Protein AF-A0A8S3VNH6-F1 (afdb_monomer_lite)

Secondary structure (DSSP, 8-state):
-EE-TTS-EEE----TTEEEEEE-SSTTEEEEEEEETTEEEEEEEETTTTEEEEEEEESS----EEEETTEEEEE-SS-EEEEETTTTEEEE---TTPPSS--EEE-SS-EEEEETTTTEEEEE-TTS-EEEEEE-TTT-SS-EEEEE-TT-PEEEEETTEEEEE-TT--S---------------------------HHHHHHHHHHHHHHHHHHHHHHHHHHHHHHHHHHHHHHHHHHHHHHHHHHHHHHHHHHHHHHHHHHHHHHHHHHHHHHHHHHHHHHHHHHHHHHHHHT------S-S-EEEEEE-TTS-EEEEETT-SEEEEE-TTS-EEEEEE-TTEEEEEEE-SSSEEEEEEEETTEEEEEEEETTTTEEEEEEE-SS--------

pLDDT: mean 84.01, std 16.46, range [33.91, 98.31]

Foldseek 3Di:
DDADPVRHDDDDADDAQWADKDDAPDPQWIWTWHDDPVWTWIFIAGNVVSYGPDIGTDPFHWQAWDDAPQWIWTDGQAFIWIQRPVVRDIDTQADPDQHPRKYWDDPR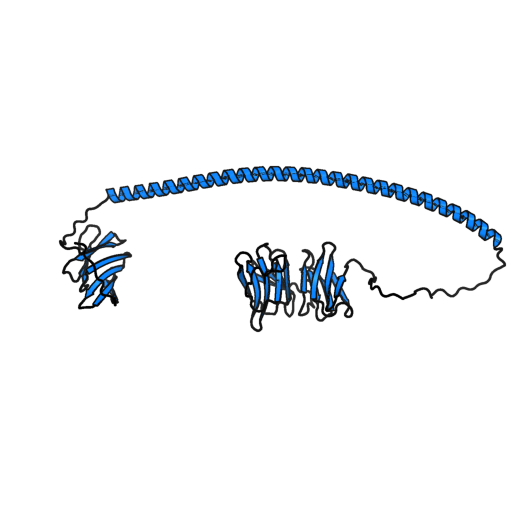AWIWIARQVQLKIWIDGSNHGTPDIDGDCVPSHRWDDWDADPQRWIWIDHPDDTDTDHPPPPDDDPPPPDDDDDPDDPDDDDDDDDDDDDPPVVVVVVVVVVVVVVVVVVVVVVVVVVVVVVVVVVVVVVVVVVVVVVVVVVVVVVVVVVVVVVVVVVVVVVVVVVVVVVVVVVVVVVVVVVVVVVVVDDPQDAPAPAWQEWDAAPQLWIWTDGPPAQWIWIGHNNNHTDDIARHGQFGYWDDRPHNFWTWTFGDHPNWTWIFIAGPVVSYGPDTGTDPDDPDDPPPD

Sequence (396 aa):
MVTKADGSKDFEIPLPGAFDVVNGTTDKTVIVSSNEMFKSGISIVDIQDRKVSKFIPVDSRCFGLVEHNGDVIYCSDSEMEMFNIHTKTINTIAPEGVTVYSYIYTNGKNIYYTSYFDNSVTCGDFQGVIKWTFEDRTILKNPRGISVDNDDFVFMLSSYSVIIISPCVSTSEIMASSANACGICELRHVTKQTEAWCPDWEILLLSENRKHIEKEIQEHRFKIDTHLNQIQKKLVDKIQEVEETERINFLQLVETLEEKENNLTKYQNSIANIKNYAYNLQTFMSIKQIEQDLANEQTIKTTSKDVKGCCILQCGRMAFTCCNSDKLMVNKGDGSKDFEIPLPGAFDVVNGTTDKTVIVSSNEMFKSGISIVDIQDRKVSKFIPCRFQMFWFSRT

Organism: Mytilus edulis (NCBI:txid6550)

Structure (mmCIF, N/CA/C/O backbone):
data_AF-A0A8S3VNH6-F1
#
_entry.id   AF-A0A8S3VNH6-F1
#
loop_
_atom_site.group_PDB
_atom_site.id
_atom_site.type_symbol
_atom_site.label_atom_id
_atom_site.label_alt_id
_atom_site.label_comp_id
_atom_site.label_asym_id
_atom_site.label_entity_id
_atom_site.label_seq_id
_atom_site.pdbx_PDB_ins_code
_atom_site.Cartn_x
_atom_site.Cartn_y
_atom_site.Cartn_z
_atom_site.occupancy
_atom_site.B_iso_or_equiv
_atom_site.auth_seq_id
_atom_site.auth_comp_id
_atom_site.auth_asym_id
_atom_site.auth_atom_id
_atom_site.pdbx_PDB_model_num
ATOM 1 N N . MET A 1 1 ? 9.391 -14.581 6.955 1.00 88.75 1 MET A N 1
ATOM 2 C CA . MET A 1 1 ? 10.370 -14.157 7.985 1.00 88.75 1 MET A CA 1
ATOM 3 C C . MET A 1 1 ? 10.771 -12.725 7.688 1.00 88.75 1 MET A C 1
ATOM 5 O O . MET A 1 1 ? 11.005 -12.439 6.524 1.00 88.75 1 MET A O 1
ATOM 9 N N . VAL A 1 2 ? 10.830 -11.851 8.695 1.00 87.31 2 VAL A N 1
ATOM 10 C CA . VAL A 1 2 ? 11.340 -10.480 8.537 1.00 87.31 2 VAL A CA 1
ATOM 11 C C . VAL A 1 2 ? 12.763 -10.433 9.088 1.00 87.31 2 VAL A C 1
ATOM 13 O O . VAL A 1 2 ? 13.021 -10.912 10.196 1.00 87.31 2 VAL A O 1
ATOM 16 N N . THR A 1 3 ? 13.690 -9.897 8.301 1.00 92.06 3 THR A N 1
ATOM 17 C CA . THR A 1 3 ? 15.105 -9.754 8.661 1.00 92.06 3 THR A CA 1
ATOM 18 C C . THR A 1 3 ? 15.492 -8.286 8.719 1.00 92.06 3 THR A C 1
ATOM 20 O O . THR A 1 3 ? 14.955 -7.461 7.981 1.00 92.06 3 THR A O 1
ATOM 23 N N . LYS A 1 4 ? 16.457 -7.963 9.574 1.00 88.75 4 LYS A N 1
ATOM 24 C CA . LYS A 1 4 ? 17.125 -6.662 9.582 1.00 88.75 4 LYS A CA 1
ATOM 25 C C . LYS A 1 4 ? 18.064 -6.546 8.377 1.00 88.75 4 LYS A C 1
ATOM 27 O O . LYS A 1 4 ? 18.361 -7.536 7.709 1.00 88.75 4 LYS A O 1
ATOM 32 N N . ALA A 1 5 ? 18.568 -5.338 8.126 1.00 86.81 5 ALA A N 1
ATOM 33 C CA . ALA A 1 5 ? 19.504 -5.068 7.031 1.00 86.81 5 ALA A CA 1
ATOM 34 C C . ALA A 1 5 ? 20.821 -5.865 7.135 1.00 86.81 5 ALA A C 1
ATOM 36 O O . ALA A 1 5 ? 21.441 -6.162 6.121 1.00 86.81 5 ALA A O 1
ATOM 37 N N . ASP A 1 6 ? 21.228 -6.249 8.348 1.00 90.62 6 ASP A N 1
ATOM 38 C CA . ASP A 1 6 ? 22.391 -7.114 8.595 1.00 90.62 6 ASP A CA 1
ATOM 39 C C . ASP A 1 6 ? 22.103 -8.614 8.359 1.00 90.62 6 ASP A C 1
ATOM 41 O O . ASP A 1 6 ? 22.957 -9.461 8.615 1.00 90.62 6 ASP A O 1
ATOM 45 N N . GLY A 1 7 ? 20.895 -8.953 7.896 1.00 90.12 7 GLY A N 1
ATOM 46 C CA . GLY A 1 7 ? 20.438 -10.321 7.660 1.00 90.12 7 GLY A CA 1
ATOM 47 C C . GLY A 1 7 ? 19.996 -11.065 8.921 1.00 90.12 7 GLY A C 1
ATOM 48 O O . GLY A 1 7 ? 19.501 -12.189 8.819 1.00 90.12 7 GLY A O 1
ATOM 49 N N . SER A 1 8 ? 20.126 -10.471 10.112 1.00 90.50 8 SER A N 1
ATOM 50 C CA . SER A 1 8 ? 19.649 -11.098 11.343 1.00 90.50 8 SER A CA 1
ATOM 51 C C . SER A 1 8 ? 18.120 -11.143 11.384 1.00 90.50 8 SER A C 1
ATOM 53 O O . SER A 1 8 ? 17.424 -10.263 10.873 1.00 90.50 8 SER A O 1
ATOM 55 N N . LYS A 1 9 ? 17.571 -12.198 11.992 1.00 93.75 9 LYS A N 1
ATOM 56 C CA . LYS A 1 9 ? 16.122 -12.356 12.159 1.00 93.75 9 LYS A CA 1
ATOM 57 C C . LYS A 1 9 ? 15.585 -11.261 13.084 1.00 93.75 9 LYS A C 1
ATOM 59 O O . LYS A 1 9 ? 16.081 -11.111 14.199 1.00 93.75 9 LYS A O 1
ATOM 64 N N . ASP A 1 10 ? 14.551 -10.549 12.643 1.00 94.31 10 ASP A N 1
ATOM 65 C CA . ASP A 1 10 ? 13.826 -9.596 13.487 1.00 94.31 10 ASP A CA 1
ATOM 66 C C . ASP A 1 10 ? 12.634 -10.286 14.161 1.00 94.31 10 ASP A C 1
ATOM 68 O O . ASP A 1 10 ? 12.626 -10.520 15.370 1.00 94.31 10 ASP A O 1
ATOM 72 N N . PHE A 1 11 ? 11.656 -10.724 13.365 1.00 95.06 11 PHE A N 1
ATOM 73 C CA . PHE A 1 11 ? 10.517 -11.508 13.838 1.00 95.06 11 PHE A CA 1
ATOM 74 C C . PHE A 1 11 ? 9.946 -12.411 12.737 1.00 95.06 11 PHE A C 1
ATOM 76 O O . PHE A 1 11 ? 10.358 -12.394 11.573 1.00 95.06 11 PHE A O 1
ATOM 83 N N . GLU A 1 12 ? 8.993 -13.255 13.121 1.00 95.00 12 GLU A N 1
ATOM 84 C CA . GLU A 1 12 ? 8.320 -14.189 12.229 1.00 95.00 12 GLU A CA 1
ATOM 85 C C . GLU A 1 12 ? 6.814 -14.127 12.446 1.00 95.00 12 GLU A C 1
ATOM 87 O O . GLU A 1 12 ? 6.345 -14.098 13.581 1.00 95.00 12 GLU A O 1
ATOM 92 N N . ILE A 1 13 ? 6.077 -14.098 11.340 1.00 94.94 13 ILE A N 1
ATOM 93 C CA . ILE A 1 13 ? 4.622 -14.189 11.322 1.00 94.94 13 ILE A CA 1
ATOM 94 C C . ILE A 1 13 ? 4.301 -15.522 10.645 1.00 94.94 13 ILE A C 1
ATOM 96 O O . ILE A 1 13 ? 4.718 -15.713 9.499 1.00 94.94 13 ILE A O 1
ATOM 100 N N . PRO A 1 14 ? 3.627 -16.458 11.334 1.00 92.94 14 PRO A N 1
ATOM 101 C CA . PRO A 1 14 ? 3.267 -17.734 10.740 1.00 9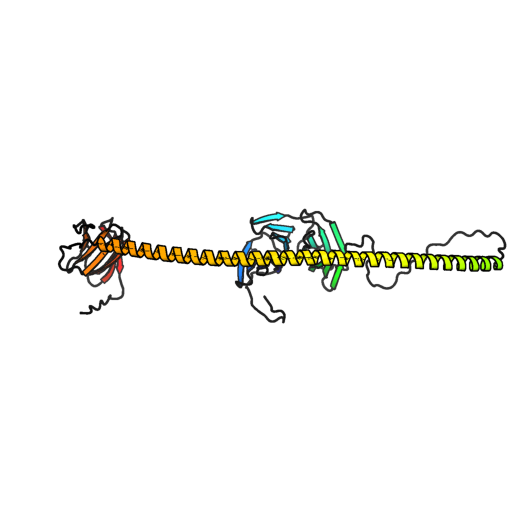2.94 14 PRO A CA 1
ATOM 102 C C . PRO A 1 14 ? 2.215 -17.506 9.653 1.00 92.94 14 PRO A C 1
ATOM 104 O O . PRO A 1 14 ? 1.151 -16.946 9.919 1.00 92.94 14 PRO A O 1
ATOM 107 N N . LEU A 1 15 ? 2.523 -17.945 8.434 1.00 91.81 15 LEU A N 1
ATOM 108 C CA . LEU A 1 15 ? 1.629 -17.868 7.284 1.00 91.81 15 LEU A CA 1
ATOM 109 C C . LEU A 1 15 ? 1.462 -19.266 6.675 1.00 91.81 15 LEU A C 1
ATOM 111 O O . LEU A 1 15 ? 2.471 -19.923 6.406 1.00 91.81 15 LEU A O 1
ATOM 115 N N . PRO A 1 16 ? 0.222 -19.728 6.455 1.00 85.44 16 PRO A N 1
ATOM 116 C CA . PRO A 1 16 ? -0.034 -21.000 5.792 1.00 85.44 16 PRO A CA 1
ATOM 117 C C . PRO A 1 16 ? 0.442 -20.936 4.335 1.00 85.44 16 PRO A C 1
ATOM 119 O O . PRO A 1 16 ? 0.028 -20.048 3.589 1.00 85.44 16 PRO A O 1
ATOM 122 N N . GLY A 1 17 ? 1.343 -21.840 3.945 1.00 90.94 17 GLY A N 1
ATOM 123 C CA . GLY A 1 17 ? 1.784 -22.023 2.555 1.00 90.94 17 GLY A CA 1
ATOM 124 C C . GLY A 1 17 ? 2.286 -20.770 1.825 1.00 90.94 17 GLY A C 1
ATOM 125 O O . GLY A 1 17 ? 2.012 -20.641 0.635 1.00 90.94 17 GLY A O 1
ATOM 126 N N . ALA A 1 18 ? 2.963 -19.837 2.506 1.00 91.31 18 ALA A N 1
ATOM 127 C CA . ALA A 1 18 ? 3.463 -18.606 1.879 1.00 91.31 18 ALA A CA 1
ATOM 128 C C . ALA A 1 18 ? 4.328 -18.904 0.638 1.00 91.31 18 ALA A C 1
ATOM 130 O O . ALA A 1 18 ? 5.240 -19.732 0.705 1.00 91.31 18 ALA A O 1
ATOM 131 N N . PHE A 1 19 ? 4.036 -18.229 -0.476 1.00 91.69 19 PHE A N 1
ATOM 132 C CA . PHE A 1 19 ? 4.646 -18.485 -1.780 1.00 91.69 19 PHE A CA 1
ATOM 133 C C . PHE A 1 19 ? 5.388 -17.261 -2.332 1.00 91.69 19 PHE A C 1
ATOM 135 O O . PHE A 1 19 ? 6.581 -17.363 -2.607 1.00 91.69 19 PHE A O 1
ATOM 142 N N . ASP A 1 20 ? 4.714 -16.114 -2.439 1.00 93.06 20 ASP A N 1
ATOM 143 C CA . ASP A 1 20 ? 5.277 -14.848 -2.928 1.00 93.06 20 ASP A CA 1
ATOM 144 C C . ASP A 1 20 ? 4.931 -13.686 -1.982 1.00 93.06 20 ASP A C 1
ATOM 146 O O . ASP A 1 20 ? 3.979 -13.776 -1.201 1.00 93.06 20 ASP A O 1
ATOM 150 N N . VAL A 1 21 ? 5.710 -12.603 -2.017 1.00 94.88 21 VAL A N 1
ATOM 151 C CA . VAL A 1 21 ? 5.536 -11.434 -1.143 1.00 94.88 21 VAL A CA 1
ATOM 152 C C . VAL A 1 21 ? 5.851 -10.132 -1.868 1.00 94.88 21 VAL A C 1
ATOM 154 O O . VAL A 1 21 ? 6.898 -9.995 -2.493 1.00 94.88 21 VAL A O 1
ATOM 157 N N . VAL A 1 22 ? 4.979 -9.139 -1.700 1.00 95.06 22 VAL A N 1
ATOM 158 C CA . VAL A 1 22 ? 5.198 -7.769 -2.179 1.00 95.06 22 VAL A CA 1
ATOM 159 C C . VAL A 1 22 ? 4.896 -6.740 -1.101 1.00 95.06 22 VAL A C 1
ATOM 161 O O . VAL A 1 22 ? 4.176 -7.006 -0.133 1.00 95.06 22 VAL A O 1
ATOM 164 N N . ASN A 1 23 ? 5.451 -5.542 -1.270 1.00 93.81 23 ASN A N 1
ATOM 165 C CA . ASN A 1 23 ? 5.097 -4.399 -0.437 1.00 93.81 23 ASN A CA 1
ATOM 166 C C . ASN A 1 23 ? 3.640 -4.001 -0.704 1.00 93.81 23 ASN A C 1
ATOM 168 O O . ASN A 1 23 ? 3.191 -4.006 -1.848 1.00 93.81 23 ASN A O 1
ATOM 172 N N . GLY A 1 24 ? 2.902 -3.679 0.355 1.00 91.25 24 GLY A N 1
ATOM 173 C CA . GLY A 1 24 ? 1.556 -3.131 0.238 1.00 91.25 24 GLY A CA 1
ATOM 174 C C . GLY A 1 24 ? 1.564 -1.621 0.010 1.00 91.25 24 GLY A C 1
ATOM 175 O O . GLY A 1 24 ? 2.604 -0.969 0.033 1.00 91.25 24 GLY A O 1
ATOM 176 N N . THR A 1 25 ? 0.367 -1.054 -0.122 1.00 86.88 25 THR A N 1
ATOM 177 C CA . THR A 1 25 ? 0.131 0.381 -0.363 1.00 86.88 25 THR A CA 1
ATOM 178 C C . THR A 1 25 ? 0.666 1.283 0.758 1.00 86.88 25 THR A C 1
ATOM 180 O O . THR A 1 25 ? 0.865 2.478 0.559 1.00 86.88 25 THR A O 1
ATOM 183 N N . THR A 1 26 ? 0.888 0.726 1.954 1.00 88.69 26 THR A N 1
ATOM 184 C CA . THR A 1 26 ? 1.540 1.422 3.070 1.00 88.69 26 THR A CA 1
ATOM 185 C C . THR A 1 26 ? 2.863 0.757 3.426 1.00 88.69 26 THR A C 1
ATOM 187 O O . THR A 1 26 ? 2.998 -0.464 3.339 1.00 88.69 26 THR A O 1
ATOM 190 N N . ASP A 1 27 ? 3.802 1.556 3.929 1.00 87.25 27 ASP A N 1
ATOM 191 C CA . ASP A 1 27 ? 5.104 1.125 4.457 1.00 87.25 27 ASP A CA 1
ATOM 192 C C . ASP A 1 27 ? 4.999 0.113 5.616 1.00 87.25 27 ASP A C 1
ATOM 194 O O . ASP A 1 27 ? 5.970 -0.553 5.973 1.00 87.25 27 ASP A O 1
ATOM 198 N N . LYS A 1 28 ? 3.804 -0.029 6.194 1.00 93.69 28 LYS A N 1
ATOM 199 C CA . LYS A 1 28 ? 3.493 -0.931 7.309 1.00 93.69 28 LYS A CA 1
ATOM 200 C C . LYS A 1 28 ? 2.8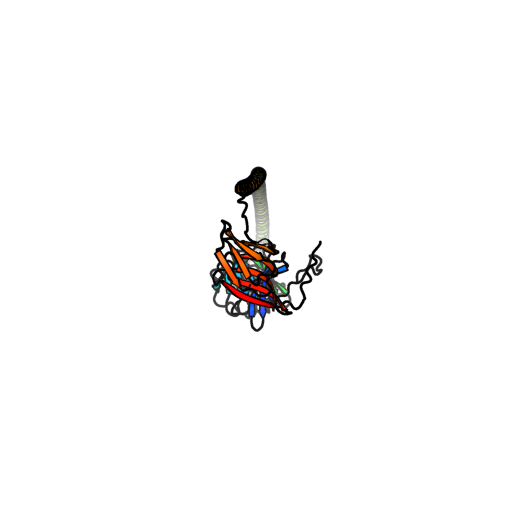89 -2.258 6.881 1.00 93.69 28 LYS A C 1
ATOM 202 O O . LYS A 1 28 ? 2.623 -3.102 7.735 1.00 93.69 28 LYS A O 1
ATOM 207 N N . THR A 1 29 ? 2.639 -2.449 5.592 1.00 95.25 29 THR A N 1
ATOM 208 C CA . THR A 1 29 ? 1.918 -3.619 5.090 1.00 95.25 29 THR A CA 1
ATOM 209 C C . THR A 1 29 ? 2.729 -4.375 4.061 1.00 95.25 29 THR A C 1
ATOM 211 O O . THR A 1 29 ? 3.315 -3.772 3.168 1.00 95.25 29 THR A O 1
ATOM 214 N N . VAL A 1 30 ? 2.686 -5.701 4.139 1.00 96.69 30 VAL A N 1
ATOM 215 C CA . VAL A 1 30 ? 3.091 -6.589 3.044 1.00 96.69 30 VAL A CA 1
ATOM 216 C C . VAL A 1 30 ? 1.925 -7.472 2.651 1.00 96.69 30 VAL A C 1
ATOM 218 O O . VAL A 1 30 ? 1.063 -7.804 3.468 1.00 96.69 30 VAL A O 1
ATOM 221 N N . ILE A 1 31 ? 1.898 -7.838 1.381 1.00 96.25 31 ILE A N 1
ATOM 222 C CA . ILE A 1 31 ? 0.885 -8.700 0.795 1.00 96.25 31 ILE A CA 1
ATOM 223 C C . ILE A 1 31 ? 1.590 -10.001 0.439 1.00 96.25 31 ILE A C 1
ATOM 225 O O . ILE A 1 31 ? 2.639 -9.986 -0.200 1.00 96.25 31 ILE A O 1
ATOM 229 N N . VAL A 1 32 ? 1.049 -11.118 0.909 1.00 96.25 32 VAL A N 1
ATOM 230 C CA . VAL A 1 32 ? 1.660 -12.440 0.767 1.00 96.25 32 VAL A CA 1
ATOM 231 C C . VAL A 1 32 ? 0.673 -13.368 0.086 1.00 96.25 32 VAL A C 1
ATOM 233 O O . VAL A 1 32 ? -0.459 -13.509 0.552 1.00 96.25 32 VAL A O 1
ATOM 236 N N . SER A 1 33 ? 1.095 -14.021 -0.991 1.00 95.38 33 SER A N 1
ATOM 237 C CA . SER A 1 33 ? 0.324 -15.108 -1.583 1.00 95.38 33 SER A CA 1
ATOM 238 C C . SER A 1 33 ? 0.565 -16.405 -0.814 1.00 95.38 33 SER A C 1
ATOM 240 O O . SER A 1 33 ? 1.675 -16.698 -0.364 1.00 95.38 33 SER A O 1
ATOM 242 N N . SER A 1 34 ? -0.491 -17.191 -0.654 1.00 95.00 34 SER A N 1
ATOM 243 C CA . SER A 1 34 ? -0.487 -18.460 0.063 1.00 95.00 34 SER A CA 1
ATOM 244 C C . SER A 1 34 ? -1.058 -19.553 -0.831 1.00 95.00 34 SER A C 1
ATOM 246 O O . SER A 1 34 ? -2.162 -19.412 -1.354 1.00 95.00 34 SER A O 1
ATOM 248 N N . ASN A 1 35 ? -0.325 -20.657 -0.966 1.00 92.75 35 ASN A N 1
ATOM 249 C CA . ASN A 1 35 ? -0.731 -21.849 -1.701 1.00 92.75 35 ASN A CA 1
ATOM 250 C C . ASN A 1 35 ? -0.694 -23.068 -0.776 1.00 92.75 35 ASN A C 1
ATOM 252 O O . ASN A 1 35 ? 0.343 -23.715 -0.628 1.00 92.75 35 ASN A O 1
ATOM 256 N N . GLU A 1 36 ? -1.829 -23.409 -0.164 1.00 88.25 36 GLU A N 1
ATOM 257 C CA . GLU A 1 36 ? -2.006 -24.694 0.517 1.00 88.25 36 GLU A CA 1
ATOM 258 C C . GLU A 1 36 ? -2.934 -25.619 -0.268 1.00 88.25 36 GLU A C 1
ATOM 260 O O . GLU A 1 36 ? -3.824 -25.171 -0.983 1.00 88.25 36 GLU A O 1
ATOM 265 N N . MET A 1 37 ? -2.769 -26.931 -0.065 1.00 77.81 37 MET A N 1
ATOM 266 C CA . MET A 1 37 ? -3.503 -27.989 -0.774 1.00 77.81 37 MET A CA 1
ATOM 267 C C . MET A 1 37 ? -5.037 -27.827 -0.737 1.00 77.81 37 MET A C 1
ATOM 269 O O . MET A 1 37 ? -5.714 -28.332 -1.625 1.00 77.81 37 MET A O 1
ATOM 273 N N . PHE A 1 38 ? -5.586 -27.122 0.261 1.00 74.88 38 PHE A N 1
ATOM 274 C CA . PHE A 1 38 ? -7.031 -26.913 0.418 1.00 74.88 38 PHE A CA 1
ATOM 275 C C . PHE A 1 38 ? -7.461 -25.443 0.509 1.00 74.88 38 PHE A C 1
ATOM 277 O O . PHE A 1 38 ? -8.660 -25.182 0.595 1.00 74.88 38 PHE A O 1
ATOM 284 N N . LYS A 1 39 ? -6.517 -24.490 0.558 1.00 86.06 39 LYS A N 1
ATOM 285 C CA . LYS A 1 39 ? -6.800 -23.057 0.734 1.00 86.06 39 LYS A CA 1
ATOM 286 C C . LYS A 1 39 ? -5.699 -22.217 0.095 1.00 86.06 39 LYS A C 1
ATOM 288 O O . LYS A 1 39 ? -4.639 -22.028 0.690 1.00 86.06 39 LYS A O 1
ATOM 293 N N . SER A 1 40 ? -5.980 -21.681 -1.085 1.00 93.69 40 SER A N 1
ATOM 294 C CA . SER A 1 40 ? -5.187 -20.600 -1.660 1.00 93.69 40 SER A CA 1
ATOM 295 C C . SER A 1 40 ? -5.785 -19.249 -1.284 1.00 93.69 40 SER A C 1
ATOM 297 O O . SER A 1 40 ? -6.985 -19.119 -1.025 1.00 93.69 40 SER A O 1
ATOM 299 N N . GLY A 1 41 ? -4.931 -18.242 -1.158 1.00 94.69 41 GLY A N 1
ATOM 300 C CA . GLY A 1 41 ? -5.374 -16.928 -0.720 1.00 94.69 41 GLY A CA 1
ATOM 301 C C . GLY A 1 41 ? -4.281 -15.881 -0.730 1.00 94.69 41 GLY A C 1
ATOM 302 O O . GLY A 1 41 ? -3.103 -16.172 -0.919 1.00 94.69 41 GLY A O 1
ATOM 303 N N . ILE A 1 42 ? -4.703 -14.652 -0.472 1.00 94.88 42 ILE A N 1
ATOM 304 C CA . ILE A 1 42 ? -3.844 -13.484 -0.337 1.00 94.88 42 ILE A CA 1
ATOM 305 C C . ILE A 1 42 ? -3.986 -12.971 1.096 1.00 94.88 42 ILE A C 1
ATOM 307 O O . ILE A 1 42 ? -5.076 -12.612 1.551 1.00 94.88 42 ILE A O 1
ATOM 311 N N . SER A 1 43 ? -2.878 -12.959 1.827 1.00 95.62 43 SER A N 1
ATOM 312 C CA . SER A 1 43 ? -2.787 -12.430 3.184 1.00 95.62 43 SER A CA 1
ATOM 313 C C . SER A 1 43 ? -2.268 -10.998 3.142 1.00 95.62 43 SER A C 1
ATOM 315 O O . SER A 1 43 ? -1.176 -10.751 2.640 1.00 95.62 43 SER A O 1
ATOM 317 N N . ILE A 1 44 ? -3.013 -10.060 3.721 1.00 95.19 44 ILE A N 1
ATOM 318 C CA . ILE A 1 44 ? -2.507 -8.724 4.038 1.00 95.19 44 ILE A CA 1
ATOM 319 C C . ILE A 1 44 ? -1.961 -8.784 5.459 1.00 95.19 44 ILE A C 1
ATOM 321 O O . ILE A 1 44 ? -2.672 -9.141 6.404 1.00 95.19 44 ILE A O 1
ATOM 325 N N . VAL A 1 45 ? -0.684 -8.468 5.603 1.00 96.38 45 VAL A N 1
ATOM 326 C CA . VAL A 1 45 ? 0.057 -8.588 6.852 1.00 96.38 45 VAL A CA 1
ATOM 327 C C . VAL A 1 45 ? 0.455 -7.201 7.315 1.00 96.38 45 VAL A C 1
ATOM 329 O O . VAL A 1 45 ? 1.109 -6.459 6.586 1.00 96.38 45 VAL A O 1
ATOM 332 N N . ASP A 1 46 ? 0.066 -6.867 8.540 1.00 96.25 46 ASP A N 1
ATOM 333 C CA . ASP A 1 46 ? 0.517 -5.659 9.213 1.00 96.25 46 ASP A CA 1
ATOM 334 C C . ASP A 1 46 ? 1.831 -5.971 9.936 1.00 96.25 46 ASP A C 1
ATOM 336 O O . ASP A 1 46 ? 1.889 -6.798 10.855 1.00 96.25 46 ASP A O 1
ATOM 340 N N . ILE A 1 47 ? 2.904 -5.342 9.466 1.00 94.81 47 ILE A N 1
ATOM 341 C CA . ILE A 1 47 ? 4.269 -5.522 9.961 1.00 94.81 47 ILE A CA 1
ATOM 342 C C . ILE A 1 47 ? 4.402 -4.916 11.361 1.00 94.81 47 ILE A C 1
ATOM 344 O O . ILE A 1 47 ? 5.070 -5.497 12.218 1.00 94.81 47 ILE A O 1
ATOM 348 N N . GLN A 1 48 ? 3.750 -3.775 11.612 1.00 94.38 48 GLN A N 1
ATOM 349 C CA . GLN A 1 48 ? 3.818 -3.067 12.889 1.00 94.38 48 GLN A CA 1
ATOM 350 C C . GLN A 1 48 ? 3.099 -3.863 13.986 1.00 94.38 48 GLN A C 1
ATOM 352 O O . GLN A 1 48 ? 3.661 -4.087 15.060 1.00 94.38 48 GLN A O 1
ATOM 357 N N . ASP A 1 49 ? 1.898 -4.351 13.683 1.00 96.31 49 ASP A N 1
ATOM 358 C CA . ASP A 1 49 ? 1.088 -5.176 14.582 1.00 96.31 49 ASP A CA 1
ATOM 359 C C . ASP A 1 49 ? 1.517 -6.653 14.605 1.00 96.31 49 ASP A C 1
ATOM 361 O O . ASP A 1 49 ? 1.001 -7.440 15.404 1.00 96.31 49 ASP A O 1
ATOM 365 N N . ARG A 1 50 ? 2.456 -7.039 13.732 1.00 95.81 50 ARG A N 1
ATOM 366 C CA . ARG A 1 50 ? 3.016 -8.392 13.594 1.00 95.81 50 ARG A CA 1
ATOM 367 C C . ARG A 1 50 ? 1.953 -9.480 13.412 1.00 95.81 50 ARG A C 1
ATOM 369 O O . ARG A 1 50 ? 2.069 -10.572 13.973 1.00 95.81 50 ARG A O 1
ATOM 376 N N . LYS A 1 51 ? 0.900 -9.195 12.644 1.00 96.12 51 LYS A N 1
ATOM 377 C CA . LYS A 1 51 ? -0.234 -10.112 12.452 1.00 96.12 51 LYS A CA 1
ATOM 378 C C . LYS A 1 51 ? -0.815 -10.024 11.048 1.00 96.12 51 LYS A C 1
ATOM 380 O O . LYS A 1 51 ? -0.706 -9.006 10.369 1.00 96.12 51 LYS A O 1
ATOM 385 N N . VAL A 1 52 ? -1.507 -11.084 10.642 1.00 96.12 52 VAL A N 1
ATOM 386 C CA . VAL A 1 52 ? -2.362 -11.054 9.451 1.00 96.12 52 VAL A CA 1
ATOM 387 C C . VAL A 1 52 ? -3.568 -10.174 9.758 1.00 96.12 52 VAL A C 1
ATOM 389 O O . VAL A 1 52 ? -4.363 -10.497 10.641 1.00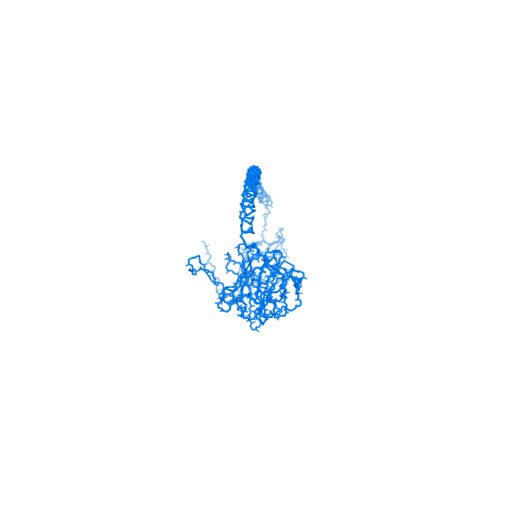 96.12 52 VAL A O 1
ATOM 392 N N . SER A 1 53 ? -3.692 -9.047 9.063 1.00 94.69 53 SER A N 1
ATOM 393 C CA . SER A 1 53 ? -4.815 -8.124 9.234 1.00 94.69 53 SER A CA 1
ATOM 394 C C . SER A 1 53 ? -6.040 -8.588 8.448 1.00 94.69 53 SER A C 1
ATOM 396 O O . SER A 1 53 ? -7.172 -8.417 8.903 1.00 94.69 53 SER A O 1
ATOM 398 N N . LYS A 1 54 ? -5.824 -9.212 7.283 1.00 93.12 54 LYS A N 1
ATOM 399 C CA . LYS A 1 54 ? -6.888 -9.701 6.402 1.00 93.12 54 LYS A CA 1
ATOM 400 C C . LYS A 1 54 ? -6.413 -10.909 5.598 1.00 93.12 54 LYS A C 1
ATOM 402 O O . LYS A 1 54 ? -5.280 -10.936 5.137 1.00 93.12 54 LYS A O 1
ATOM 407 N N . PHE A 1 55 ? -7.304 -11.873 5.391 1.00 93.50 55 PHE A N 1
ATOM 408 C CA . PHE A 1 55 ? -7.106 -12.989 4.467 1.00 93.50 55 PHE A CA 1
ATOM 409 C C . PHE A 1 55 ? -8.207 -12.963 3.408 1.00 93.50 55 PHE A C 1
ATOM 411 O O . PHE A 1 55 ? -9.385 -12.813 3.744 1.00 93.50 55 PHE A O 1
ATOM 418 N N . ILE A 1 56 ? -7.819 -13.080 2.143 1.00 91.69 56 ILE A N 1
ATOM 419 C CA . ILE A 1 56 ? -8.715 -13.091 0.989 1.00 91.69 56 ILE A CA 1
ATOM 420 C C . ILE A 1 56 ? -8.587 -14.470 0.339 1.00 91.69 56 ILE A C 1
ATOM 422 O O . ILE A 1 56 ? -7.526 -14.761 -0.213 1.00 91.69 56 ILE A O 1
ATOM 426 N N . PRO A 1 57 ? -9.605 -15.340 0.437 1.00 92.19 57 PRO A N 1
ATOM 427 C CA . PRO A 1 57 ? -9.571 -16.617 -0.262 1.00 92.19 57 PRO A CA 1
ATOM 428 C C . PRO A 1 57 ? -9.630 -16.383 -1.775 1.00 92.19 57 PRO A C 1
ATOM 430 O O . PRO A 1 57 ? -10.372 -15.511 -2.227 1.00 92.19 57 PRO A O 1
ATOM 433 N N . VAL A 1 58 ? -8.866 -17.172 -2.529 1.00 90.88 58 VAL A N 1
ATOM 434 C CA . VAL A 1 58 ? -8.956 -17.251 -3.993 1.00 90.88 58 VAL A CA 1
ATOM 435 C C . VAL A 1 58 ? -9.200 -18.703 -4.403 1.00 90.88 58 VAL A C 1
ATOM 437 O O . VAL A 1 58 ? -8.777 -19.627 -3.701 1.00 90.88 58 VAL A O 1
ATOM 440 N N . ASP A 1 59 ? -9.893 -18.909 -5.521 1.00 88.25 59 ASP A N 1
ATOM 441 C CA . ASP A 1 59 ? -10.340 -20.242 -5.957 1.00 88.25 59 ASP A CA 1
ATOM 442 C C . ASP A 1 59 ? -9.220 -21.087 -6.596 1.00 88.25 59 ASP A C 1
ATOM 444 O O . ASP A 1 59 ? -9.382 -22.285 -6.833 1.00 88.25 59 ASP A O 1
ATOM 448 N N . SER A 1 60 ? -8.059 -20.481 -6.836 1.00 89.88 60 SER A N 1
ATOM 449 C CA . SER A 1 60 ? -6.911 -21.063 -7.537 1.00 89.88 60 SER A CA 1
ATOM 450 C C . SER A 1 60 ? -5.590 -20.700 -6.866 1.00 89.88 60 SER A C 1
ATOM 452 O O . SER A 1 60 ? -5.521 -19.777 -6.053 1.00 89.88 60 SER A O 1
ATOM 454 N N . ARG A 1 61 ? -4.502 -21.382 -7.233 1.00 92.12 61 ARG A N 1
ATOM 455 C CA . ARG A 1 61 ? -3.171 -21.051 -6.706 1.00 92.12 61 ARG A CA 1
ATOM 456 C C . ARG A 1 61 ? -2.690 -19.703 -7.231 1.00 92.12 61 ARG A C 1
ATOM 458 O O . ARG A 1 61 ? -2.956 -19.359 -8.370 1.00 92.12 61 ARG A O 1
ATOM 465 N N . CYS A 1 62 ? -1.961 -18.969 -6.398 1.00 91.94 62 CYS A N 1
ATOM 466 C CA . CYS A 1 62 ? -1.429 -17.643 -6.687 1.00 91.94 62 CYS A CA 1
ATOM 467 C C . CYS A 1 62 ? 0.102 -17.716 -6.771 1.00 91.94 62 CYS A C 1
ATOM 469 O O . CYS A 1 62 ? 0.759 -17.943 -5.753 1.00 91.94 62 CYS A O 1
ATOM 471 N N . PHE A 1 63 ? 0.682 -17.561 -7.963 1.00 90.50 63 PHE A N 1
ATOM 472 C CA . PHE A 1 63 ? 2.125 -17.775 -8.177 1.00 90.50 63 PHE A CA 1
ATOM 473 C C . PHE A 1 63 ? 2.956 -16.497 -8.171 1.00 90.50 63 PHE A C 1
ATOM 475 O O . PHE A 1 63 ? 4.030 -16.480 -7.580 1.00 90.50 63 PHE A O 1
ATOM 482 N N . GLY A 1 64 ? 2.454 -15.451 -8.818 1.00 92.19 64 GLY A N 1
ATOM 483 C CA . GLY A 1 64 ? 3.074 -14.134 -8.862 1.00 92.19 64 GLY A CA 1
ATOM 484 C C . GLY A 1 64 ? 2.105 -13.103 -8.321 1.00 92.19 64 GLY A C 1
ATOM 485 O O . GLY A 1 64 ? 0.895 -13.236 -8.519 1.00 92.19 64 GLY A O 1
ATOM 486 N N . LEU A 1 65 ? 2.638 -12.108 -7.626 1.00 95.00 65 LEU A N 1
ATOM 487 C CA . LEU A 1 65 ? 1.869 -11.075 -6.949 1.00 95.00 65 LEU A CA 1
ATOM 488 C C . LEU A 1 65 ? 2.503 -9.708 -7.220 1.00 95.00 65 LEU A C 1
ATOM 490 O O . LEU A 1 65 ? 3.723 -9.587 -7.222 1.00 95.00 65 LEU A O 1
ATOM 494 N N . VAL A 1 66 ? 1.693 -8.669 -7.409 1.00 95.44 66 VAL A N 1
ATOM 495 C CA . VAL A 1 66 ? 2.153 -7.276 -7.418 1.00 95.44 66 VAL A CA 1
ATOM 496 C C . VAL A 1 66 ? 1.055 -6.343 -6.911 1.00 95.44 66 VAL A C 1
ATOM 498 O O . VAL A 1 66 ? -0.132 -6.601 -7.104 1.00 95.44 66 VAL A O 1
ATOM 501 N N . GLU A 1 67 ? 1.441 -5.269 -6.228 1.00 95.19 67 GLU A N 1
ATOM 502 C CA . GLU A 1 67 ? 0.526 -4.196 -5.831 1.00 95.19 67 GLU A CA 1
ATOM 503 C C . GLU A 1 67 ? 0.533 -3.098 -6.899 1.00 95.19 67 GLU A C 1
ATOM 505 O O . GLU A 1 67 ? 1.589 -2.737 -7.424 1.00 95.19 67 GLU A O 1
ATOM 510 N N . HIS A 1 68 ? -0.650 -2.604 -7.255 1.00 94.31 68 HIS A N 1
ATOM 511 C CA . HIS A 1 68 ? -0.804 -1.494 -8.180 1.00 94.31 68 HIS A CA 1
ATOM 512 C C . HIS A 1 68 ? -1.974 -0.606 -7.753 1.00 94.31 68 HIS A C 1
ATOM 514 O O . HIS A 1 68 ? -3.129 -1.013 -7.837 1.00 94.31 68 HIS A O 1
ATOM 520 N N . ASN A 1 69 ? -1.685 0.631 -7.340 1.00 93.25 69 ASN A N 1
ATOM 521 C CA . ASN A 1 69 ? -2.695 1.650 -7.021 1.00 93.25 69 ASN A CA 1
ATOM 522 C C . ASN A 1 69 ? -3.746 1.200 -5.979 1.00 93.25 69 ASN A C 1
ATOM 524 O O . ASN A 1 69 ? -4.920 1.556 -6.082 1.00 93.25 69 ASN A O 1
ATOM 528 N N . GLY A 1 70 ? -3.342 0.438 -4.959 1.00 92.25 70 GLY A N 1
ATOM 529 C CA . GLY A 1 70 ? -4.245 -0.094 -3.931 1.00 92.25 70 GLY A CA 1
ATOM 530 C C . GLY A 1 70 ? -4.939 -1.406 -4.306 1.00 92.25 70 GLY A C 1
ATOM 531 O O . GLY A 1 70 ? -5.647 -1.979 -3.473 1.00 92.25 70 GLY A O 1
ATOM 532 N N . ASP A 1 71 ? -4.720 -1.898 -5.525 1.00 94.50 71 ASP A N 1
ATOM 533 C CA . ASP A 1 71 ? -5.216 -3.180 -6.008 1.00 94.50 71 ASP A CA 1
ATOM 534 C C . ASP A 1 71 ? -4.094 -4.222 -6.023 1.00 94.50 71 ASP A C 1
ATOM 536 O O . ASP A 1 71 ? -2.906 -3.904 -6.096 1.00 94.50 71 ASP A O 1
ATOM 540 N N . VAL A 1 72 ? -4.476 -5.494 -5.929 1.00 95.44 72 VAL A N 1
ATOM 541 C CA . VAL A 1 72 ? -3.541 -6.620 -5.972 1.00 95.44 72 VAL A CA 1
ATOM 542 C C . VAL A 1 72 ? -3.722 -7.351 -7.277 1.00 95.44 72 VAL A C 1
ATOM 544 O O . VAL A 1 72 ? -4.791 -7.899 -7.531 1.00 95.44 72 VAL A O 1
ATOM 547 N N . ILE A 1 73 ? -2.672 -7.395 -8.080 1.00 95.00 73 ILE A N 1
ATOM 548 C CA . ILE A 1 73 ? -2.653 -8.175 -9.307 1.00 95.00 73 ILE A CA 1
ATOM 549 C C . ILE A 1 73 ? -1.917 -9.473 -9.026 1.00 95.00 73 ILE A C 1
ATOM 551 O O . ILE A 1 73 ? -0.838 -9.472 -8.431 1.00 95.00 73 ILE A O 1
ATOM 555 N N . TYR A 1 74 ? -2.505 -10.587 -9.438 1.00 94.00 74 TYR A N 1
ATOM 556 C CA . TYR A 1 74 ? -1.909 -11.892 -9.237 1.00 94.00 74 TYR A CA 1
ATOM 557 C C . TYR A 1 74 ? -2.144 -12.835 -10.411 1.00 94.00 74 TYR A C 1
ATOM 559 O O . TYR A 1 74 ? -3.090 -12.691 -11.183 1.00 94.00 74 TYR A O 1
ATOM 567 N N . CYS A 1 75 ? -1.250 -13.813 -10.539 1.00 92.25 75 CYS A N 1
ATOM 568 C CA . CYS A 1 75 ? -1.335 -14.864 -11.545 1.00 92.25 75 CYS A CA 1
ATOM 569 C C . CYS A 1 75 ? -1.921 -16.113 -10.906 1.00 92.25 75 CYS A C 1
ATOM 571 O O . CYS A 1 75 ? -1.312 -16.694 -9.996 1.00 92.25 75 CYS A O 1
ATOM 573 N N . SER A 1 76 ? -3.088 -16.505 -11.407 1.00 90.50 76 SER A N 1
ATOM 574 C CA . SER A 1 76 ? -3.762 -17.737 -11.046 1.00 90.50 76 SER A CA 1
ATOM 575 C C . SER A 1 76 ? -3.208 -18.937 -11.828 1.00 90.50 76 SER A C 1
ATOM 577 O O . SER A 1 76 ? -2.193 -18.849 -12.524 1.00 90.50 76 SER A O 1
ATOM 579 N N . ASP A 1 77 ? -3.869 -20.090 -11.713 1.00 86.62 77 ASP A N 1
ATOM 580 C CA . ASP A 1 77 ? -3.576 -21.252 -12.553 1.00 86.62 77 ASP A CA 1
ATOM 581 C C . ASP A 1 77 ? -3.981 -21.039 -14.030 1.00 86.62 77 ASP A C 1
ATOM 583 O O . ASP A 1 77 ? -3.475 -21.738 -14.901 1.00 86.62 77 ASP A O 1
ATOM 587 N N . SER A 1 78 ? -4.883 -20.107 -14.342 1.00 83.94 78 SER A N 1
ATOM 588 C CA . SER A 1 78 ? -5.452 -19.972 -15.696 1.00 83.94 78 SER A CA 1
ATOM 589 C C . SER A 1 78 ? -5.426 -18.564 -16.272 1.00 83.94 78 SER A C 1
ATOM 591 O O . SER A 1 78 ? -5.589 -18.402 -17.478 1.00 83.94 78 SER A O 1
ATOM 593 N N . GLU A 1 79 ? -5.270 -17.547 -15.435 1.00 89.12 79 GLU A N 1
ATOM 594 C CA . GLU A 1 79 ? -5.442 -16.159 -15.835 1.00 89.12 79 GLU A CA 1
ATOM 595 C C . GLU A 1 79 ? -4.665 -15.209 -14.919 1.00 89.12 79 GLU A C 1
ATOM 597 O O . GLU A 1 79 ? -4.052 -15.594 -13.922 1.00 89.12 79 GLU A O 1
ATOM 602 N N . MET A 1 80 ? -4.666 -13.938 -15.296 1.00 91.94 80 MET A N 1
ATOM 603 C CA . MET A 1 80 ? -4.182 -12.855 -14.458 1.00 91.94 80 MET A CA 1
ATOM 604 C C . MET A 1 80 ? -5.384 -12.076 -13.941 1.00 91.94 80 MET A C 1
ATOM 606 O O . MET A 1 80 ? -6.222 -11.630 -14.727 1.00 91.94 80 MET A O 1
ATOM 610 N N . GLU A 1 81 ? -5.460 -11.906 -12.631 1.00 92.50 81 GLU A N 1
ATOM 611 C CA . GLU A 1 81 ? -6.602 -11.316 -11.944 1.00 92.50 81 GLU A CA 1
ATOM 612 C C . GLU A 1 81 ? -6.167 -10.084 -11.151 1.00 92.50 81 GLU A C 1
ATOM 614 O O . GLU A 1 81 ? -5.068 -10.023 -10.605 1.00 92.50 81 GLU A O 1
ATOM 619 N N . MET A 1 82 ? -7.055 -9.099 -11.072 1.00 93.94 82 MET A N 1
ATOM 620 C CA . MET A 1 82 ? -6.935 -7.912 -10.240 1.00 93.94 82 MET A CA 1
ATOM 621 C C . MET A 1 82 ? -7.979 -7.974 -9.141 1.00 93.94 82 MET A C 1
ATOM 623 O O . MET A 1 82 ? -9.179 -7.878 -9.399 1.00 93.94 82 MET A O 1
ATOM 627 N N . PHE A 1 83 ? -7.522 -8.093 -7.906 1.00 93.50 83 PHE A N 1
ATOM 628 C CA . PHE A 1 83 ? -8.363 -7.985 -6.733 1.00 93.50 83 PHE A CA 1
ATOM 629 C C . PHE A 1 83 ? -8.318 -6.569 -6.173 1.00 93.50 83 PHE A C 1
ATOM 631 O O . PHE A 1 83 ? -7.288 -6.109 -5.674 1.00 93.50 83 PHE A O 1
ATOM 638 N N . ASN A 1 84 ? -9.467 -5.903 -6.171 1.00 93.56 84 ASN A N 1
ATOM 639 C CA . ASN A 1 84 ? -9.589 -4.598 -5.549 1.00 93.56 84 ASN A CA 1
ATOM 640 C C . ASN A 1 84 ? -9.812 -4.740 -4.039 1.00 93.56 84 ASN A C 1
ATOM 642 O O . ASN A 1 84 ? -10.856 -5.224 -3.582 1.00 93.56 84 ASN A O 1
ATOM 646 N N . ILE A 1 85 ? -8.838 -4.295 -3.237 1.00 87.69 85 ILE A N 1
ATOM 647 C CA . ILE A 1 85 ? -8.818 -4.543 -1.785 1.00 87.69 85 ILE A CA 1
ATOM 648 C C . ILE A 1 85 ? -10.026 -3.913 -1.076 1.00 87.69 85 ILE A C 1
ATOM 650 O O . ILE A 1 85 ? -10.533 -4.479 -0.090 1.00 87.69 85 ILE A O 1
ATOM 654 N N . HIS A 1 86 ? -10.488 -2.764 -1.574 1.00 87.19 86 HIS A N 1
ATOM 655 C CA . HIS A 1 86 ? -11.556 -1.966 -0.980 1.00 87.19 86 HIS A CA 1
ATOM 656 C C . HIS A 1 86 ? -12.950 -2.501 -1.321 1.00 87.19 86 HIS A C 1
ATOM 658 O O . HIS A 1 86 ? -13.753 -2.750 -0.421 1.00 87.19 86 HIS A O 1
ATOM 664 N N . THR A 1 87 ? -13.229 -2.708 -2.607 1.00 90.25 87 THR A N 1
ATOM 665 C CA . THR A 1 87 ? -14.529 -3.186 -3.108 1.00 90.25 87 THR A CA 1
ATOM 666 C C . THR A 1 87 ? -14.696 -4.696 -2.971 1.00 90.25 87 THR A C 1
ATOM 668 O O . THR A 1 87 ? -15.824 -5.182 -2.987 1.00 90.25 87 THR A O 1
ATOM 671 N N . LYS A 1 88 ? -13.591 -5.431 -2.780 1.00 88.38 88 LYS A N 1
ATOM 672 C CA . LYS A 1 88 ? -13.538 -6.899 -2.745 1.00 88.38 88 LYS A CA 1
ATOM 673 C C . LYS A 1 88 ? -14.037 -7.543 -4.040 1.00 88.38 88 LYS A C 1
ATOM 675 O O . LYS A 1 88 ? -14.641 -8.611 -4.003 1.00 88.38 88 LYS A O 1
ATOM 680 N N . THR A 1 89 ? -13.813 -6.873 -5.162 1.00 91.94 89 THR A N 1
ATOM 681 C CA . THR A 1 89 ? -14.141 -7.392 -6.491 1.00 91.94 89 THR A CA 1
ATOM 682 C C . THR A 1 89 ? -12.890 -7.966 -7.143 1.00 91.94 89 THR A C 1
ATOM 684 O O . THR A 1 89 ? -11.784 -7.486 -6.887 1.00 91.94 89 THR A O 1
ATOM 687 N N . ILE A 1 90 ? -13.074 -9.015 -7.942 1.00 90.62 90 ILE A N 1
ATOM 688 C CA . ILE A 1 90 ? -12.032 -9.620 -8.773 1.00 90.62 90 ILE A CA 1
ATOM 689 C C . ILE A 1 90 ? -12.388 -9.307 -10.222 1.00 90.62 90 ILE A C 1
ATOM 691 O O . ILE A 1 90 ? -13.521 -9.551 -10.638 1.00 90.62 90 ILE A O 1
ATOM 695 N N . ASN A 1 91 ? -11.433 -8.755 -10.962 1.00 91.06 91 ASN A N 1
ATOM 696 C CA . ASN A 1 91 ? -11.538 -8.534 -12.397 1.00 91.06 91 ASN A CA 1
ATOM 697 C C . ASN A 1 91 ? -10.404 -9.283 -13.095 1.00 91.06 91 ASN A C 1
ATOM 699 O O . ASN A 1 91 ? -9.242 -9.107 -12.740 1.00 91.06 91 ASN A O 1
ATOM 703 N N . THR A 1 92 ? -10.717 -10.065 -14.117 1.00 90.25 92 THR A N 1
ATOM 704 C CA . THR A 1 92 ? -9.704 -10.656 -14.995 1.00 90.25 92 THR A CA 1
ATOM 705 C C . THR A 1 92 ? -9.040 -9.554 -15.836 1.00 90.25 92 THR A C 1
ATOM 707 O O . THR A 1 92 ? -9.736 -8.783 -16.494 1.00 90.25 92 THR A O 1
ATOM 710 N N . ILE A 1 93 ? -7.703 -9.479 -15.828 1.00 86.00 93 ILE A N 1
ATOM 711 C CA . ILE A 1 93 ? -6.897 -8.574 -16.684 1.00 86.00 93 ILE A CA 1
ATOM 712 C C . ILE A 1 93 ? -6.494 -9.261 -18.005 1.00 86.00 93 ILE A C 1
ATOM 714 O O . ILE A 1 93 ? -6.002 -8.615 -18.925 1.00 86.00 93 ILE A O 1
ATOM 718 N N . ALA A 1 94 ? -6.681 -10.579 -18.098 1.00 69.50 94 ALA A N 1
ATOM 719 C CA . ALA A 1 94 ? -6.033 -11.450 -19.073 1.00 69.50 94 ALA A CA 1
ATOM 720 C C . ALA A 1 94 ? -5.994 -10.922 -20.528 1.00 69.50 94 ALA A C 1
ATOM 722 O O . ALA A 1 94 ? -7.039 -10.770 -21.165 1.00 69.50 94 ALA A O 1
ATOM 723 N N . PRO A 1 95 ? -4.786 -10.805 -21.111 1.00 59.16 95 PRO A N 1
ATOM 724 C CA . PRO A 1 95 ? -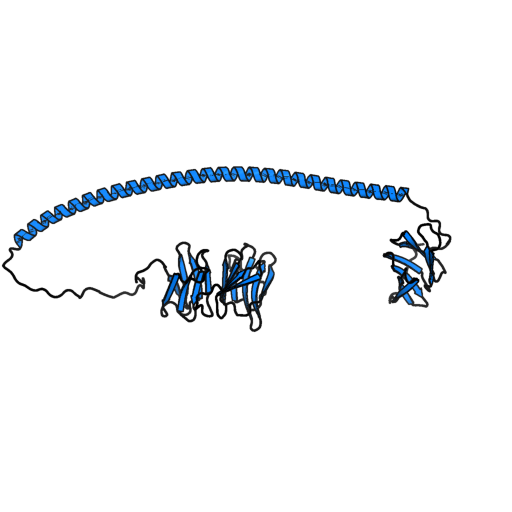4.550 -11.256 -22.474 1.00 59.16 95 PRO A CA 1
ATOM 725 C C . PRO A 1 95 ? -4.721 -12.783 -22.538 1.00 59.16 95 PRO A C 1
ATOM 727 O O . PRO A 1 95 ? -4.316 -13.497 -21.616 1.00 59.16 95 PRO A O 1
ATOM 730 N N . GLU A 1 96 ? -5.273 -13.311 -23.631 1.00 59.03 96 GLU A N 1
ATOM 731 C CA . GLU A 1 96 ? -5.216 -14.750 -23.917 1.00 59.03 96 GLU A CA 1
ATOM 732 C C . GLU A 1 96 ? -3.758 -15.257 -23.804 1.00 59.03 96 GLU A C 1
ATOM 734 O O . GLU A 1 96 ? -2.848 -14.657 -24.373 1.00 59.03 96 GLU A O 1
ATOM 739 N N . GLY A 1 97 ? -3.522 -16.359 -23.076 1.00 63.31 97 GLY A N 1
ATOM 740 C CA . GLY A 1 97 ? -2.219 -17.046 -23.062 1.00 63.31 97 GLY A CA 1
ATOM 741 C C . GLY A 1 97 ? -1.313 -16.835 -21.840 1.00 63.31 97 GLY A C 1
ATOM 742 O O . GLY A 1 97 ? -0.153 -17.233 -21.890 1.00 63.31 97 GLY A O 1
ATOM 743 N N . VAL A 1 98 ? -1.791 -16.261 -20.729 1.00 69.38 98 VAL A N 1
ATOM 744 C CA . VAL A 1 98 ? -1.029 -16.293 -19.462 1.00 69.38 98 VAL A CA 1
ATOM 745 C C . VAL A 1 98 ? -0.972 -17.738 -18.953 1.00 69.38 98 VAL A C 1
ATOM 747 O O . VAL A 1 98 ? -1.998 -18.346 -18.657 1.00 69.38 98 VAL A O 1
ATOM 750 N N . THR A 1 99 ? 0.227 -18.310 -18.858 1.00 69.44 99 THR A N 1
ATOM 751 C CA . THR A 1 99 ? 0.412 -19.668 -18.332 1.00 69.44 99 THR A CA 1
ATOM 752 C C . THR A 1 99 ? 0.537 -19.690 -16.814 1.00 69.44 99 THR A C 1
ATOM 754 O O . THR A 1 99 ? 1.028 -18.745 -16.204 1.00 69.44 99 THR A O 1
ATOM 757 N N . VAL A 1 100 ? 0.228 -20.840 -16.218 1.00 71.56 100 VAL A N 1
ATOM 758 C CA . VAL A 1 100 ? 0.556 -21.183 -14.826 1.00 71.56 100 VAL A CA 1
ATOM 759 C C . VAL A 1 100 ? 2.049 -20.892 -14.532 1.00 71.56 100 VAL A C 1
ATOM 761 O O . VAL A 1 100 ? 2.907 -21.155 -15.376 1.00 71.56 100 VAL A O 1
ATOM 764 N N . TYR A 1 101 ? 2.375 -20.450 -13.308 1.00 82.88 101 TYR A N 1
ATOM 765 C CA . TYR A 1 101 ? 3.740 -20.147 -12.815 1.00 82.88 101 TYR A CA 1
ATOM 766 C C . TYR A 1 101 ? 4.401 -18.871 -13.366 1.00 82.88 101 TYR A C 1
ATOM 768 O O . TYR A 1 101 ? 5.613 -18.827 -13.584 1.00 82.88 101 TYR A O 1
ATOM 776 N N . SER A 1 102 ? 3.621 -17.811 -13.534 1.00 86.19 102 SER A N 1
ATOM 777 C CA . SER A 1 102 ? 4.135 -16.487 -13.884 1.00 86.19 102 SER A CA 1
ATOM 778 C C . SER A 1 102 ? 4.540 -15.663 -12.662 1.00 86.19 102 SER A C 1
ATOM 780 O O . SER A 1 102 ? 3.818 -15.629 -11.666 1.00 86.19 102 SER A O 1
ATOM 782 N N . TYR A 1 103 ? 5.673 -14.963 -12.759 1.00 90.81 103 TYR A N 1
ATOM 783 C CA . TYR A 1 103 ? 6.015 -13.843 -11.876 1.00 90.81 103 TYR A CA 1
ATOM 784 C C . TYR A 1 103 ? 5.605 -12.541 -12.550 1.00 90.81 103 TYR A C 1
ATOM 786 O O . TYR A 1 103 ? 5.707 -12.444 -13.772 1.00 90.81 103 TYR A O 1
ATOM 794 N N . ILE A 1 104 ? 5.168 -11.552 -11.770 1.00 93.81 104 ILE A N 1
ATOM 795 C CA . ILE A 1 104 ? 4.599 -10.303 -12.284 1.00 93.81 104 ILE A CA 1
ATOM 796 C C . ILE A 1 104 ? 5.382 -9.114 -11.738 1.00 93.81 104 ILE A C 1
ATOM 798 O O . ILE A 1 104 ? 5.813 -9.118 -10.589 1.00 93.81 104 ILE A O 1
ATOM 802 N N . TYR A 1 105 ? 5.527 -8.080 -12.556 1.00 95.00 105 TYR A N 1
ATOM 803 C CA . TYR A 1 105 ? 6.002 -6.766 -12.149 1.00 95.00 105 TYR A CA 1
ATOM 804 C C . TYR A 1 105 ? 5.176 -5.671 -12.827 1.00 95.00 105 TYR A C 1
ATOM 806 O O . TYR A 1 105 ? 4.641 -5.863 -13.918 1.00 95.00 105 TYR A O 1
ATOM 814 N N . THR A 1 106 ? 5.102 -4.494 -12.211 1.00 94.44 106 THR A N 1
ATOM 815 C CA . THR A 1 106 ? 4.497 -3.308 -12.820 1.00 94.44 106 THR A CA 1
ATOM 816 C C . THR A 1 106 ? 5.346 -2.065 -12.578 1.00 94.44 106 THR A C 1
ATOM 818 O O . THR A 1 106 ? 5.886 -1.880 -11.493 1.00 94.44 106 THR A O 1
ATOM 821 N N . ASN A 1 107 ? 5.424 -1.189 -13.582 1.00 92.38 107 ASN A N 1
ATOM 822 C CA . ASN A 1 107 ? 6.034 0.144 -13.477 1.00 92.38 107 ASN A CA 1
ATOM 823 C C . ASN A 1 107 ? 4.976 1.269 -13.397 1.00 92.38 107 ASN A C 1
ATOM 825 O O . ASN A 1 107 ? 5.270 2.438 -13.640 1.00 92.38 107 ASN A O 1
ATOM 829 N N . GLY A 1 108 ? 3.710 0.914 -13.153 1.00 89.75 108 GLY A N 1
ATOM 830 C CA . GLY A 1 108 ? 2.583 1.846 -13.094 1.00 89.75 108 GLY A CA 1
ATOM 831 C C . GLY A 1 108 ? 1.864 2.100 -14.425 1.00 89.75 108 GLY A C 1
ATOM 832 O O . GLY A 1 108 ? 0.721 2.549 -14.408 1.00 89.75 108 GLY A O 1
ATOM 833 N N . LYS A 1 109 ? 2.483 1.800 -15.574 1.00 91.25 109 LYS A N 1
ATOM 834 C CA . LYS A 1 109 ? 1.851 1.921 -16.907 1.00 91.25 109 LYS A CA 1
ATOM 835 C C . LYS A 1 109 ? 1.675 0.579 -17.603 1.00 91.25 109 LYS A C 1
ATOM 837 O O . LYS A 1 109 ? 0.724 0.403 -18.359 1.00 91.25 109 LYS A O 1
ATOM 842 N N . ASN A 1 110 ? 2.618 -0.323 -17.372 1.00 94.25 110 ASN A N 1
ATOM 843 C CA . ASN A 1 110 ? 2.691 -1.628 -17.998 1.00 94.25 110 ASN A CA 1
ATOM 844 C C . ASN A 1 110 ? 2.637 -2.718 -16.932 1.00 94.25 110 ASN A C 1
ATOM 846 O O . ASN A 1 110 ? 3.030 -2.514 -15.775 1.00 94.25 110 ASN A O 1
ATOM 850 N N . ILE A 1 111 ? 2.211 -3.893 -17.369 1.00 94.38 111 ILE A N 1
ATOM 851 C CA . ILE A 1 111 ? 2.370 -5.139 -16.644 1.00 94.38 111 ILE A CA 1
ATOM 852 C C . ILE A 1 111 ? 3.364 -6.021 -17.386 1.00 94.38 111 ILE A C 1
ATOM 854 O O . ILE A 1 111 ? 3.282 -6.198 -18.601 1.00 94.38 111 ILE A O 1
ATOM 858 N N . TYR A 1 112 ? 4.320 -6.550 -16.640 1.00 94.62 112 TYR A N 1
ATOM 859 C CA . TYR A 1 112 ? 5.341 -7.451 -17.134 1.00 94.62 112 TYR A CA 1
ATOM 860 C C . TYR A 1 112 ? 5.156 -8.792 -16.453 1.00 94.62 112 TYR A C 1
ATOM 862 O O . TYR A 1 112 ? 4.996 -8.839 -15.234 1.00 94.62 112 TYR A O 1
ATOM 870 N N . TYR A 1 113 ? 5.198 -9.878 -17.212 1.00 94.06 113 TYR A N 1
ATOM 871 C CA . TYR A 1 113 ? 5.103 -11.205 -16.627 1.00 94.06 113 TYR A CA 1
ATOM 872 C C . TYR A 1 113 ? 5.967 -12.226 -17.353 1.00 94.06 113 TYR A C 1
ATOM 874 O O . TYR A 1 113 ? 6.172 -12.157 -18.566 1.00 94.06 113 TYR A O 1
ATOM 882 N N . THR A 1 114 ? 6.494 -13.179 -16.590 1.00 93.81 114 THR A N 1
ATOM 883 C CA . THR A 1 114 ? 7.231 -14.325 -17.129 1.00 93.81 114 THR A CA 1
ATOM 884 C C . THR A 1 114 ? 6.271 -15.469 -17.442 1.00 93.81 114 THR A C 1
ATOM 886 O O . THR A 1 114 ? 5.297 -15.659 -16.726 1.00 93.81 114 THR A O 1
ATOM 889 N N . SER A 1 115 ? 6.535 -16.270 -18.469 1.00 91.94 115 SER A N 1
ATOM 890 C CA . SER A 1 115 ? 5.853 -17.552 -18.696 1.00 91.94 115 SER A CA 1
ATOM 891 C C . SER A 1 115 ? 6.842 -18.682 -18.443 1.00 91.94 115 SER A C 1
ATOM 893 O O . SER A 1 115 ? 7.818 -18.841 -19.184 1.00 91.94 115 SER A O 1
ATOM 895 N N . TYR A 1 116 ? 6.612 -19.462 -17.380 1.00 91.06 116 TYR A N 1
ATOM 896 C CA . TYR A 1 116 ? 7.487 -20.581 -17.026 1.00 91.06 116 TYR A CA 1
ATOM 897 C C . TYR A 1 116 ? 7.554 -21.618 -18.151 1.00 91.06 116 TYR A C 1
ATOM 899 O O . TYR A 1 116 ? 8.634 -22.101 -18.491 1.00 91.06 116 TYR A O 1
ATOM 907 N N . PHE A 1 117 ? 6.399 -21.955 -18.729 1.00 89.44 117 PHE A N 1
ATOM 908 C CA . PHE A 1 117 ? 6.286 -23.021 -19.720 1.00 89.44 117 PHE A CA 1
ATOM 909 C C . PHE A 1 117 ? 6.667 -22.571 -21.126 1.00 89.44 117 PHE A C 1
ATOM 911 O O . PHE A 1 117 ? 7.333 -23.325 -21.842 1.00 89.44 117 PHE A O 1
ATOM 918 N N . ASP A 1 118 ? 6.321 -21.342 -21.507 1.00 91.06 118 ASP A N 1
ATOM 919 C CA . ASP A 1 118 ? 6.655 -20.842 -22.844 1.00 91.06 118 ASP A CA 1
ATOM 920 C C . ASP A 1 118 ? 8.094 -20.341 -22.925 1.00 91.06 118 ASP A C 1
ATOM 922 O O . ASP A 1 118 ? 8.631 -20.208 -24.024 1.00 91.06 118 ASP A O 1
ATOM 926 N N . ASN A 1 119 ? 8.757 -20.158 -21.774 1.00 92.88 119 ASN A N 1
ATOM 927 C CA . ASN A 1 119 ? 10.078 -19.546 -21.672 1.00 92.88 119 ASN A CA 1
ATOM 928 C C . ASN A 1 119 ? 10.064 -18.161 -22.331 1.00 92.88 119 ASN A C 1
ATOM 930 O O . ASN A 1 119 ? 10.847 -17.889 -23.242 1.00 92.88 119 ASN A O 1
ATOM 934 N N . SER A 1 120 ? 9.132 -17.313 -21.890 1.00 93.12 120 SER A N 1
ATOM 935 C CA . SER A 1 120 ? 8.918 -15.973 -22.436 1.00 93.12 120 SER A CA 1
ATOM 936 C C . SER A 1 120 ? 8.800 -14.910 -21.345 1.00 93.12 120 SER A C 1
ATOM 938 O O . SER A 1 120 ? 8.559 -15.209 -20.170 1.00 93.12 120 SER A O 1
ATOM 940 N N . VAL A 1 121 ? 8.987 -13.655 -21.745 1.00 94.00 121 VAL A N 1
ATOM 941 C CA . VAL A 1 121 ? 8.661 -12.467 -20.952 1.00 94.00 121 VAL A CA 1
ATOM 942 C C . VAL A 1 121 ? 7.749 -11.588 -21.791 1.00 94.00 121 VAL A C 1
ATOM 944 O O . VAL A 1 121 ? 8.094 -11.249 -22.922 1.00 94.00 121 VAL A O 1
ATOM 947 N N . THR A 1 122 ? 6.592 -11.221 -21.251 1.00 93.44 122 THR A N 1
ATOM 948 C CA . THR A 1 122 ? 5.589 -10.420 -21.959 1.00 93.44 122 THR A CA 1
ATOM 949 C C . THR A 1 122 ? 5.377 -9.090 -21.255 1.00 93.44 122 THR A C 1
ATOM 951 O O . THR A 1 122 ? 5.321 -9.040 -20.028 1.00 93.44 122 THR A O 1
ATOM 954 N N . CYS A 1 123 ? 5.244 -8.023 -22.040 1.00 93.94 123 CYS A N 1
ATOM 955 C CA . CYS A 1 123 ? 4.797 -6.708 -21.600 1.00 93.94 123 CYS A CA 1
ATOM 956 C C . CYS A 1 123 ? 3.420 -6.420 -22.199 1.00 93.94 123 CYS A C 1
ATOM 958 O O . CYS A 1 123 ? 3.230 -6.526 -23.414 1.00 93.94 123 CYS A O 1
ATOM 960 N N . GLY A 1 124 ? 2.475 -6.018 -21.358 1.00 91.81 124 GLY A N 1
ATOM 961 C CA . GLY A 1 124 ? 1.149 -5.564 -21.759 1.00 91.81 124 GLY A CA 1
ATOM 962 C C . GLY A 1 124 ? 0.683 -4.366 -20.940 1.00 91.81 124 GLY A C 1
ATOM 963 O O . GLY A 1 124 ? 1.433 -3.816 -20.129 1.00 91.81 124 GLY A O 1
ATOM 964 N N . ASP A 1 125 ? -0.556 -3.944 -21.155 1.00 92.75 125 ASP A N 1
ATOM 965 C CA . ASP A 1 125 ? -1.255 -2.999 -20.282 1.00 92.75 125 ASP A CA 1
ATOM 966 C C . ASP A 1 125 ? -2.304 -3.695 -19.394 1.00 92.75 125 ASP A C 1
ATOM 968 O O . ASP A 1 125 ? -2.516 -4.906 -19.463 1.00 92.75 125 ASP A O 1
ATOM 972 N N . PHE A 1 126 ? -2.956 -2.920 -18.525 1.00 91.44 126 PHE A N 1
ATOM 973 C CA . PHE A 1 126 ? -3.981 -3.416 -17.598 1.00 91.44 126 PHE A CA 1
ATOM 974 C C . PHE A 1 126 ? -5.330 -3.712 -18.273 1.00 91.44 126 PHE A C 1
ATOM 976 O O . PHE A 1 126 ? -6.275 -4.124 -17.604 1.00 91.44 126 PHE A O 1
ATOM 983 N N . GLN A 1 127 ? -5.441 -3.478 -19.581 1.00 90.12 127 GLN A N 1
ATOM 984 C CA . GLN A 1 127 ? -6.583 -3.849 -20.411 1.00 90.12 127 GLN A CA 1
ATOM 985 C C . GLN A 1 127 ? -6.333 -5.172 -21.150 1.00 90.12 127 GLN A C 1
ATOM 987 O O . GLN A 1 127 ? -7.191 -5.608 -21.917 1.00 90.12 127 GLN A O 1
ATOM 992 N N . GLY A 1 128 ? -5.171 -5.797 -20.935 1.00 87.50 128 GLY A N 1
ATOM 993 C CA . GLY A 1 128 ? -4.786 -7.049 -21.574 1.00 87.50 128 GLY A CA 1
ATOM 994 C C . GLY A 1 128 ? -4.202 -6.873 -22.979 1.00 87.50 128 GLY A C 1
ATOM 995 O O . GLY A 1 128 ? -4.031 -7.859 -23.694 1.00 87.50 128 GLY A O 1
ATOM 996 N N . VAL A 1 129 ? -3.874 -5.651 -23.413 1.00 90.06 129 VAL A N 1
ATOM 997 C CA . VAL A 1 129 ? -3.240 -5.429 -24.719 1.00 90.06 129 VAL A CA 1
ATOM 998 C C . VAL A 1 129 ? -1.749 -5.728 -24.612 1.00 90.06 129 VAL A C 1
ATOM 1000 O O . VAL A 1 129 ? -1.000 -5.028 -23.928 1.00 90.06 129 VAL A O 1
ATOM 1003 N N . ILE A 1 130 ? -1.300 -6.763 -25.323 1.00 91.81 130 ILE A N 1
ATOM 1004 C CA . ILE A 1 130 ? 0.119 -7.124 -25.411 1.00 91.81 130 ILE A CA 1
ATOM 1005 C C . ILE A 1 130 ? 0.860 -6.076 -26.247 1.00 91.81 130 ILE A C 1
ATOM 1007 O O . ILE A 1 130 ? 0.493 -5.796 -27.388 1.00 91.81 130 ILE A O 1
ATOM 1011 N N . LYS A 1 131 ? 1.937 -5.523 -25.685 1.00 91.62 131 LYS A N 1
ATOM 1012 C CA . LYS A 1 131 ? 2.838 -4.581 -26.363 1.00 91.62 131 LYS A CA 1
ATOM 1013 C C . LYS A 1 131 ? 3.979 -5.306 -27.059 1.00 91.62 131 LYS A C 1
ATOM 1015 O O . LYS A 1 131 ? 4.295 -4.990 -28.202 1.00 91.62 131 LYS A O 1
ATOM 1020 N N . TRP A 1 132 ? 4.592 -6.266 -26.371 1.00 93.19 132 TRP A N 1
ATOM 1021 C CA . TRP A 1 132 ? 5.629 -7.130 -26.926 1.00 93.19 132 TRP A CA 1
ATOM 1022 C C . TRP A 1 132 ? 5.789 -8.402 -26.090 1.00 93.19 132 TRP A C 1
ATOM 1024 O O . TRP A 1 132 ? 5.524 -8.408 -24.887 1.00 93.19 132 TRP A O 1
ATOM 1034 N N . THR A 1 133 ? 6.293 -9.455 -26.731 1.00 93.06 133 THR A N 1
ATOM 1035 C CA . THR A 1 133 ? 6.705 -10.706 -26.087 1.00 93.06 133 THR A CA 1
ATOM 1036 C C . THR A 1 133 ? 8.118 -11.040 -26.545 1.00 93.06 133 THR A C 1
ATOM 1038 O O . THR A 1 133 ? 8.406 -11.035 -27.742 1.00 93.06 133 THR A O 1
ATOM 1041 N N . PHE A 1 134 ? 9.009 -11.311 -25.595 1.00 93.44 134 PHE A N 1
ATOM 1042 C CA . PHE A 1 134 ? 10.351 -11.812 -25.857 1.00 93.44 134 PHE A CA 1
ATOM 1043 C C . PHE A 1 134 ? 10.388 -13.314 -25.564 1.00 93.44 134 PHE A C 1
ATOM 1045 O O . PHE A 1 134 ? 10.155 -13.731 -24.428 1.00 93.44 134 PHE A O 1
ATOM 1052 N N . GLU A 1 135 ? 10.676 -14.119 -26.587 1.00 93.38 135 GLU A N 1
ATOM 1053 C CA . GLU A 1 135 ? 10.739 -15.581 -26.504 1.00 93.38 135 GLU A CA 1
ATOM 1054 C C . GLU A 1 135 ? 12.122 -16.079 -26.925 1.00 93.38 135 GLU A C 1
ATOM 1056 O O . GLU A 1 135 ? 12.546 -15.893 -28.064 1.00 93.38 135 GLU A O 1
ATOM 1061 N N . ASP A 1 136 ? 12.815 -16.761 -26.016 1.00 90.81 136 ASP A N 1
ATOM 1062 C CA . ASP A 1 136 ? 14.055 -17.468 -26.325 1.00 90.81 136 ASP A CA 1
ATOM 1063 C C . ASP A 1 136 ? 14.208 -18.659 -25.378 1.00 90.81 136 ASP A C 1
ATOM 1065 O O . ASP A 1 136 ? 14.703 -18.543 -24.257 1.00 90.81 136 ASP A O 1
ATOM 1069 N N . ARG A 1 137 ? 13.823 -19.846 -25.853 1.00 90.38 137 ARG A N 1
ATOM 1070 C CA . ARG A 1 137 ? 13.893 -21.092 -25.070 1.00 90.38 137 ARG A CA 1
ATOM 1071 C C . ARG A 1 137 ? 15.316 -21.488 -24.669 1.00 90.38 137 ARG A C 1
ATOM 1073 O O . ARG A 1 137 ? 15.494 -22.343 -23.799 1.00 90.38 137 ARG A O 1
ATOM 1080 N N . THR A 1 138 ? 16.338 -20.939 -25.321 1.00 89.88 138 THR A N 1
ATOM 1081 C CA . THR A 1 138 ? 17.734 -21.252 -25.008 1.00 89.88 138 THR A CA 1
ATOM 1082 C C . THR A 1 138 ? 18.246 -20.420 -23.837 1.00 89.88 138 THR A C 1
ATOM 1084 O O . THR A 1 138 ? 18.961 -20.964 -22.990 1.00 89.88 138 THR A O 1
ATOM 1087 N N . ILE A 1 139 ? 17.822 -19.155 -23.751 1.00 90.62 139 ILE A N 1
ATOM 1088 C CA . ILE A 1 139 ? 18.250 -18.183 -22.737 1.00 90.62 139 ILE A CA 1
ATOM 1089 C C . ILE A 1 139 ? 17.269 -18.148 -21.548 1.00 90.62 139 ILE A C 1
ATOM 1091 O O . ILE A 1 139 ? 17.675 -18.259 -20.387 1.00 90.62 139 ILE A O 1
ATOM 1095 N N . LEU A 1 140 ? 15.965 -18.074 -21.816 1.00 91.88 140 LEU A N 1
ATOM 1096 C CA . LEU A 1 140 ? 14.889 -17.948 -20.827 1.00 91.88 140 LEU A CA 1
ATOM 1097 C C . LEU A 1 140 ? 14.474 -19.296 -20.217 1.00 91.88 140 LEU A C 1
ATOM 1099 O O . LEU A 1 140 ? 13.294 -19.558 -20.059 1.00 91.88 140 LEU A O 1
ATOM 1103 N N . LYS A 1 141 ? 15.402 -20.193 -19.882 1.00 92.44 141 LYS A N 1
ATOM 1104 C CA . LYS A 1 141 ? 15.047 -21.504 -19.308 1.00 92.44 141 LYS A CA 1
ATOM 1105 C C . LYS A 1 141 ? 14.418 -21.369 -17.920 1.00 92.44 141 LYS A C 1
ATOM 1107 O O . LYS A 1 141 ? 15.137 -21.162 -16.937 1.00 92.44 141 LYS A O 1
ATOM 1112 N N . ASN A 1 142 ? 13.110 -21.615 -17.829 1.00 91.62 142 ASN A N 1
ATOM 1113 C CA . ASN A 1 142 ? 12.317 -21.495 -16.603 1.00 91.62 142 ASN A CA 1
ATOM 1114 C C . ASN A 1 142 ? 12.461 -20.096 -15.970 1.00 91.62 142 ASN A C 1
ATOM 1116 O O . ASN A 1 142 ? 13.087 -19.980 -14.911 1.00 91.62 142 ASN A O 1
ATOM 1120 N N . PRO A 1 143 ? 11.946 -19.032 -16.606 1.00 92.06 143 PRO A N 1
ATOM 1121 C CA . PRO A 1 143 ? 12.109 -17.674 -16.111 1.00 92.06 143 PRO A CA 1
ATOM 1122 C C . PRO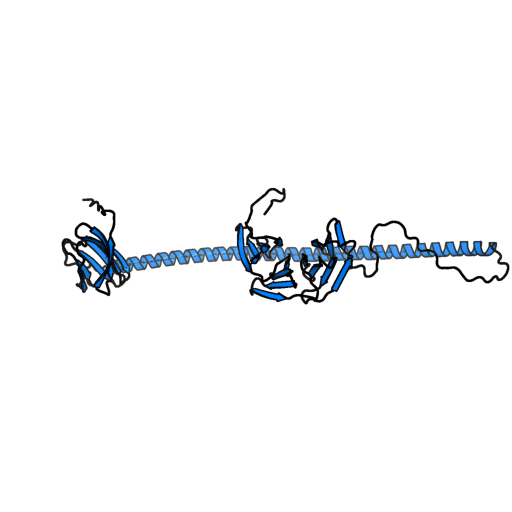 A 1 143 ? 11.393 -17.506 -14.763 1.00 92.06 143 PRO A C 1
ATOM 1124 O O . PRO A 1 143 ? 10.209 -17.823 -14.622 1.00 92.06 143 PRO A O 1
ATOM 1127 N N . ARG A 1 144 ? 12.121 -17.023 -13.757 1.00 89.19 144 ARG A N 1
ATOM 1128 C CA . ARG A 1 144 ? 11.666 -16.810 -12.379 1.00 89.19 144 ARG A CA 1
ATOM 1129 C C . ARG A 1 144 ? 12.011 -15.400 -11.934 1.00 89.19 144 ARG A C 1
ATOM 1131 O O . ARG A 1 144 ? 13.119 -14.949 -12.152 1.00 89.19 144 ARG A O 1
ATOM 1138 N N . GLY A 1 145 ? 11.110 -14.728 -11.232 1.00 89.88 145 GLY A N 1
ATOM 1139 C CA . GLY A 1 145 ? 11.362 -13.370 -10.755 1.00 89.88 145 GLY A CA 1
ATOM 1140 C C . GLY A 1 145 ? 11.555 -12.358 -11.890 1.00 89.88 145 GLY A C 1
ATOM 1141 O O . GLY A 1 145 ? 12.119 -12.626 -12.951 1.00 89.88 145 GLY A O 1
ATOM 1142 N N . ILE A 1 146 ? 11.062 -11.154 -11.673 1.00 94.31 146 ILE A N 1
ATOM 1143 C CA . ILE A 1 146 ? 11.128 -10.095 -12.668 1.00 94.31 146 ILE A CA 1
ATOM 1144 C C . ILE A 1 146 ? 11.198 -8.756 -11.950 1.00 94.31 146 ILE A C 1
ATOM 1146 O O . ILE A 1 146 ? 10.562 -8.556 -10.918 1.00 94.31 146 ILE A O 1
ATOM 1150 N N . SER A 1 147 ? 12.011 -7.857 -12.485 1.00 94.75 147 SER A N 1
ATOM 1151 C CA . SER A 1 147 ? 12.100 -6.463 -12.074 1.00 94.75 147 SER A CA 1
ATOM 1152 C C . SER A 1 147 ? 12.294 -5.620 -13.321 1.00 94.75 147 SER A C 1
ATOM 1154 O O . SER A 1 147 ? 12.914 -6.069 -14.282 1.00 94.75 147 SER A O 1
ATOM 1156 N N . VAL A 1 148 ? 11.790 -4.395 -13.308 1.00 94.44 148 VAL A N 1
ATOM 1157 C CA . VAL A 1 148 ? 11.958 -3.450 -14.415 1.00 94.44 148 VAL A CA 1
ATOM 1158 C C . VAL A 1 148 ? 12.465 -2.135 -13.845 1.00 94.44 148 VAL A C 1
ATOM 1160 O O . VAL A 1 148 ? 12.041 -1.745 -12.758 1.00 94.44 148 VAL A O 1
ATOM 1163 N N . ASP A 1 149 ? 13.422 -1.498 -14.516 1.00 92.38 149 ASP A N 1
ATOM 1164 C CA . ASP A 1 149 ? 13.900 -0.173 -14.117 1.00 92.38 149 ASP A CA 1
ATOM 1165 C C . ASP A 1 149 ? 13.062 0.961 -14.737 1.00 92.38 149 ASP A C 1
ATOM 1167 O O . ASP A 1 149 ? 12.031 0.738 -15.373 1.00 92.38 149 ASP A O 1
ATOM 1171 N N . ASN A 1 150 ? 13.490 2.205 -14.518 1.00 89.44 150 ASN A N 1
ATOM 1172 C CA . ASN A 1 150 ? 12.776 3.388 -15.002 1.00 89.44 150 ASN A CA 1
ATOM 1173 C C . ASN A 1 150 ? 12.892 3.603 -16.521 1.00 89.44 150 ASN A C 1
ATOM 1175 O O . ASN A 1 150 ? 12.101 4.367 -17.071 1.00 89.44 150 ASN A O 1
ATOM 1179 N N . ASP A 1 151 ? 13.847 2.942 -17.179 1.00 89.62 151 ASP A N 1
ATOM 1180 C CA . ASP A 1 151 ? 14.086 3.012 -18.625 1.00 89.62 151 ASP A CA 1
ATOM 1181 C C . ASP A 1 151 ? 13.486 1.790 -19.356 1.00 89.62 151 ASP A C 1
ATOM 1183 O O . ASP A 1 151 ? 13.781 1.533 -20.525 1.00 89.62 151 ASP A O 1
ATOM 1187 N N . ASP A 1 152 ? 12.625 1.035 -18.662 1.00 91.06 152 ASP A N 1
ATOM 1188 C CA . ASP A 1 152 ? 11.976 -0.194 -19.116 1.00 91.06 152 ASP A CA 1
ATOM 1189 C C . ASP A 1 152 ? 12.938 -1.358 -19.434 1.00 91.06 152 ASP A C 1
ATOM 1191 O O . ASP A 1 152 ? 12.547 -2.318 -20.106 1.00 91.06 152 ASP A O 1
ATOM 1195 N N . PHE A 1 153 ? 14.174 -1.356 -18.917 1.00 93.44 153 PHE A N 1
ATOM 1196 C CA . PHE A 1 153 ? 15.008 -2.559 -18.966 1.00 93.44 153 PHE A CA 1
ATOM 1197 C C . PHE A 1 153 ? 14.451 -3.613 -18.017 1.00 93.44 153 PHE A C 1
ATOM 1199 O O . PHE A 1 153 ? 14.272 -3.379 -16.820 1.00 93.44 153 PHE A O 1
ATOM 1206 N N . VAL A 1 154 ? 14.209 -4.806 -18.554 1.00 94.44 154 VAL A N 1
ATOM 1207 C CA . VAL A 1 154 ? 13.661 -5.924 -17.789 1.00 94.44 154 VAL A CA 1
ATOM 1208 C C . VAL A 1 154 ? 14.788 -6.825 -17.313 1.00 94.44 154 VAL A C 1
ATOM 1210 O O . VAL A 1 154 ? 15.503 -7.424 -18.114 1.00 94.44 154 VAL A O 1
ATOM 1213 N N . PHE A 1 155 ? 14.907 -6.956 -15.998 1.00 94.06 155 PHE A N 1
ATOM 1214 C CA . PHE A 1 155 ? 15.819 -7.855 -15.306 1.00 94.06 155 PHE A CA 1
ATOM 1215 C C . PHE A 1 155 ? 15.043 -9.097 -14.877 1.00 94.06 155 PHE A C 1
ATOM 1217 O O . PHE A 1 155 ? 14.057 -9.007 -14.144 1.00 94.06 155 PHE A O 1
ATOM 1224 N N . MET A 1 156 ? 15.483 -10.270 -15.316 1.00 93.88 156 MET A N 1
ATOM 1225 C CA . MET A 1 156 ? 14.786 -11.531 -15.064 1.00 93.88 156 MET A CA 1
ATOM 1226 C C . MET A 1 156 ? 15.776 -12.609 -14.616 1.00 93.88 156 MET A C 1
ATOM 1228 O O . MET A 1 156 ? 16.886 -12.688 -15.153 1.00 93.88 156 MET A O 1
ATOM 1232 N N . LEU A 1 157 ? 15.397 -13.434 -13.631 1.00 90.81 157 LEU A N 1
ATOM 1233 C CA . LEU A 1 157 ? 16.224 -14.559 -13.178 1.00 90.81 157 LEU A CA 1
ATOM 1234 C C . LEU A 1 157 ? 15.815 -15.846 -13.902 1.00 90.81 157 LEU A C 1
ATOM 1236 O O . LEU A 1 157 ? 14.800 -16.468 -13.625 1.00 90.81 157 LEU A O 1
ATOM 1240 N N . SER A 1 158 ? 16.637 -16.310 -14.827 1.00 90.62 158 SER A N 1
ATOM 1241 C CA . SER A 1 158 ? 16.496 -17.653 -15.391 1.00 90.62 158 SER A CA 1
ATOM 1242 C C . SER A 1 158 ? 17.189 -18.668 -14.481 1.00 90.62 158 SER A C 1
ATOM 1244 O O . SER A 1 158 ? 17.896 -18.293 -13.544 1.00 90.62 158 SER A O 1
ATOM 1246 N N . SER A 1 159 ? 17.022 -19.967 -14.754 1.00 87.38 159 SER A N 1
ATOM 1247 C CA . SER A 1 159 ? 17.525 -21.067 -13.908 1.00 87.38 159 SER A CA 1
ATOM 1248 C C . SER A 1 159 ? 18.970 -20.890 -13.409 1.00 87.38 159 SER A C 1
ATOM 1250 O O . SER A 1 159 ? 19.291 -21.376 -12.327 1.00 87.38 159 SER A O 1
ATOM 1252 N N . TYR A 1 160 ? 19.838 -20.212 -14.173 1.00 84.56 160 TYR A N 1
ATOM 1253 C CA . TYR A 1 160 ? 21.252 -20.019 -13.826 1.00 84.56 160 TYR A CA 1
ATOM 1254 C C . TYR A 1 160 ? 21.819 -18.641 -14.200 1.00 84.56 160 TYR A C 1
ATOM 1256 O O . TYR A 1 160 ? 23.036 -18.462 -14.178 1.00 84.56 160 TYR A O 1
ATOM 1264 N N . SER A 1 161 ? 20.986 -17.676 -14.590 1.00 90.56 161 SER A N 1
ATOM 1265 C CA . SER A 1 161 ? 21.468 -16.391 -15.106 1.00 90.56 161 SER A CA 1
ATOM 1266 C C . SER A 1 161 ? 20.512 -15.247 -14.805 1.00 90.56 161 SER A C 1
ATOM 1268 O O . SER A 1 161 ? 19.299 -15.424 -14.759 1.00 90.56 161 SER A O 1
ATOM 1270 N N . VAL A 1 162 ? 21.080 -14.054 -14.637 1.00 92.19 162 VAL A N 1
ATOM 1271 C CA . VAL A 1 162 ? 20.340 -12.794 -14.730 1.00 92.19 162 VAL A CA 1
ATOM 1272 C C . VAL A 1 162 ? 20.357 -12.385 -16.197 1.00 92.19 162 VAL A C 1
ATOM 1274 O O . VAL A 1 162 ? 21.430 -12.305 -16.796 1.00 92.19 162 VAL A O 1
ATOM 1277 N N . ILE A 1 163 ? 19.190 -12.151 -16.781 1.00 93.69 163 ILE A N 1
ATOM 1278 C CA . ILE A 1 163 ? 19.052 -11.692 -18.165 1.00 93.69 163 ILE A CA 1
ATOM 1279 C C . ILE A 1 163 ? 18.471 -10.288 -18.141 1.00 93.69 163 ILE A C 1
ATOM 1281 O O . ILE A 1 163 ? 17.544 -10.011 -17.381 1.00 93.69 163 ILE A O 1
ATOM 1285 N N . ILE A 1 164 ? 19.043 -9.421 -18.972 1.00 94.19 164 ILE A N 1
ATOM 1286 C CA . ILE A 1 164 ? 18.602 -8.043 -19.157 1.00 94.19 164 ILE A CA 1
ATOM 1287 C C . ILE A 1 164 ? 18.020 -7.946 -20.563 1.00 94.19 164 ILE A C 1
ATOM 1289 O O . ILE A 1 164 ? 18.715 -8.224 -21.540 1.00 94.19 164 ILE A O 1
ATOM 1293 N N . ILE A 1 165 ? 16.746 -7.581 -20.663 1.00 93.69 165 ILE A N 1
ATOM 1294 C CA . ILE A 1 165 ? 16.029 -7.409 -21.927 1.00 93.69 165 ILE A CA 1
ATOM 1295 C C . ILE A 1 165 ? 15.788 -5.913 -22.114 1.00 93.69 165 ILE A C 1
ATOM 1297 O O . ILE A 1 165 ? 15.190 -5.269 -21.254 1.00 93.69 165 ILE A O 1
ATOM 1301 N N . SER A 1 166 ? 16.248 -5.362 -23.238 1.00 92.19 166 SER A N 1
ATOM 1302 C CA . SER A 1 166 ? 15.955 -3.980 -23.623 1.00 92.19 166 SER A CA 1
ATOM 1303 C C . SER A 1 166 ? 14.788 -3.951 -24.615 1.00 92.19 166 SER A C 1
ATOM 1305 O O . SER A 1 166 ? 14.894 -4.566 -25.679 1.00 92.19 166 SER A O 1
ATOM 1307 N N . PRO A 1 167 ? 13.695 -3.226 -24.327 1.00 80.19 167 PRO A N 1
ATOM 1308 C CA . PRO A 1 167 ? 12.537 -3.142 -25.219 1.00 80.19 167 PRO A CA 1
ATOM 1309 C C . PRO A 1 167 ? 12.795 -2.286 -26.472 1.00 80.19 167 PRO A C 1
ATOM 1311 O O . PRO A 1 167 ? 12.020 -2.344 -27.424 1.00 80.19 167 PRO A O 1
ATOM 1314 N N . CYS A 1 168 ? 13.881 -1.503 -26.506 1.00 67.31 168 CYS A N 1
ATOM 1315 C CA . CYS A 1 168 ? 14.154 -0.520 -27.562 1.00 67.31 168 CYS A CA 1
ATOM 1316 C C . CYS A 1 168 ? 14.838 -1.077 -28.819 1.00 67.31 168 CYS A C 1
ATOM 1318 O O . CYS A 1 168 ? 15.085 -0.323 -29.761 1.00 67.31 168 CYS A O 1
ATOM 1320 N N . VAL A 1 169 ? 15.132 -2.376 -28.889 1.00 53.59 169 VAL A N 1
ATOM 1321 C CA . VAL A 1 169 ? 15.830 -2.938 -30.051 1.00 53.59 169 VAL A CA 1
ATOM 1322 C C . VAL A 1 169 ? 14.820 -3.568 -31.007 1.00 53.59 169 VAL A C 1
ATOM 1324 O O . VAL A 1 169 ? 14.612 -4.776 -31.030 1.00 53.59 169 VAL A O 1
ATOM 1327 N N . SER A 1 170 ? 14.211 -2.737 -31.852 1.00 45.00 170 SER A N 1
ATOM 1328 C CA . SER A 1 170 ? 13.378 -3.182 -32.984 1.00 45.00 170 SER A CA 1
ATOM 1329 C C . SER A 1 170 ? 14.179 -3.833 -34.128 1.00 45.00 170 SER A C 1
ATOM 1331 O O . SER A 1 170 ? 13.642 -4.073 -35.205 1.00 45.00 170 SER A O 1
ATOM 1333 N N . THR A 1 171 ? 15.446 -4.185 -33.902 1.00 41.06 171 THR A N 1
ATOM 1334 C CA . THR A 1 171 ? 16.305 -4.869 -34.875 1.00 41.06 171 THR A CA 1
ATOM 1335 C C . THR A 1 171 ? 17.359 -5.712 -34.165 1.00 41.06 171 THR A C 1
ATOM 1337 O O . THR A 1 171 ? 18.392 -5.186 -33.779 1.00 41.06 171 THR A O 1
ATOM 1340 N N . SER A 1 172 ? 17.099 -7.009 -33.984 1.00 40.03 172 SER A N 1
ATOM 1341 C CA . SER A 1 172 ? 18.084 -8.099 -34.142 1.00 40.03 172 SER A CA 1
ATOM 1342 C C . SER A 1 172 ? 19.575 -7.818 -33.836 1.00 40.03 172 SER A C 1
ATOM 1344 O O . SER A 1 172 ? 20.439 -8.221 -34.608 1.00 40.03 172 SER A O 1
ATOM 1346 N N . GLU A 1 173 ? 19.903 -7.198 -32.705 1.00 36.88 173 GLU A N 1
ATOM 1347 C CA . GLU A 1 173 ? 21.255 -7.185 -32.139 1.00 36.88 173 GLU A CA 1
ATOM 1348 C C . GLU A 1 173 ? 21.176 -7.734 -30.719 1.00 36.88 173 GLU A C 1
ATOM 1350 O O . GLU A 1 173 ? 21.198 -7.031 -29.712 1.00 36.88 173 GLU A O 1
ATOM 1355 N N . ILE A 1 174 ? 21.057 -9.059 -30.657 1.00 42.38 174 ILE A N 1
ATOM 1356 C CA . ILE A 1 174 ? 21.409 -9.815 -29.466 1.00 42.38 174 ILE A CA 1
ATOM 1357 C C . ILE A 1 174 ? 22.914 -9.591 -29.285 1.00 42.38 174 ILE A C 1
ATOM 1359 O O . ILE A 1 174 ? 23.718 -10.182 -30.005 1.00 42.38 174 ILE A O 1
ATOM 1363 N N . MET A 1 175 ? 23.314 -8.746 -28.330 1.00 37.12 175 MET A N 1
ATOM 1364 C CA . MET A 1 175 ? 24.685 -8.738 -27.812 1.00 37.12 175 MET A CA 1
ATOM 1365 C C . MET A 1 175 ? 24.926 -10.016 -26.996 1.00 37.12 175 MET A C 1
ATOM 1367 O O . MET A 1 175 ? 25.140 -9.995 -25.788 1.00 37.12 175 MET A O 1
ATOM 1371 N N . ALA A 1 176 ? 24.881 -11.160 -27.675 1.00 39.62 176 ALA A N 1
ATOM 1372 C CA . ALA A 1 176 ? 25.551 -12.362 -27.236 1.00 39.62 176 ALA A CA 1
ATOM 1373 C C . ALA A 1 176 ? 27.008 -12.186 -27.651 1.00 39.62 176 ALA A C 1
ATOM 1375 O O . ALA A 1 176 ? 27.339 -12.165 -28.837 1.00 39.62 176 ALA A O 1
ATOM 1376 N N . SER A 1 177 ? 27.896 -12.030 -26.675 1.00 36.38 177 SER A N 1
ATOM 1377 C CA . SER A 1 177 ? 29.333 -12.097 -26.900 1.00 36.38 177 SER A CA 1
ATOM 1378 C C . SER A 1 177 ? 29.734 -13.535 -27.257 1.00 36.38 177 SER A C 1
ATOM 1380 O O . SER A 1 177 ? 30.289 -14.278 -26.454 1.00 36.38 177 SER A O 1
ATOM 1382 N N . SER A 1 178 ? 29.465 -13.945 -28.496 1.00 39.00 178 SER A N 1
ATOM 1383 C CA . SER A 1 178 ? 30.109 -15.101 -29.114 1.00 39.00 178 SER A CA 1
ATOM 1384 C C . SER A 1 178 ? 30.904 -14.638 -30.326 1.00 39.00 178 SER A C 1
ATOM 1386 O O . SER A 1 178 ? 30.349 -14.159 -31.314 1.00 39.00 178 SER A O 1
ATOM 1388 N N . ALA A 1 179 ? 32.223 -14.771 -30.224 1.00 46.12 179 ALA A N 1
ATOM 1389 C CA . ALA A 1 179 ? 33.159 -14.535 -31.306 1.00 46.12 179 ALA A CA 1
ATOM 1390 C C . ALA A 1 179 ? 32.840 -15.420 -32.527 1.00 46.12 179 ALA A C 1
ATOM 1392 O O . ALA A 1 179 ? 32.543 -16.604 -32.370 1.00 46.12 179 ALA A O 1
ATOM 1393 N N . ASN A 1 180 ? 33.037 -14.842 -33.717 1.00 48.38 180 ASN A N 1
ATOM 1394 C CA . ASN A 1 180 ? 33.130 -15.466 -35.047 1.00 48.38 180 ASN A CA 1
ATOM 1395 C C . ASN A 1 180 ? 31.846 -15.519 -35.897 1.00 48.38 180 ASN A C 1
ATOM 1397 O O . ASN A 1 180 ? 31.183 -16.548 -35.972 1.00 48.38 180 ASN A O 1
ATOM 1401 N N . ALA A 1 181 ? 31.618 -14.472 -36.699 1.00 36.03 181 ALA A N 1
ATOM 1402 C CA . ALA A 1 181 ? 31.036 -14.620 -38.038 1.00 36.03 181 ALA A CA 1
ATOM 1403 C C . ALA A 1 181 ? 31.501 -13.475 -38.963 1.00 36.03 181 ALA A C 1
ATOM 1405 O O . ALA A 1 181 ? 31.182 -12.310 -38.754 1.00 36.03 181 ALA A O 1
ATOM 1406 N N . CYS A 1 182 ? 32.302 -13.821 -39.974 1.00 34.41 182 CYS A N 1
ATOM 1407 C CA . CYS A 1 182 ? 32.779 -12.943 -41.043 1.00 34.41 182 CYS A CA 1
ATOM 1408 C C . CYS A 1 182 ? 31.726 -12.890 -42.159 1.00 34.41 182 CYS A C 1
ATOM 1410 O O . CYS A 1 182 ? 31.439 -13.914 -42.778 1.00 34.41 182 CYS A O 1
ATOM 1412 N N . GLY A 1 183 ? 31.170 -11.707 -42.424 1.00 40.97 183 GLY A N 1
ATOM 1413 C CA . GLY A 1 183 ? 30.250 -11.451 -43.532 1.00 40.97 183 GLY A CA 1
ATOM 1414 C C . GLY A 1 183 ? 30.869 -10.533 -44.583 1.00 40.97 183 GLY A C 1
ATOM 1415 O O . GLY A 1 183 ? 30.526 -9.360 -44.627 1.00 40.97 183 GLY A O 1
ATOM 1416 N N . ILE A 1 184 ? 31.782 -11.039 -45.422 1.00 44.53 184 ILE A N 1
ATOM 1417 C CA . ILE A 1 184 ? 32.214 -10.368 -46.667 1.00 44.53 184 ILE A CA 1
ATOM 1418 C C . ILE A 1 184 ? 32.539 -11.435 -47.719 1.00 44.53 184 ILE A C 1
ATOM 1420 O O . ILE A 1 184 ? 33.691 -11.840 -47.832 1.00 44.53 184 ILE A O 1
ATOM 1424 N N . CYS A 1 185 ? 31.547 -11.901 -48.486 1.00 43.81 185 CYS A N 1
ATOM 1425 C CA . CYS A 1 185 ? 31.753 -12.800 -49.635 1.00 43.81 185 CYS A CA 1
ATOM 1426 C C . CYS A 1 185 ? 30.600 -12.739 -50.672 1.00 43.81 185 CYS A C 1
ATOM 1428 O O . CYS A 1 185 ? 30.141 -13.791 -51.088 1.00 43.81 185 CYS A O 1
ATOM 1430 N N . GLU A 1 186 ? 30.123 -11.572 -51.137 1.00 40.22 186 GLU A N 1
ATOM 1431 C CA . GLU A 1 186 ? 29.085 -11.542 -52.207 1.00 40.22 186 GLU A CA 1
ATOM 1432 C C . GLU A 1 186 ? 29.217 -10.429 -53.269 1.00 40.22 186 GLU A C 1
ATOM 1434 O O . GLU A 1 186 ? 28.223 -9.904 -53.755 1.00 40.22 186 GLU A O 1
ATOM 1439 N N . LEU A 1 187 ? 30.426 -10.088 -53.734 1.00 37.50 187 LEU A N 1
ATOM 1440 C CA . LEU A 1 187 ? 30.561 -9.275 -54.958 1.00 37.50 187 LEU A CA 1
ATOM 1441 C C . LEU A 1 187 ? 31.673 -9.796 -55.875 1.00 37.50 187 LEU A C 1
ATOM 1443 O O . LEU A 1 187 ? 32.817 -9.345 -55.854 1.00 37.50 187 LEU A O 1
ATOM 1447 N N . ARG A 1 188 ? 31.305 -10.752 -56.730 1.00 41.69 188 ARG A N 1
ATOM 1448 C CA . ARG A 1 188 ? 32.037 -11.124 -57.944 1.00 41.69 188 ARG A CA 1
ATOM 1449 C C . ARG A 1 188 ? 31.062 -11.077 -59.119 1.00 41.69 188 ARG A C 1
ATOM 1451 O O . ARG A 1 188 ? 30.147 -11.886 -59.155 1.00 41.69 188 ARG A O 1
ATOM 1458 N N . HIS A 1 189 ? 31.313 -10.157 -60.058 1.00 39.38 189 HIS A N 1
ATOM 1459 C CA . HIS A 1 189 ? 31.158 -10.267 -61.525 1.00 39.38 189 HIS A CA 1
ATOM 1460 C C . HIS A 1 189 ? 30.704 -8.941 -62.153 1.00 39.38 189 HIS A C 1
ATOM 1462 O O . HIS A 1 189 ? 29.511 -8.701 -62.241 1.00 39.38 189 HIS A O 1
ATOM 1468 N N . VAL A 1 190 ? 31.648 -8.156 -62.692 1.00 38.47 190 VAL A N 1
ATOM 1469 C CA . VAL A 1 190 ? 31.555 -7.577 -64.049 1.00 38.47 190 VAL A CA 1
ATOM 1470 C C . VAL A 1 190 ? 32.985 -7.378 -64.568 1.00 38.47 190 VAL A C 1
ATOM 1472 O O . VAL A 1 190 ? 33.709 -6.502 -64.109 1.00 38.47 190 VAL A O 1
ATOM 1475 N N . THR A 1 191 ? 33.402 -8.195 -65.533 1.00 41.75 191 THR A N 1
ATOM 1476 C CA . THR A 1 191 ? 34.607 -7.971 -66.344 1.00 41.75 191 THR A CA 1
ATOM 1477 C C . THR A 1 191 ? 34.209 -7.416 -67.708 1.00 41.75 191 THR A C 1
ATOM 1479 O O . THR A 1 191 ? 33.529 -8.101 -68.472 1.00 41.75 191 THR A O 1
ATOM 1482 N N . LYS A 1 192 ? 34.700 -6.221 -68.046 1.00 37.88 192 LYS A N 1
ATOM 1483 C CA . LYS A 1 192 ? 34.969 -5.792 -69.426 1.00 37.88 192 LYS A CA 1
ATOM 1484 C C . LYS A 1 192 ? 36.276 -4.999 -69.438 1.00 37.88 192 LYS A C 1
ATOM 1486 O O . LYS A 1 192 ? 36.433 -4.063 -68.666 1.00 37.88 192 LYS A O 1
ATOM 1491 N N . GLN A 1 193 ? 37.208 -5.420 -70.291 1.00 42.44 193 GLN A N 1
ATOM 1492 C CA . GLN A 1 193 ? 38.456 -4.716 -70.579 1.00 42.44 193 GLN A CA 1
ATOM 1493 C C . GLN A 1 193 ? 38.196 -3.627 -71.622 1.00 42.44 193 GLN A C 1
ATOM 1495 O O . GLN A 1 193 ? 37.703 -3.932 -72.707 1.00 42.44 193 GLN A O 1
ATOM 1500 N N . THR A 1 194 ? 38.593 -2.395 -71.322 1.00 39.75 194 THR A N 1
ATOM 1501 C CA . THR A 1 194 ? 38.835 -1.347 -72.319 1.00 39.75 194 THR A CA 1
ATOM 1502 C C . THR A 1 194 ? 40.117 -0.611 -71.955 1.00 39.75 194 THR A C 1
ATOM 1504 O O . THR A 1 194 ? 40.203 -0.064 -70.864 1.00 39.75 194 THR A O 1
ATOM 1507 N N . GLU A 1 195 ? 41.057 -0.658 -72.901 1.00 44.66 195 GLU A N 1
ATOM 1508 C CA . GLU A 1 195 ? 42.118 0.304 -73.235 1.00 44.66 195 GLU A CA 1
ATOM 1509 C C . GLU A 1 195 ? 43.119 0.753 -72.154 1.00 44.66 195 GLU A C 1
ATOM 1511 O O . GLU A 1 195 ? 42.805 1.006 -70.999 1.00 44.66 195 GLU A O 1
ATOM 1516 N N . ALA A 1 196 ? 44.387 0.822 -72.570 1.00 52.47 196 ALA A N 1
ATOM 1517 C CA . ALA A 1 196 ? 45.543 1.115 -71.734 1.00 52.47 196 ALA A CA 1
ATOM 1518 C C . ALA A 1 196 ? 45.388 2.457 -70.999 1.00 52.47 196 ALA A C 1
ATOM 1520 O O . ALA A 1 196 ? 45.519 3.533 -71.583 1.00 52.47 196 ALA A O 1
ATOM 1521 N N . TRP A 1 197 ? 45.122 2.360 -69.699 1.00 50.44 197 TRP A N 1
ATOM 1522 C CA . TRP A 1 197 ? 44.985 3.472 -68.770 1.00 50.44 197 TRP A CA 1
ATOM 1523 C C . TRP A 1 197 ? 46.367 3.826 -68.206 1.00 50.44 197 TRP A C 1
ATOM 1525 O O . TRP A 1 197 ? 47.103 2.941 -67.769 1.00 50.44 197 TRP A O 1
ATOM 1535 N N . CYS A 1 198 ? 46.756 5.100 -68.276 1.00 50.84 198 CYS A N 1
ATOM 1536 C CA . CYS A 1 198 ? 48.055 5.582 -67.806 1.00 50.84 198 CYS A CA 1
ATOM 1537 C C . CYS A 1 198 ? 47.984 5.849 -66.284 1.00 50.84 198 CYS A C 1
ATOM 1539 O O . CYS A 1 198 ? 47.330 6.817 -65.894 1.00 50.84 198 CYS A O 1
ATOM 1541 N N . PRO A 1 199 ? 48.621 5.033 -65.418 1.00 55.09 199 PRO A N 1
ATOM 1542 C CA . PRO A 1 199 ? 48.376 5.058 -63.966 1.00 55.09 199 PRO A CA 1
ATOM 1543 C C . PRO A 1 199 ? 48.918 6.304 -63.247 1.00 55.09 199 PRO A C 1
ATOM 1545 O O . PRO A 1 199 ? 48.460 6.650 -62.161 1.00 55.09 199 PRO A O 1
ATOM 1548 N N . ASP A 1 200 ? 49.891 6.994 -63.842 1.00 55.09 200 ASP A N 1
ATOM 1549 C CA . ASP A 1 200 ? 50.687 7.995 -63.123 1.00 55.09 200 ASP A CA 1
ATOM 1550 C C . ASP A 1 200 ? 49.993 9.363 -62.993 1.00 55.09 200 ASP A C 1
ATOM 1552 O O . ASP A 1 200 ? 50.251 10.107 -62.046 1.00 55.09 200 ASP A O 1
ATOM 1556 N N . TRP A 1 201 ? 49.068 9.695 -63.900 1.00 54.41 201 TRP A N 1
ATOM 1557 C CA . TRP A 1 201 ? 48.306 10.953 -63.842 1.00 54.41 201 TRP A CA 1
ATOM 1558 C C . TRP A 1 201 ? 47.104 10.873 -62.895 1.00 54.41 201 TRP A C 1
ATOM 1560 O O . TRP A 1 201 ? 46.746 11.863 -62.258 1.00 54.41 201 TRP A O 1
ATOM 1570 N N . GLU A 1 202 ? 46.512 9.688 -62.752 1.00 56.25 202 GLU A N 1
ATOM 1571 C CA . GLU A 1 202 ? 45.376 9.456 -61.860 1.00 56.25 202 GLU A CA 1
ATOM 1572 C C . GLU A 1 202 ? 45.799 9.550 -60.385 1.00 56.25 202 GLU A C 1
ATOM 1574 O O . GLU A 1 202 ? 45.100 10.148 -59.570 1.00 56.25 202 GLU A O 1
ATOM 1579 N N . ILE A 1 203 ? 47.003 9.073 -60.048 1.00 61.16 203 ILE A N 1
ATOM 1580 C CA . ILE A 1 203 ? 47.547 9.123 -58.682 1.00 61.16 203 ILE A CA 1
ATOM 1581 C C . ILE A 1 203 ? 47.760 10.569 -58.200 1.00 61.16 203 ILE A C 1
ATOM 1583 O O . ILE A 1 203 ? 47.455 10.883 -57.046 1.00 61.16 203 ILE A O 1
ATOM 1587 N N . LEU A 1 204 ? 48.235 11.473 -59.066 1.00 61.22 204 LEU A N 1
ATOM 1588 C CA . LEU A 1 204 ? 48.443 12.882 -58.708 1.00 61.22 204 LEU A CA 1
ATOM 1589 C C . LEU A 1 204 ? 47.116 13.627 -58.512 1.00 61.22 204 LEU A C 1
ATOM 1591 O O . LEU A 1 204 ? 46.943 14.282 -57.482 1.00 61.22 204 LEU A O 1
ATOM 1595 N N . LEU A 1 205 ? 46.156 13.455 -59.426 1.00 65.19 205 LEU A N 1
ATOM 1596 C CA . LEU A 1 205 ? 44.831 14.083 -59.331 1.00 65.19 205 LEU A CA 1
ATOM 1597 C C . LEU A 1 205 ? 44.041 13.579 -58.110 1.00 65.19 205 LEU A C 1
ATOM 1599 O O . LEU A 1 205 ? 43.391 14.360 -57.413 1.00 65.19 205 LEU A O 1
ATOM 1603 N N . LEU A 1 206 ? 44.150 12.284 -57.796 1.00 72.50 206 LEU A N 1
ATOM 1604 C CA . LEU A 1 206 ? 43.572 11.704 -56.583 1.00 72.50 206 LEU A CA 1
ATOM 1605 C C . LEU A 1 206 ? 44.234 12.257 -55.314 1.00 72.50 206 LEU A C 1
ATOM 1607 O O . LEU A 1 206 ? 43.550 12.468 -54.313 1.00 72.50 206 LEU A O 1
ATOM 1611 N N . SER A 1 207 ? 45.541 12.537 -55.343 1.00 78.94 207 SER A N 1
ATOM 1612 C CA . SER A 1 207 ? 46.253 13.088 -54.184 1.00 78.94 207 SER A CA 1
ATOM 1613 C C . SER A 1 207 ? 45.858 14.536 -53.862 1.00 78.94 207 SER A C 1
ATOM 1615 O O . SER A 1 207 ? 45.743 14.893 -52.687 1.00 78.94 207 SER A O 1
ATOM 1617 N N . GLU A 1 208 ? 45.604 15.364 -54.879 1.00 81.44 208 GLU A N 1
ATOM 1618 C CA . GLU A 1 208 ? 45.169 16.754 -54.701 1.00 81.44 208 GLU A CA 1
ATOM 1619 C C . GLU A 1 208 ? 43.699 16.838 -54.283 1.00 81.44 208 GLU A C 1
ATOM 1621 O O . GLU A 1 208 ? 43.378 17.532 -53.313 1.00 81.44 208 GLU A O 1
ATOM 1626 N N . ASN A 1 209 ? 42.822 16.053 -54.919 1.00 85.06 209 ASN A N 1
ATOM 1627 C CA . ASN A 1 209 ? 41.415 15.956 -54.526 1.00 85.06 209 ASN A CA 1
ATOM 1628 C C . ASN A 1 209 ? 41.264 15.443 -53.091 1.00 85.06 209 ASN A C 1
ATOM 1630 O O . ASN A 1 209 ? 40.456 15.967 -52.327 1.00 85.06 209 ASN A O 1
ATOM 1634 N N . ARG A 1 210 ? 42.091 14.474 -52.680 1.00 87.81 210 ARG A N 1
ATOM 1635 C CA . ARG A 1 210 ? 42.108 13.987 -51.298 1.00 87.81 210 ARG A CA 1
ATOM 1636 C C . ARG A 1 210 ? 42.451 15.095 -50.304 1.00 87.81 210 ARG A C 1
ATOM 1638 O O . ARG A 1 210 ? 41.756 15.228 -49.303 1.00 87.81 210 ARG A O 1
ATOM 1645 N N . LYS A 1 211 ? 43.480 15.907 -50.575 1.00 91.44 211 LYS A N 1
ATOM 1646 C CA . LYS A 1 211 ? 43.848 17.036 -49.699 1.00 91.44 211 LYS A CA 1
ATOM 1647 C C . LYS A 1 211 ? 42.731 18.073 -49.603 1.00 91.44 211 LYS A C 1
ATOM 1649 O O . LYS A 1 211 ? 42.511 18.631 -48.530 1.00 91.44 211 LYS A O 1
ATOM 1654 N N . HIS A 1 212 ? 42.031 18.330 -50.707 1.00 91.25 212 HIS A N 1
ATOM 1655 C CA . HIS A 1 212 ? 40.895 19.247 -50.716 1.00 91.25 212 HIS A CA 1
ATOM 1656 C C . HIS A 1 212 ? 39.742 18.722 -49.849 1.00 91.25 212 HIS A C 1
ATOM 1658 O O . HIS A 1 212 ? 39.292 19.427 -48.949 1.00 91.25 212 HIS A O 1
ATOM 1664 N N . ILE A 1 213 ? 39.361 17.454 -50.034 1.00 91.31 213 ILE A N 1
ATOM 1665 C CA . ILE A 1 213 ? 38.322 16.785 -49.238 1.00 91.31 213 ILE A CA 1
ATOM 1666 C C . ILE A 1 213 ? 38.706 16.744 -47.752 1.00 91.31 213 ILE A C 1
ATOM 1668 O O . ILE A 1 213 ? 37.882 17.034 -46.890 1.00 91.31 213 ILE A O 1
ATOM 1672 N N . GLU A 1 214 ? 39.960 16.422 -47.421 1.00 93.00 214 GLU A N 1
ATOM 1673 C CA . GLU A 1 214 ? 40.438 16.406 -46.032 1.00 93.00 214 GLU A CA 1
ATOM 1674 C C . GLU A 1 214 ? 40.323 17.792 -45.374 1.00 93.00 214 GLU A C 1
ATOM 1676 O O . GLU A 1 214 ? 39.906 17.887 -44.217 1.00 93.00 214 GLU A O 1
ATOM 1681 N N . LYS A 1 215 ? 40.624 18.867 -46.114 1.00 95.69 215 LYS A N 1
ATOM 1682 C CA . LYS A 1 215 ? 40.457 20.244 -45.636 1.00 95.69 215 LYS A CA 1
ATOM 1683 C C . LYS A 1 215 ? 38.982 20.595 -45.415 1.00 95.69 215 LYS A C 1
ATOM 1685 O O . LYS A 1 215 ? 38.647 21.123 -44.357 1.00 95.69 215 LYS A O 1
ATOM 1690 N N . GLU A 1 216 ? 38.101 20.268 -46.358 1.00 95.31 216 GLU A N 1
ATOM 1691 C CA . GLU A 1 216 ? 36.657 20.500 -46.205 1.00 95.31 216 GLU A CA 1
ATOM 1692 C C . GLU A 1 216 ? 36.083 19.730 -45.010 1.00 95.31 216 GLU A C 1
ATOM 1694 O O . GLU A 1 216 ? 35.331 20.290 -44.212 1.00 95.31 216 GLU A O 1
ATOM 1699 N N . ILE A 1 217 ? 36.492 18.471 -44.817 1.00 94.75 217 ILE A N 1
ATOM 1700 C CA . ILE A 1 217 ? 36.099 17.668 -43.652 1.00 94.75 217 ILE A CA 1
ATOM 1701 C C . ILE A 1 217 ? 36.546 18.346 -42.352 1.00 94.75 217 ILE A C 1
ATOM 1703 O O . ILE A 1 217 ? 35.769 18.394 -41.399 1.00 94.75 217 ILE A O 1
ATOM 1707 N N . GLN A 1 218 ? 37.769 18.881 -42.287 1.00 95.81 218 GLN A N 1
ATOM 1708 C CA . GLN A 1 218 ? 38.250 19.602 -41.104 1.00 95.81 218 GLN A CA 1
ATOM 1709 C C . GLN A 1 218 ? 37.444 20.880 -40.834 1.00 95.81 218 GLN A C 1
ATOM 1711 O O . GLN A 1 218 ? 37.052 21.121 -39.692 1.00 95.81 218 GLN A O 1
ATOM 1716 N N . GLU A 1 219 ? 37.141 21.668 -41.868 1.00 96.25 219 GLU A N 1
ATOM 1717 C CA . GLU A 1 219 ? 36.319 22.878 -41.738 1.00 96.25 219 GLU A CA 1
ATOM 1718 C C . GLU A 1 219 ? 34.889 22.552 -41.282 1.00 96.25 219 GLU A C 1
ATOM 1720 O O . GLU A 1 219 ? 34.333 23.237 -40.418 1.00 96.25 219 GLU A O 1
ATOM 1725 N N . HIS A 1 220 ? 34.293 21.485 -41.819 1.00 95.94 220 HIS A N 1
ATOM 1726 C CA . HIS A 1 220 ? 32.974 21.021 -41.403 1.00 95.94 220 HIS A CA 1
ATOM 1727 C C . HIS A 1 220 ? 32.970 20.490 -39.968 1.00 95.94 220 HIS A C 1
ATOM 1729 O O . HIS A 1 220 ? 32.068 20.847 -39.212 1.00 95.94 220 HIS A O 1
ATOM 1735 N N . ARG A 1 221 ? 33.983 19.713 -39.560 1.00 95.56 221 ARG A N 1
ATOM 1736 C CA . ARG A 1 221 ? 34.134 19.254 -38.168 1.00 95.56 221 ARG A CA 1
ATOM 1737 C C . ARG A 1 221 ? 34.211 20.431 -37.202 1.00 95.56 221 ARG A C 1
ATOM 1739 O O . ARG A 1 221 ? 33.438 20.479 -36.256 1.00 95.56 221 ARG A O 1
ATOM 1746 N N . PHE A 1 222 ? 35.034 21.435 -37.501 1.00 96.69 222 PHE A N 1
ATOM 1747 C CA . PHE A 1 222 ? 35.147 22.630 -36.662 1.00 96.69 222 PHE A CA 1
ATOM 1748 C C . PHE A 1 222 ? 33.817 23.397 -36.525 1.00 96.69 222 PHE A C 1
ATOM 1750 O O . PHE A 1 222 ? 33.460 23.850 -35.433 1.00 96.69 222 PHE A O 1
ATOM 1757 N N . LYS A 1 223 ? 33.050 23.528 -37.619 1.00 97.12 223 LYS A N 1
ATOM 1758 C CA . LYS A 1 223 ? 31.711 24.145 -37.589 1.00 97.12 223 LYS A CA 1
ATOM 1759 C C . LYS A 1 223 ? 30.728 23.332 -36.744 1.00 97.12 223 LYS A C 1
ATOM 1761 O O . LYS A 1 223 ? 29.989 23.921 -35.956 1.00 97.12 223 LYS A O 1
ATOM 1766 N N . ILE A 1 224 ? 30.735 22.005 -36.889 1.00 95.94 224 ILE A N 1
ATOM 1767 C CA . ILE A 1 224 ? 29.907 21.093 -36.088 1.00 95.94 224 ILE A CA 1
ATOM 1768 C C . ILE A 1 224 ? 30.254 21.239 -34.605 1.00 95.94 224 ILE A C 1
ATOM 1770 O O . ILE A 1 224 ? 29.356 21.500 -33.811 1.00 95.94 224 ILE A O 1
ATOM 1774 N N . ASP A 1 225 ? 31.534 21.178 -34.241 1.00 96.38 225 ASP A N 1
ATOM 1775 C CA . ASP A 1 225 ? 31.982 21.306 -32.850 1.00 96.38 225 ASP A CA 1
ATOM 1776 C C . ASP A 1 225 ? 31.591 22.664 -32.252 1.00 96.38 225 ASP A C 1
ATOM 1778 O O . ASP A 1 225 ? 31.132 22.754 -31.113 1.00 96.38 225 ASP A O 1
ATOM 1782 N N . THR A 1 226 ? 31.694 23.739 -33.038 1.00 97.06 226 THR A N 1
ATOM 1783 C CA . THR A 1 226 ? 31.254 25.076 -32.616 1.00 97.06 226 THR A CA 1
ATOM 1784 C C . THR A 1 226 ? 29.750 25.109 -32.333 1.00 97.06 226 THR A C 1
ATOM 1786 O O . THR A 1 226 ? 29.331 25.649 -31.307 1.00 97.06 226 THR A O 1
ATOM 1789 N N . HIS A 1 227 ? 28.926 24.516 -33.202 1.00 97.19 227 HIS A N 1
ATOM 1790 C CA . HIS A 1 227 ? 27.481 24.430 -32.982 1.00 97.19 227 HIS A CA 1
ATOM 1791 C C . HIS A 1 227 ? 27.130 23.541 -31.785 1.00 97.19 227 HIS A C 1
ATOM 1793 O O . HIS A 1 227 ? 26.277 23.925 -30.986 1.00 97.19 227 HIS A O 1
ATOM 1799 N N . LEU A 1 228 ? 27.804 22.400 -31.618 1.00 96.44 228 LEU A N 1
ATOM 1800 C CA . LEU A 1 228 ? 27.608 21.515 -30.469 1.00 96.44 228 LEU A CA 1
ATOM 1801 C C . LEU A 1 228 ? 27.929 22.236 -29.158 1.00 96.44 228 LEU A C 1
ATOM 1803 O O . LEU A 1 228 ? 27.107 22.218 -28.245 1.00 96.44 228 LEU A O 1
ATOM 1807 N N . ASN A 1 229 ? 29.042 22.969 -29.095 1.00 96.00 229 ASN A N 1
ATOM 1808 C CA . ASN A 1 229 ? 29.403 23.770 -27.923 1.00 96.00 229 ASN A CA 1
ATOM 1809 C C . ASN A 1 229 ? 28.369 24.870 -27.620 1.00 96.00 229 ASN A C 1
ATOM 1811 O O . ASN A 1 229 ? 28.045 25.122 -26.459 1.00 96.00 229 ASN A O 1
ATOM 1815 N N . GLN A 1 230 ? 27.811 25.520 -28.648 1.00 97.31 230 GLN A N 1
ATOM 1816 C CA . GLN A 1 230 ? 26.749 26.518 -28.468 1.00 97.31 230 GLN A CA 1
ATOM 1817 C C . GLN A 1 230 ? 25.441 25.896 -27.964 1.00 97.31 230 GLN A C 1
ATOM 1819 O O . GLN A 1 230 ? 24.786 26.482 -27.101 1.00 97.31 230 GLN A O 1
ATOM 1824 N N . ILE A 1 231 ? 25.058 24.729 -28.489 1.00 97.06 231 ILE A N 1
ATOM 1825 C CA . ILE A 1 231 ? 23.873 23.987 -28.040 1.00 97.06 231 ILE A CA 1
ATOM 1826 C C . ILE A 1 231 ? 24.063 23.533 -26.593 1.00 97.06 231 ILE A C 1
ATOM 1828 O O . ILE A 1 231 ? 23.185 23.775 -25.769 1.00 97.06 231 ILE A O 1
ATOM 1832 N N . GLN A 1 232 ? 25.221 22.954 -26.267 1.00 97.25 232 GLN A N 1
ATOM 1833 C CA . GLN A 1 232 ? 25.550 22.517 -24.914 1.00 97.25 232 GLN A CA 1
ATOM 1834 C C . GLN A 1 232 ? 25.475 23.682 -23.925 1.00 97.25 232 GLN A C 1
ATOM 1836 O O . GLN A 1 232 ? 24.841 23.552 -22.882 1.00 97.25 232 GLN A O 1
ATOM 1841 N N . LYS A 1 233 ? 26.047 24.843 -24.270 1.00 98.00 233 LYS A N 1
ATOM 1842 C CA . LYS A 1 233 ? 25.965 26.039 -23.425 1.00 98.00 233 LYS A CA 1
ATOM 1843 C C . LYS A 1 233 ? 24.517 26.480 -23.190 1.00 98.00 233 LYS A C 1
ATOM 1845 O O . LYS A 1 233 ? 24.124 26.660 -22.046 1.00 98.00 233 LYS A O 1
ATOM 1850 N N . LYS A 1 234 ? 23.708 26.588 -24.250 1.00 97.81 234 LYS A N 1
ATOM 1851 C CA . LYS A 1 234 ? 22.285 26.958 -24.129 1.00 97.81 234 LYS A CA 1
ATOM 1852 C C . LYS A 1 234 ? 21.493 25.970 -23.273 1.00 97.81 234 LYS A C 1
ATOM 1854 O O . LYS A 1 234 ? 20.601 26.389 -22.544 1.00 97.81 234 LYS A O 1
ATOM 1859 N N . LEU A 1 235 ? 21.795 24.676 -23.382 1.00 96.69 235 LEU A N 1
ATOM 1860 C CA . LEU A 1 235 ? 21.129 23.644 -22.595 1.00 96.69 235 LEU A CA 1
ATOM 1861 C C . LEU A 1 235 ? 21.481 23.774 -21.110 1.00 96.69 235 LEU A C 1
ATOM 1863 O O . LEU A 1 235 ? 20.580 23.746 -20.280 1.00 96.69 235 LEU A O 1
ATOM 1867 N N . VAL A 1 236 ? 22.761 23.981 -20.783 1.00 97.56 236 VAL A N 1
ATOM 1868 C CA . VAL A 1 236 ? 23.213 24.212 -19.401 1.00 97.56 236 VAL A CA 1
ATOM 1869 C C . VAL A 1 236 ? 22.577 25.474 -18.819 1.00 97.56 236 VAL A C 1
ATOM 1871 O O . VAL A 1 236 ? 22.025 25.412 -17.724 1.00 97.56 236 VAL A O 1
ATOM 1874 N N . ASP A 1 237 ? 22.573 26.582 -19.565 1.00 97.81 237 ASP A N 1
ATOM 1875 C CA . ASP A 1 237 ? 21.946 27.835 -19.126 1.00 97.81 237 ASP A CA 1
ATOM 1876 C C . ASP A 1 237 ? 20.439 27.632 -18.855 1.00 97.81 237 ASP A C 1
ATOM 1878 O O . ASP A 1 237 ? 19.906 28.129 -17.862 1.00 97.81 237 ASP A O 1
ATOM 1882 N N . LYS A 1 238 ? 19.742 26.850 -19.699 1.00 97.81 238 LYS A N 1
ATOM 1883 C CA . LYS A 1 238 ? 18.310 26.573 -19.513 1.00 97.81 238 LYS A CA 1
ATOM 1884 C C . LYS A 1 238 ? 18.029 25.647 -18.331 1.00 97.81 238 LYS A C 1
ATOM 1886 O O . LYS A 1 238 ? 17.032 25.850 -17.643 1.00 97.81 238 LYS A O 1
ATOM 1891 N N . ILE A 1 239 ? 18.890 24.658 -18.087 1.00 96.75 239 ILE A N 1
ATOM 1892 C CA . ILE A 1 239 ? 18.798 23.791 -16.905 1.00 96.75 239 ILE A CA 1
ATOM 1893 C C . ILE A 1 239 ? 18.942 24.636 -15.636 1.00 96.75 239 ILE A C 1
ATOM 1895 O O . ILE A 1 239 ? 18.097 24.531 -14.756 1.00 96.75 239 ILE A O 1
ATOM 1899 N N . GLN A 1 240 ? 19.926 25.539 -15.581 1.00 97.44 240 GLN A N 1
ATOM 1900 C CA . GLN A 1 240 ? 20.125 26.429 -14.430 1.00 97.44 240 GLN A CA 1
ATOM 1901 C C . GLN A 1 240 ? 18.926 27.357 -14.180 1.00 97.44 240 GLN A C 1
ATOM 1903 O O . GLN A 1 240 ? 18.540 27.573 -13.034 1.00 97.44 240 GLN A O 1
ATOM 1908 N N . GLU A 1 241 ? 18.305 27.888 -15.238 1.00 98.12 241 GLU A N 1
ATOM 1909 C CA . GLU A 1 241 ? 17.092 28.711 -15.122 1.00 98.12 241 GLU A CA 1
ATOM 1910 C C . GLU A 1 241 ? 15.912 27.920 -14.527 1.00 98.12 241 GLU A C 1
ATOM 1912 O O . GLU A 1 241 ? 15.185 28.429 -13.669 1.00 98.12 241 GLU A O 1
ATOM 1917 N N . VAL A 1 242 ? 15.728 26.671 -14.970 1.00 97.62 242 VAL A N 1
ATOM 1918 C CA . VAL A 1 242 ? 14.680 25.779 -14.452 1.00 97.62 242 VAL A CA 1
ATOM 1919 C C . VAL A 1 242 ? 14.962 25.404 -12.999 1.00 97.62 242 VAL A C 1
ATOM 1921 O O . VAL A 1 242 ? 14.062 25.509 -12.172 1.00 97.62 242 VAL A O 1
ATOM 1924 N N . GLU A 1 243 ? 16.201 25.036 -12.665 1.00 96.81 243 GLU A N 1
ATOM 1925 C CA . GLU A 1 243 ? 16.603 24.701 -11.294 1.00 96.81 243 GLU A CA 1
ATOM 1926 C C . GLU A 1 243 ? 16.355 25.858 -10.319 1.00 96.81 243 GLU A C 1
ATOM 1928 O O . GLU A 1 243 ? 15.804 25.641 -9.240 1.00 96.81 243 GLU A O 1
ATOM 1933 N N . GLU A 1 244 ? 16.700 27.093 -10.693 1.00 98.06 244 GLU A N 1
ATOM 1934 C CA . GLU A 1 244 ? 16.472 28.259 -9.832 1.00 98.06 244 GLU A CA 1
ATOM 1935 C C . GLU A 1 244 ? 14.976 28.579 -9.685 1.00 98.06 244 GLU A C 1
ATOM 1937 O O . GLU A 1 244 ? 14.513 28.901 -8.590 1.00 98.06 244 GLU A O 1
ATOM 1942 N N . THR A 1 245 ? 14.192 28.424 -10.756 1.00 98.00 245 THR A N 1
ATOM 1943 C CA . THR A 1 245 ? 12.732 28.605 -10.706 1.00 98.00 245 THR A CA 1
ATOM 1944 C C . THR A 1 245 ? 12.082 27.585 -9.770 1.00 98.00 245 THR A C 1
ATOM 1946 O O . THR A 1 245 ? 11.304 27.957 -8.889 1.00 98.00 245 THR A O 1
ATOM 1949 N N . GLU A 1 246 ? 12.435 26.306 -9.905 1.00 97.12 246 GLU A N 1
ATOM 1950 C CA . GLU A 1 246 ? 11.923 25.240 -9.041 1.00 97.12 246 GLU A CA 1
ATOM 1951 C C . GLU A 1 246 ? 12.376 25.416 -7.590 1.00 97.12 246 GLU A C 1
ATOM 1953 O O . GLU A 1 246 ? 11.592 25.212 -6.663 1.00 97.12 246 GLU A O 1
ATOM 1958 N N . ARG A 1 247 ? 13.607 25.887 -7.367 1.00 97.44 247 ARG A N 1
ATOM 1959 C CA . ARG A 1 247 ? 14.103 26.219 -6.029 1.00 97.44 247 ARG A CA 1
ATOM 1960 C C . ARG A 1 247 ? 13.274 27.319 -5.363 1.00 97.44 247 ARG A C 1
ATOM 1962 O O . ARG A 1 247 ? 12.946 27.193 -4.184 1.00 97.44 247 ARG A O 1
ATOM 1969 N N . ILE A 1 248 ? 12.925 28.382 -6.089 1.00 98.12 248 ILE A N 1
ATOM 1970 C CA . ILE A 1 248 ? 12.078 29.468 -5.568 1.00 98.12 248 ILE A CA 1
ATOM 1971 C C . ILE A 1 248 ? 10.672 28.945 -5.246 1.00 98.12 248 ILE A C 1
ATOM 1973 O O . ILE A 1 248 ? 10.168 29.200 -4.150 1.00 98.12 248 ILE A O 1
ATOM 1977 N N . ASN A 1 249 ? 10.066 28.170 -6.152 1.00 96.88 249 ASN A N 1
ATOM 1978 C CA . ASN A 1 249 ? 8.752 27.557 -5.933 1.00 96.88 249 ASN A CA 1
ATOM 1979 C C . ASN A 1 249 ? 8.756 26.641 -4.700 1.00 96.88 249 ASN A C 1
ATOM 1981 O O . ASN A 1 249 ? 7.834 26.679 -3.882 1.00 96.88 249 ASN A O 1
ATOM 1985 N N . PHE A 1 250 ? 9.818 25.850 -4.533 1.00 96.00 250 PHE A N 1
ATOM 1986 C CA . PHE A 1 250 ? 10.000 24.980 -3.378 1.00 96.00 250 PHE A CA 1
ATOM 1987 C C . PHE A 1 250 ? 10.080 25.774 -2.068 1.00 96.00 250 PHE A C 1
ATOM 1989 O O . PHE A 1 250 ? 9.400 25.427 -1.105 1.00 96.00 250 PHE A O 1
ATOM 1996 N N . LEU A 1 251 ? 10.847 26.870 -2.027 1.00 97.62 251 LEU A N 1
ATOM 1997 C CA . LEU A 1 251 ? 10.947 27.718 -0.833 1.00 97.62 251 LEU A CA 1
ATOM 1998 C C . LEU A 1 251 ? 9.600 28.352 -0.451 1.00 97.62 251 LEU A C 1
ATOM 2000 O O . LEU A 1 251 ? 9.239 28.346 0.724 1.00 97.62 251 LEU A O 1
ATOM 2004 N N . GLN A 1 252 ? 8.823 28.826 -1.429 1.00 97.88 252 GLN A N 1
ATOM 2005 C CA . GLN A 1 252 ? 7.474 29.360 -1.189 1.00 97.88 252 GLN A CA 1
ATOM 2006 C C . GLN A 1 252 ? 6.510 28.293 -0.650 1.00 97.88 252 GLN A C 1
ATOM 2008 O O . GLN A 1 252 ? 5.672 28.570 0.215 1.00 97.88 252 GLN A O 1
ATOM 2013 N N . LEU A 1 253 ? 6.626 27.059 -1.150 1.00 97.12 253 LEU A N 1
ATOM 2014 C CA . LEU A 1 253 ? 5.834 25.936 -0.660 1.00 97.12 253 LEU A CA 1
ATOM 2015 C C . LEU A 1 253 ? 6.182 25.605 0.796 1.00 97.12 253 LEU A C 1
ATOM 2017 O O . LEU A 1 253 ? 5.269 25.394 1.593 1.00 97.12 253 LEU A O 1
ATOM 2021 N N . VAL A 1 254 ? 7.471 25.595 1.150 1.00 96.94 254 VAL A N 1
ATOM 2022 C CA . VAL A 1 254 ? 7.933 25.370 2.530 1.00 96.94 254 VAL A CA 1
ATOM 2023 C C . VAL A 1 254 ? 7.382 26.443 3.471 1.00 96.94 254 VAL A C 1
ATOM 2025 O O . VAL A 1 254 ? 6.775 26.093 4.479 1.00 96.94 254 VAL A O 1
ATOM 2028 N N . GLU A 1 255 ? 7.478 27.724 3.111 1.00 98.19 255 GLU A N 1
ATOM 2029 C CA . GLU A 1 255 ? 6.941 28.829 3.923 1.00 98.19 255 GLU A CA 1
ATOM 2030 C C . GLU A 1 255 ? 5.420 28.696 4.141 1.00 98.19 255 GLU A C 1
ATOM 2032 O O . GLU A 1 255 ? 4.914 28.826 5.258 1.00 98.19 255 GLU A O 1
ATOM 2037 N N . THR A 1 256 ? 4.681 28.329 3.088 1.00 98.19 256 THR A N 1
ATOM 2038 C CA . THR A 1 256 ? 3.231 28.076 3.173 1.00 98.19 256 THR A CA 1
ATOM 2039 C C . THR A 1 256 ? 2.906 26.887 4.086 1.00 98.19 256 THR A C 1
ATOM 2041 O O . THR A 1 256 ? 1.889 26.889 4.790 1.00 98.19 256 THR A O 1
ATOM 2044 N N . LEU A 1 257 ? 3.731 25.836 4.062 1.00 96.88 257 LEU A N 1
ATOM 2045 C CA . LEU A 1 257 ? 3.556 24.661 4.917 1.00 96.88 257 LEU A CA 1
ATOM 2046 C C . LEU A 1 257 ? 3.827 24.993 6.387 1.00 96.88 257 LEU A C 1
ATOM 2048 O O . LEU A 1 257 ? 3.018 24.616 7.236 1.00 96.88 257 LEU A O 1
ATOM 2052 N N . GLU A 1 258 ? 4.881 25.755 6.679 1.00 97.50 258 GLU A N 1
ATOM 2053 C CA . GLU A 1 258 ? 5.195 26.228 8.032 1.00 97.50 258 GLU A CA 1
ATOM 2054 C C . GLU A 1 258 ? 4.072 27.113 8.600 1.00 97.50 258 GLU A C 1
ATOM 2056 O O . GLU A 1 258 ? 3.673 26.972 9.761 1.00 97.50 258 GLU A O 1
ATOM 2061 N N . GLU A 1 259 ? 3.482 27.999 7.789 1.00 98.31 259 GLU A N 1
ATOM 2062 C CA . GLU A 1 259 ? 2.324 28.796 8.211 1.00 98.31 259 GLU A CA 1
ATOM 2063 C C . GLU A 1 259 ? 1.119 27.903 8.564 1.00 98.31 259 GLU A C 1
ATOM 2065 O O . GLU A 1 259 ? 0.465 28.086 9.602 1.00 98.31 259 GLU A O 1
ATOM 2070 N N . LYS A 1 260 ? 0.828 26.899 7.727 1.00 97.75 260 LYS A N 1
ATOM 2071 C CA . LYS A 1 260 ? -0.268 25.949 7.968 1.00 97.75 260 LYS A CA 1
ATOM 2072 C C . LYS A 1 260 ? -0.036 25.099 9.214 1.00 97.75 260 LYS A C 1
ATOM 2074 O O . LYS A 1 260 ? -0.987 24.894 9.971 1.00 97.75 260 LYS A O 1
ATOM 2079 N N . GLU A 1 261 ? 1.189 24.645 9.461 1.00 97.69 261 GLU A N 1
ATOM 2080 C CA . GLU A 1 261 ? 1.558 23.907 10.674 1.00 97.69 261 GLU A CA 1
ATOM 2081 C C . GLU A 1 261 ? 1.339 24.755 11.938 1.00 97.69 261 GLU A C 1
ATOM 2083 O O . GLU A 1 261 ? 0.708 24.311 12.907 1.00 97.69 261 GLU A O 1
ATOM 2088 N N . ASN A 1 262 ? 1.758 26.022 11.901 1.00 98.00 262 ASN A N 1
ATOM 2089 C CA . ASN A 1 262 ? 1.534 26.968 12.991 1.00 98.00 262 ASN A CA 1
ATOM 2090 C C . ASN A 1 262 ? 0.037 27.195 13.263 1.00 98.00 262 ASN A C 1
ATOM 2092 O O . ASN A 1 262 ? -0.399 27.246 14.419 1.00 98.00 262 ASN A O 1
ATOM 2096 N N . ASN A 1 263 ? -0.780 27.300 12.212 1.00 98.00 263 ASN A N 1
ATOM 2097 C CA . ASN A 1 263 ? -2.230 27.447 12.345 1.00 98.00 263 ASN A CA 1
ATOM 2098 C C . ASN A 1 263 ? -2.901 26.175 12.889 1.00 98.00 263 ASN A C 1
ATOM 2100 O O . ASN A 1 263 ? -3.750 26.268 13.779 1.00 98.00 263 ASN A O 1
ATOM 2104 N N . LEU A 1 264 ? -2.484 24.988 12.437 1.00 97.06 264 LEU A N 1
ATOM 2105 C CA . LEU A 1 264 ? -2.958 23.712 12.983 1.00 97.06 264 LEU A CA 1
ATOM 2106 C C . LEU A 1 264 ? -2.663 23.595 14.479 1.00 97.06 264 LEU A C 1
ATOM 2108 O O . LEU A 1 264 ? -3.555 23.236 15.250 1.00 97.06 264 LEU A O 1
ATOM 2112 N N . THR A 1 265 ? -1.464 23.986 14.906 1.00 96.19 265 THR A N 1
ATOM 2113 C CA . THR A 1 265 ? -1.079 24.003 16.323 1.00 96.19 265 THR A CA 1
ATOM 2114 C C . THR A 1 265 ? -1.989 24.931 17.143 1.00 96.19 265 THR A C 1
ATOM 2116 O O . THR A 1 265 ? -2.479 24.552 18.212 1.00 96.19 265 THR A O 1
ATOM 2119 N N . LYS A 1 266 ? -2.314 26.129 16.629 1.00 98.06 266 LYS A N 1
ATOM 2120 C CA . LYS A 1 266 ? -3.276 27.048 17.276 1.00 98.06 266 LYS A CA 1
ATOM 2121 C C . LYS A 1 266 ? -4.672 26.426 17.411 1.00 98.06 266 LYS A C 1
ATOM 2123 O O . LYS A 1 266 ? -5.311 26.567 18.461 1.00 98.06 266 LYS A O 1
ATOM 2128 N N . TYR A 1 267 ? -5.153 25.722 16.385 1.00 97.62 267 TYR A N 1
ATOM 2129 C CA . TYR A 1 267 ? -6.456 25.053 16.429 1.00 97.62 267 TYR A CA 1
ATOM 2130 C C . TYR A 1 267 ? -6.480 23.870 17.397 1.00 97.62 267 TYR A C 1
ATOM 2132 O O . TYR A 1 267 ? -7.439 23.731 18.157 1.00 97.62 267 TYR A O 1
ATOM 2140 N N . GLN A 1 268 ? -5.421 23.061 17.439 1.00 96.81 268 GLN A N 1
ATOM 2141 C CA . GLN A 1 268 ? -5.294 21.961 18.398 1.00 96.81 268 GLN A CA 1
ATOM 2142 C C . GLN A 1 268 ? -5.346 22.466 19.845 1.00 96.81 268 GLN A C 1
ATOM 2144 O O . GLN A 1 268 ? -6.113 21.934 20.651 1.00 96.81 268 GLN A O 1
ATOM 2149 N N . ASN A 1 269 ? -4.624 23.547 20.151 1.00 97.25 269 ASN A N 1
ATOM 2150 C CA . ASN A 1 269 ? -4.674 24.192 21.466 1.00 97.25 269 ASN A CA 1
ATOM 2151 C C . ASN A 1 269 ? -6.081 24.715 21.798 1.00 97.25 269 ASN A C 1
ATOM 2153 O O . ASN A 1 269 ? -6.574 24.536 22.912 1.00 97.25 269 ASN A O 1
ATOM 2157 N N . SER A 1 270 ? -6.771 25.305 20.819 1.00 97.75 270 SER A N 1
ATOM 2158 C CA . SER A 1 270 ? -8.151 25.781 20.991 1.00 97.75 270 SER A CA 1
ATOM 2159 C C . SER A 1 270 ? -9.124 24.632 21.289 1.00 97.75 270 SER A C 1
ATOM 2161 O O . SER A 1 270 ? -9.948 24.738 22.196 1.00 97.75 270 SER A O 1
ATOM 2163 N N . ILE A 1 271 ? -8.998 23.502 20.587 1.00 96.56 271 ILE A N 1
ATOM 2164 C CA . ILE A 1 271 ? -9.805 22.295 20.825 1.00 96.56 271 ILE A CA 1
ATOM 2165 C C . ILE A 1 271 ? -9.529 21.713 22.216 1.00 96.56 271 ILE A C 1
ATOM 2167 O O . ILE A 1 271 ? -10.470 21.320 22.907 1.00 96.56 271 ILE A O 1
ATOM 2171 N N . ALA A 1 272 ? -8.265 21.664 22.644 1.00 96.00 272 ALA A N 1
ATOM 2172 C CA . ALA A 1 272 ? -7.901 21.201 23.982 1.00 96.00 272 ALA A CA 1
ATOM 2173 C C . ALA A 1 272 ? -8.571 22.056 25.073 1.00 96.00 272 ALA A C 1
ATOM 2175 O O . ALA A 1 272 ? -9.169 21.511 26.004 1.00 96.00 272 ALA A O 1
ATOM 2176 N N . ASN A 1 273 ? -8.572 23.381 24.902 1.00 97.44 273 ASN A N 1
ATOM 2177 C CA . ASN A 1 273 ? -9.263 24.300 25.806 1.00 97.44 273 ASN A CA 1
ATOM 2178 C C . ASN A 1 273 ? -10.778 24.049 25.830 1.00 97.44 273 ASN A C 1
ATOM 2180 O O . ASN A 1 273 ? -11.358 23.932 26.908 1.00 97.44 273 ASN A O 1
ATOM 2184 N N . ILE A 1 274 ? -11.422 23.895 24.665 1.00 96.75 274 ILE A N 1
ATOM 2185 C CA . ILE A 1 274 ? -12.865 23.602 24.571 1.00 96.75 274 ILE A CA 1
ATOM 2186 C C . ILE A 1 274 ? -13.214 22.291 25.286 1.00 96.75 274 ILE A C 1
ATOM 2188 O O . ILE A 1 274 ? -14.188 22.245 26.037 1.00 96.75 274 ILE A O 1
ATOM 2192 N N . LYS A 1 275 ? -12.411 21.234 25.106 1.00 95.00 275 LYS A N 1
ATOM 2193 C CA . LYS A 1 275 ? -12.616 19.949 25.798 1.00 95.00 275 LYS A CA 1
ATOM 2194 C C . LYS A 1 275 ? -12.545 20.104 27.316 1.00 95.00 275 LYS A C 1
ATOM 2196 O O . LYS A 1 275 ? -13.385 19.548 28.019 1.00 95.00 275 LYS A O 1
ATOM 2201 N N . ASN A 1 276 ? -11.587 20.885 27.811 1.00 96.44 276 ASN A N 1
ATOM 2202 C CA . ASN A 1 276 ? -11.462 21.168 29.238 1.00 96.44 276 ASN A CA 1
ATOM 2203 C C . ASN A 1 276 ? -12.691 21.930 29.775 1.00 96.44 276 ASN A C 1
ATOM 2205 O O . ASN A 1 276 ? -13.255 21.562 30.804 1.00 96.44 276 ASN A O 1
ATOM 2209 N N . TYR A 1 277 ? -13.178 22.940 29.043 1.00 96.31 277 TYR A N 1
ATOM 2210 C CA . TYR A 1 277 ? -14.409 23.651 29.410 1.00 96.31 277 TYR A CA 1
ATOM 2211 C C . TYR A 1 277 ? -15.639 22.738 29.432 1.00 96.31 277 TYR A C 1
ATOM 2213 O O . TYR A 1 277 ? -16.422 22.801 30.379 1.00 96.31 277 TYR A O 1
ATOM 2221 N N . ALA A 1 278 ? -15.799 21.869 28.432 1.00 94.25 278 ALA A N 1
ATOM 2222 C CA . ALA A 1 278 ? -16.907 20.919 28.377 1.00 94.25 278 ALA A CA 1
ATOM 2223 C C . ALA A 1 278 ? -16.885 19.943 29.566 1.00 94.25 278 ALA A C 1
ATOM 2225 O O . ALA A 1 278 ? -17.921 19.707 30.187 1.00 94.25 278 ALA A O 1
ATOM 2226 N N . TYR A 1 279 ? -15.703 19.438 29.931 1.00 94.25 279 TYR A N 1
ATOM 2227 C CA . TYR A 1 279 ? -15.524 18.574 31.100 1.00 94.25 279 TYR A CA 1
ATOM 2228 C C . TYR A 1 279 ? -15.888 19.285 32.414 1.00 94.25 279 TYR A C 1
ATOM 2230 O O . TYR A 1 279 ? -16.618 18.739 33.247 1.00 94.25 279 TYR A O 1
ATOM 2238 N N . ASN A 1 280 ? -15.435 20.530 32.586 1.00 94.19 280 ASN A N 1
ATOM 2239 C CA . ASN A 1 280 ? -15.766 21.336 33.762 1.00 94.19 280 ASN A CA 1
ATOM 2240 C C . ASN A 1 280 ? -17.272 21.614 33.855 1.00 94.19 280 ASN A C 1
ATOM 2242 O O . ASN A 1 280 ? -17.850 21.512 34.936 1.00 94.19 280 ASN A O 1
ATOM 2246 N N . LEU A 1 281 ? -17.924 21.905 32.725 1.00 95.88 281 LEU A N 1
ATOM 2247 C CA . LEU A 1 281 ? -19.371 22.106 32.670 1.00 95.88 281 LEU A CA 1
ATOM 2248 C C . LEU A 1 281 ? -20.133 20.826 33.033 1.00 95.88 281 LEU A C 1
ATOM 2250 O O . LEU A 1 281 ? -21.066 20.880 33.828 1.00 95.88 281 LEU A O 1
ATOM 2254 N N . GLN A 1 282 ? -19.721 19.671 32.506 1.00 93.44 282 GLN A N 1
ATOM 2255 C CA . GLN A 1 282 ? -20.327 18.384 32.849 1.00 93.44 282 GLN A CA 1
ATOM 2256 C C . GLN A 1 282 ? -20.188 18.078 34.346 1.00 93.44 282 GLN A C 1
ATOM 2258 O O . GLN A 1 282 ? -21.149 17.654 34.984 1.00 93.44 282 GLN A O 1
ATOM 2263 N N . THR A 1 283 ? -19.013 18.341 34.919 1.00 92.12 283 THR A N 1
ATOM 2264 C CA . THR A 1 283 ? -18.770 18.181 36.359 1.00 92.12 283 THR A CA 1
ATOM 2265 C C . THR A 1 283 ? -19.690 19.087 37.176 1.00 92.12 283 THR A C 1
ATOM 2267 O O . THR A 1 283 ? -20.332 18.627 38.118 1.00 92.12 283 THR A O 1
ATOM 2270 N N . PHE A 1 284 ? -19.813 20.358 36.785 1.00 95.69 284 PHE A N 1
ATOM 2271 C CA . PHE A 1 284 ? -20.714 21.311 37.431 1.00 95.69 284 PHE A CA 1
ATOM 2272 C C . PHE A 1 284 ? -22.180 20.856 37.377 1.00 95.69 284 PHE A C 1
ATOM 2274 O O . PHE A 1 284 ? -22.866 20.885 38.397 1.00 95.69 284 PHE A O 1
ATOM 2281 N N . MET A 1 285 ? -22.650 20.387 36.217 1.00 93.50 285 MET A N 1
ATOM 2282 C CA . MET A 1 285 ? -24.014 19.872 36.050 1.00 93.50 285 MET A CA 1
ATOM 2283 C C . MET A 1 285 ? -24.287 18.666 36.957 1.00 93.50 285 MET A C 1
ATOM 2285 O O . MET A 1 285 ? -25.329 18.620 37.606 1.00 93.50 285 MET A O 1
ATOM 2289 N N . SER A 1 286 ? -23.341 17.727 37.065 1.00 90.81 286 SER A N 1
ATOM 2290 C CA . SER A 1 286 ? -23.455 16.574 37.970 1.00 90.81 286 SER A CA 1
ATOM 2291 C C . SER A 1 286 ? -23.546 16.995 39.437 1.00 90.81 286 SER A C 1
ATOM 2293 O O . SER A 1 286 ? -24.367 16.461 40.176 1.00 90.81 286 SER A O 1
ATOM 2295 N N . ILE A 1 287 ? -22.748 17.983 39.862 1.00 91.38 287 ILE A N 1
ATOM 2296 C CA . ILE A 1 287 ? -22.821 18.529 41.226 1.00 91.38 287 ILE A CA 1
ATOM 2297 C C . ILE A 1 287 ? -24.194 19.163 41.473 1.00 91.38 287 ILE A C 1
ATOM 2299 O O . ILE A 1 287 ? -24.806 18.899 42.504 1.00 91.38 287 ILE A O 1
ATOM 2303 N N . LYS A 1 288 ? -24.716 19.947 40.519 1.00 92.19 288 LYS A N 1
ATOM 2304 C CA . LYS A 1 288 ? -26.049 20.556 40.637 1.00 92.19 288 LYS A CA 1
ATOM 2305 C C . LYS A 1 288 ? -27.173 19.535 40.715 1.00 92.19 288 LYS A C 1
ATOM 2307 O O . LYS A 1 288 ? -28.101 19.740 41.493 1.00 92.19 288 LYS A O 1
ATOM 2312 N N . GLN A 1 289 ? -27.067 18.435 39.977 1.00 88.12 289 GLN A N 1
ATOM 2313 C CA . GLN A 1 289 ? -28.021 17.338 40.091 1.00 88.12 289 GLN A CA 1
ATOM 2314 C C . GLN A 1 289 ? -27.994 16.723 41.496 1.00 88.12 289 GLN A C 1
ATOM 2316 O O . GLN A 1 289 ? -29.044 16.580 42.110 1.00 88.12 289 GLN A O 1
ATOM 2321 N N . ILE A 1 290 ? -26.805 16.444 42.041 1.00 82.50 290 ILE A N 1
ATOM 2322 C CA . ILE A 1 290 ? -26.656 15.897 43.399 1.00 82.50 290 ILE A CA 1
ATOM 2323 C C . ILE A 1 290 ? -27.225 16.859 44.452 1.00 82.50 290 ILE A C 1
ATOM 2325 O O . ILE A 1 290 ? -27.945 16.429 45.347 1.00 82.50 290 ILE A O 1
ATOM 2329 N N . GLU A 1 291 ? -26.935 18.161 44.352 1.00 85.81 291 GLU A N 1
ATOM 2330 C CA . GLU A 1 291 ? -27.496 19.176 45.258 1.00 85.81 291 GLU A CA 1
ATOM 2331 C C . GLU A 1 291 ? -29.030 19.199 45.210 1.00 85.81 291 GLU A C 1
ATOM 2333 O O . GLU A 1 291 ? -29.682 19.302 46.249 1.00 85.81 291 GLU A O 1
ATOM 2338 N N . GLN A 1 292 ? -29.612 19.088 44.012 1.00 86.19 292 GLN A N 1
ATOM 2339 C CA . GLN A 1 292 ? -31.059 19.034 43.830 1.00 86.19 292 GLN A CA 1
ATOM 2340 C C . GLN A 1 292 ? -31.659 17.744 44.403 1.00 86.19 292 GLN A C 1
ATOM 2342 O O . GLN A 1 292 ? -32.705 17.797 45.048 1.00 86.19 292 GLN A O 1
ATOM 2347 N N . ASP A 1 293 ? -31.000 16.603 44.205 1.00 78.12 293 ASP A N 1
ATOM 2348 C CA . ASP A 1 293 ? -31.436 15.311 44.740 1.00 78.12 293 ASP A CA 1
ATOM 2349 C C . ASP A 1 293 ? -31.395 15.306 46.278 1.00 78.12 293 ASP A C 1
ATOM 2351 O O . ASP A 1 293 ? -32.345 14.847 46.912 1.00 78.12 293 ASP A O 1
ATOM 2355 N N . LEU A 1 294 ? -30.358 15.903 46.881 1.00 77.19 294 LEU A N 1
ATOM 2356 C CA . LEU A 1 294 ? -30.248 16.098 48.332 1.00 77.19 294 LEU A CA 1
ATOM 2357 C C . LEU A 1 294 ? -31.328 17.041 48.878 1.00 77.19 294 LEU A C 1
ATOM 2359 O O . LEU A 1 294 ? -31.936 16.765 49.908 1.00 77.19 294 LEU A O 1
ATOM 2363 N N . ALA A 1 295 ? -31.606 18.151 48.188 1.00 79.25 295 ALA A N 1
ATOM 2364 C CA . ALA A 1 295 ? -32.670 19.076 48.588 1.00 79.25 295 ALA A CA 1
ATOM 2365 C C . ALA A 1 295 ? -34.066 18.428 48.534 1.00 79.25 295 ALA A C 1
ATOM 2367 O O . ALA A 1 295 ? -34.968 18.833 49.267 1.00 79.25 295 ALA A O 1
ATOM 2368 N N . ASN A 1 296 ? -34.230 17.413 47.683 1.00 76.12 296 ASN A N 1
ATOM 2369 C CA . ASN A 1 296 ? -35.454 16.636 47.532 1.00 76.12 296 ASN A CA 1
ATOM 2370 C C . ASN A 1 296 ? -35.503 15.389 48.432 1.00 76.12 296 ASN A C 1
ATOM 2372 O O . ASN A 1 296 ? -36.405 14.568 48.243 1.00 76.12 296 ASN A O 1
ATOM 2376 N N . GLU A 1 297 ? -34.581 15.224 49.393 1.00 66.06 297 GLU A N 1
ATOM 2377 C CA . GLU A 1 297 ? -34.570 14.084 50.316 1.00 66.06 297 GLU A CA 1
ATOM 2378 C C . GLU A 1 297 ? -35.925 13.923 51.021 1.00 66.06 297 GLU A C 1
ATOM 2380 O O . GLU A 1 297 ? -36.270 14.608 51.987 1.00 66.06 297 GLU A O 1
ATOM 2385 N N . GLN A 1 298 ? -36.710 12.955 50.551 1.00 60.25 298 GLN A N 1
ATOM 2386 C CA . GLN A 1 298 ? -37.870 12.465 51.270 1.00 60.25 298 GLN A CA 1
ATOM 2387 C C . GLN A 1 298 ? -37.386 11.456 52.304 1.00 60.25 298 GLN A C 1
ATOM 2389 O O . GLN A 1 298 ? -36.924 10.365 51.972 1.00 60.25 298 GLN A O 1
ATOM 2394 N N . THR A 1 299 ? -37.507 11.804 53.584 1.00 63.09 299 THR A N 1
ATOM 2395 C CA . THR A 1 299 ? -37.280 10.846 54.666 1.00 63.09 299 THR A CA 1
ATOM 2396 C C . THR A 1 299 ? -38.388 9.795 54.627 1.00 63.09 299 THR A C 1
ATOM 2398 O O . THR A 1 299 ? -39.498 10.022 55.116 1.00 63.09 299 THR A O 1
ATOM 2401 N N . ILE A 1 300 ? -38.110 8.632 54.039 1.00 62.00 300 ILE A N 1
ATOM 2402 C CA . ILE A 1 300 ? -39.086 7.544 53.991 1.00 62.00 300 ILE A CA 1
ATOM 2403 C C . ILE A 1 300 ? -39.127 6.870 55.364 1.00 62.00 300 ILE A C 1
ATOM 2405 O O . ILE A 1 300 ? -38.236 6.110 55.740 1.00 62.00 300 ILE A O 1
ATOM 2409 N N . LYS A 1 301 ? -40.178 7.155 56.139 1.00 64.88 301 LYS A N 1
ATOM 2410 C CA . LYS A 1 301 ? -40.430 6.480 57.417 1.00 64.88 301 LYS A CA 1
ATOM 2411 C C . LYS A 1 301 ? -40.944 5.071 57.142 1.00 64.88 301 LYS A C 1
ATOM 2413 O O . LYS A 1 301 ? -42.083 4.897 56.715 1.00 64.88 301 LYS A O 1
ATOM 2418 N N . THR A 1 302 ? -40.126 4.058 57.404 1.00 63.53 302 THR A N 1
ATOM 2419 C CA . THR A 1 302 ? -40.585 2.667 57.384 1.00 63.53 302 THR A CA 1
ATOM 2420 C C . THR A 1 302 ? -41.291 2.342 58.704 1.00 63.53 302 THR A C 1
ATOM 2422 O O . THR A 1 302 ? -40.930 2.832 59.772 1.00 63.53 302 THR A O 1
ATOM 2425 N N . THR A 1 303 ? -42.346 1.529 58.646 1.00 64.69 303 THR A N 1
ATOM 2426 C CA . THR A 1 303 ? -43.089 1.083 59.839 1.00 64.69 303 THR A CA 1
ATOM 2427 C C . THR A 1 303 ? -42.439 -0.118 60.534 1.00 64.69 303 THR A C 1
ATOM 2429 O O . THR A 1 303 ? -42.866 -0.499 61.623 1.00 64.69 303 THR A O 1
ATOM 2432 N N . SER A 1 304 ? -41.415 -0.721 59.921 1.00 66.56 304 SER A N 1
ATOM 2433 C CA . SER A 1 304 ? -40.713 -1.883 60.462 1.00 66.56 304 SER A CA 1
ATOM 2434 C C . SER A 1 304 ? -39.575 -1.452 61.379 1.00 66.56 304 SER A C 1
ATOM 2436 O O . SER A 1 304 ? -38.720 -0.664 60.982 1.00 66.56 304 SER A O 1
ATOM 2438 N N . LYS A 1 305 ? -39.557 -1.987 62.602 1.00 70.25 305 LYS A N 1
ATOM 2439 C CA . LYS A 1 305 ? -38.531 -1.674 63.606 1.00 70.25 305 LYS A CA 1
ATOM 2440 C C . LYS A 1 305 ? -37.202 -2.396 63.370 1.00 70.25 305 LYS A C 1
ATOM 2442 O O . LYS A 1 305 ? -36.207 -1.992 63.955 1.00 70.25 305 LYS A O 1
ATOM 2447 N N . ASP A 1 306 ? -37.175 -3.396 62.486 1.00 81.31 306 ASP A N 1
ATOM 2448 C CA . ASP A 1 306 ? -36.047 -4.317 62.355 1.00 81.31 306 ASP A CA 1
ATOM 2449 C C . ASP A 1 306 ? -35.681 -4.586 60.884 1.00 81.31 306 ASP A C 1
ATOM 2451 O O . ASP A 1 306 ? -35.788 -5.713 60.404 1.00 81.31 306 ASP A O 1
ATOM 2455 N N . VAL A 1 307 ? -35.290 -3.560 60.124 1.00 81.38 307 VAL A N 1
ATOM 2456 C CA . VAL A 1 307 ? -34.814 -3.732 58.737 1.00 81.38 307 VAL A CA 1
ATOM 2457 C C . VAL A 1 307 ? -33.377 -4.272 58.741 1.00 81.38 307 VAL A C 1
ATOM 2459 O O . VAL A 1 307 ? -32.510 -3.676 59.373 1.00 81.38 307 VAL A O 1
ATOM 2462 N N . LYS A 1 308 ? -33.116 -5.385 58.038 1.00 80.12 308 LYS A N 1
ATOM 2463 C CA . LYS A 1 308 ? -31.763 -5.971 57.908 1.00 80.12 308 LYS A CA 1
ATOM 2464 C C . LYS A 1 308 ? -31.029 -5.530 56.650 1.00 80.12 308 LYS A C 1
ATOM 2466 O O . LYS A 1 308 ? -29.839 -5.251 56.712 1.00 80.12 308 LYS A O 1
ATOM 2471 N N . GLY A 1 309 ? -31.753 -5.476 55.539 1.00 82.69 309 GLY A N 1
ATOM 2472 C CA . GLY A 1 309 ? -31.236 -5.079 54.239 1.00 82.69 309 GLY A CA 1
ATOM 2473 C C . GLY A 1 309 ? -32.274 -4.269 53.495 1.00 82.69 309 GLY A C 1
ATOM 2474 O O . GLY A 1 309 ? -33.460 -4.600 53.553 1.00 82.69 309 GLY A O 1
ATOM 2475 N N . CYS A 1 310 ? -31.850 -3.219 52.802 1.00 87.00 310 CYS A N 1
ATOM 2476 C CA . CYS A 1 310 ? -32.722 -2.432 51.945 1.00 87.00 310 CYS A CA 1
ATOM 2477 C C . CYS A 1 310 ? -32.014 -2.036 50.649 1.00 87.00 310 CYS A C 1
ATOM 2479 O O . CYS A 1 310 ? -30.803 -1.831 50.613 1.00 87.00 310 CYS A O 1
ATOM 2481 N N . CYS A 1 311 ? -32.785 -1.906 49.575 1.00 87.00 311 CYS A N 1
ATOM 2482 C CA . CYS A 1 311 ? -32.348 -1.257 48.351 1.00 87.00 311 CYS A CA 1
ATOM 2483 C C . CYS A 1 311 ? -33.495 -0.445 47.740 1.00 87.00 311 CYS A C 1
ATOM 2485 O O . CYS A 1 311 ? -34.677 -0.716 47.974 1.00 87.00 311 CYS A O 1
ATOM 2487 N N . ILE A 1 312 ? -33.137 0.558 46.942 1.00 83.50 312 ILE A N 1
ATOM 2488 C CA . ILE A 1 312 ? -34.082 1.314 46.121 1.00 83.50 312 ILE A CA 1
ATOM 2489 C C . ILE A 1 312 ? -34.007 0.751 44.700 1.00 83.50 312 ILE A C 1
ATOM 2491 O O . ILE A 1 312 ? -32.926 0.597 44.134 1.00 83.50 312 ILE A O 1
ATOM 2495 N N . LEU A 1 313 ? -35.160 0.416 44.130 1.00 83.25 313 LEU A N 1
ATOM 2496 C CA . LEU A 1 313 ? -35.298 -0.049 42.753 1.00 83.25 313 LEU A CA 1
ATOM 2497 C C . LEU A 1 313 ? -35.320 1.148 41.799 1.00 83.25 313 LEU A C 1
ATOM 2499 O O . LEU A 1 313 ? -35.800 2.219 42.159 1.00 83.25 313 LEU A O 1
ATOM 2503 N N . GLN A 1 314 ? -34.917 0.953 40.541 1.00 81.12 314 GLN A N 1
ATOM 2504 C CA . GLN A 1 314 ? -34.916 2.020 39.522 1.00 81.12 314 GLN A CA 1
ATOM 2505 C C . GLN A 1 314 ? -36.289 2.682 39.311 1.00 81.12 314 GLN A C 1
ATOM 2507 O O . GLN A 1 314 ? -36.375 3.854 38.966 1.00 81.12 314 GLN A O 1
ATOM 2512 N N . CYS A 1 315 ? -37.374 1.948 39.561 1.00 81.56 315 CYS A N 1
ATOM 2513 C CA . CYS A 1 315 ? -38.745 2.467 39.527 1.00 81.56 315 CYS A CA 1
ATOM 2514 C C . CYS A 1 315 ? -39.155 3.295 40.767 1.00 81.56 315 CYS A C 1
ATOM 2516 O O . CYS A 1 315 ? -40.337 3.582 40.936 1.00 81.56 315 CYS A O 1
ATOM 2518 N N . GLY A 1 316 ? -38.224 3.617 41.672 1.00 82.19 316 GLY A N 1
ATOM 2519 C CA . GLY A 1 316 ? -38.472 4.393 42.893 1.00 82.19 316 GLY A CA 1
ATOM 2520 C C . GLY A 1 316 ? -39.116 3.611 44.044 1.00 82.19 316 GLY A C 1
ATOM 2521 O O . GLY A 1 316 ? -39.341 4.168 45.112 1.00 82.19 316 GLY A O 1
ATOM 2522 N N . ARG A 1 317 ? -39.419 2.320 43.860 1.00 85.19 317 ARG A N 1
ATOM 2523 C CA . ARG A 1 317 ? -39.877 1.429 44.941 1.00 85.19 317 ARG A CA 1
ATOM 2524 C C . ARG A 1 317 ? -38.714 1.035 45.846 1.00 85.19 317 ARG A C 1
ATOM 2526 O O . ARG A 1 317 ? -37.583 0.932 45.386 1.00 85.19 317 ARG A O 1
ATOM 2533 N N . MET A 1 318 ? -38.998 0.743 47.107 1.00 87.38 318 MET A N 1
ATOM 2534 C CA . MET A 1 318 ? -38.003 0.295 48.079 1.00 87.38 318 MET A CA 1
ATOM 2535 C C . MET A 1 318 ? -38.252 -1.167 48.437 1.00 87.38 318 MET A C 1
ATOM 2537 O O . MET A 1 318 ? -39.363 -1.522 48.821 1.00 87.38 318 MET A O 1
ATOM 2541 N N . ALA A 1 319 ? -37.231 -2.009 48.323 1.00 86.50 319 ALA A N 1
ATOM 2542 C CA . ALA A 1 319 ? -37.292 -3.411 48.711 1.00 86.50 319 ALA A CA 1
ATOM 2543 C C . ALA A 1 319 ? -36.437 -3.630 49.962 1.00 86.50 319 ALA A C 1
ATOM 2545 O O . ALA A 1 319 ? -35.290 -3.192 50.005 1.00 86.50 319 ALA A O 1
ATOM 2546 N N . PHE A 1 320 ? -36.977 -4.289 50.983 1.00 89.44 320 PHE A N 1
ATOM 2547 C CA . PHE A 1 320 ? -36.245 -4.555 52.218 1.00 89.44 320 PHE A CA 1
ATOM 2548 C C . PHE A 1 320 ? -36.657 -5.865 52.888 1.00 89.44 320 PHE A C 1
ATOM 2550 O O . PHE A 1 320 ? -37.778 -6.350 52.726 1.00 89.44 320 PHE A O 1
ATOM 2557 N N . THR A 1 321 ? -35.738 -6.440 53.656 1.00 86.56 321 THR A N 1
ATOM 2558 C CA . THR A 1 321 ? -35.971 -7.610 54.513 1.00 86.56 321 THR A CA 1
ATOM 2559 C C . THR A 1 321 ? -36.075 -7.170 55.969 1.00 86.56 321 THR A C 1
ATOM 2561 O O . THR A 1 321 ? -35.366 -6.257 56.404 1.00 86.56 321 THR A O 1
ATOM 2564 N N . CYS A 1 322 ? -36.957 -7.805 56.744 1.00 82.44 322 CYS A N 1
ATOM 2565 C CA . CYS A 1 322 ? -37.075 -7.550 58.180 1.00 82.44 322 CYS A CA 1
ATOM 2566 C C . CYS A 1 322 ? -36.594 -8.745 59.012 1.00 82.44 322 CYS A C 1
ATOM 2568 O O . CYS A 1 322 ? -36.700 -9.897 58.587 1.00 82.44 322 CYS A O 1
ATOM 2570 N N . CYS A 1 323 ? -36.085 -8.487 60.220 1.00 72.94 323 CYS A N 1
ATOM 2571 C CA . CYS A 1 323 ? -35.785 -9.543 61.182 1.00 72.94 323 CYS A CA 1
ATOM 2572 C C . CYS A 1 323 ? -37.040 -10.383 61.426 1.00 72.94 323 CYS A C 1
ATOM 2574 O O . CYS A 1 323 ? -38.116 -9.849 61.689 1.00 72.94 323 CYS A O 1
ATOM 2576 N N . ASN A 1 324 ? -36.885 -11.706 61.370 1.00 73.88 324 ASN A N 1
ATOM 2577 C CA . ASN A 1 324 ? -37.948 -12.676 61.646 1.00 73.88 324 ASN A CA 1
ATOM 2578 C C . ASN A 1 324 ? -39.141 -12.622 60.674 1.00 73.88 324 ASN A C 1
ATOM 2580 O O . ASN A 1 324 ? -40.180 -13.216 60.956 1.00 73.88 324 ASN A O 1
ATOM 2584 N N . SER A 1 325 ? -39.005 -11.944 59.528 1.00 78.62 325 SER A N 1
ATOM 2585 C CA . SER A 1 325 ? -39.951 -12.077 58.423 1.00 78.62 325 SER A CA 1
ATOM 2586 C C . SER A 1 325 ? -39.357 -12.965 57.337 1.00 78.62 325 SER A C 1
ATOM 2588 O O . SER A 1 325 ? -38.366 -12.594 56.712 1.00 78.62 325 SER A O 1
ATOM 2590 N N . ASP A 1 326 ? -40.013 -14.084 57.038 1.00 86.31 326 ASP A N 1
ATOM 2591 C CA . ASP A 1 326 ? -39.735 -14.911 55.854 1.00 86.31 326 ASP A CA 1
ATOM 2592 C C . ASP A 1 326 ? -40.292 -14.253 54.582 1.00 86.31 326 ASP A C 1
ATOM 2594 O O . ASP A 1 326 ? -41.024 -14.863 53.799 1.00 86.31 326 ASP A O 1
ATOM 2598 N N . LYS A 1 327 ? -40.055 -12.947 54.427 1.00 87.88 327 LYS A N 1
ATOM 2599 C CA . LYS A 1 327 ? -40.661 -12.112 53.393 1.00 87.88 327 LYS A CA 1
ATOM 2600 C C . LYS A 1 327 ? -39.720 -10.995 52.953 1.00 87.88 327 LYS A C 1
ATOM 2602 O O . LYS A 1 327 ? -39.077 -10.350 53.777 1.00 87.88 327 LYS A O 1
ATOM 2607 N N . LEU A 1 328 ? -39.717 -10.721 51.653 1.00 89.31 328 LEU A N 1
ATOM 2608 C CA . LEU A 1 328 ? -39.248 -9.458 51.090 1.00 89.31 328 LEU A CA 1
ATOM 2609 C C . LEU A 1 328 ? -40.422 -8.485 51.042 1.00 89.31 328 LEU A C 1
ATOM 2611 O O . LEU A 1 328 ? -41.445 -8.770 50.415 1.00 89.31 328 LEU A O 1
ATOM 2615 N N . MET A 1 329 ? -40.264 -7.342 51.693 1.00 89.81 329 MET A N 1
ATOM 2616 C CA . MET A 1 329 ? -41.224 -6.248 51.673 1.00 89.81 329 MET A CA 1
ATOM 2617 C C . MET A 1 329 ? -40.875 -5.313 50.522 1.00 89.81 329 MET A C 1
ATOM 2619 O O . MET A 1 329 ? -39.730 -4.881 50.411 1.00 89.81 329 MET A O 1
ATOM 2623 N N . VAL A 1 330 ? -41.851 -4.986 49.678 1.00 88.44 330 VAL A N 1
ATOM 2624 C CA . VAL A 1 330 ? -41.706 -3.952 48.653 1.00 88.44 330 VAL A CA 1
ATOM 2625 C C . VAL A 1 330 ? -42.667 -2.822 48.990 1.00 88.44 330 VAL A C 1
ATOM 2627 O O . VAL A 1 330 ? -43.876 -3.033 49.086 1.00 88.44 330 VAL A O 1
ATOM 2630 N N . ASN A 1 331 ? -42.127 -1.622 49.168 1.00 88.38 331 ASN A N 1
ATOM 2631 C CA . ASN A 1 331 ? -42.875 -0.393 49.387 1.00 88.38 331 ASN A CA 1
ATOM 2632 C C . ASN A 1 331 ? -42.801 0.501 48.148 1.00 88.38 331 ASN A C 1
ATOM 2634 O O . ASN A 1 331 ? -41.841 0.462 47.375 1.00 88.38 331 ASN A O 1
ATOM 2638 N N . LYS A 1 332 ? -43.821 1.336 47.971 1.00 86.00 332 LYS A N 1
ATOM 2639 C CA . LYS A 1 332 ? -43.831 2.415 46.984 1.00 86.00 332 LYS A CA 1
ATOM 2640 C C . LYS A 1 332 ? -42.843 3.513 47.394 1.00 86.00 332 LYS A C 1
ATOM 2642 O O . LYS A 1 332 ? -42.372 3.534 48.531 1.00 86.00 332 LYS A O 1
ATOM 2647 N N . GLY A 1 333 ? -42.540 4.430 46.474 1.00 78.50 333 GLY A N 1
ATOM 2648 C CA . GLY A 1 333 ? -41.620 5.547 46.735 1.00 78.50 333 GLY A CA 1
ATOM 2649 C C . GLY A 1 333 ? -42.070 6.482 47.864 1.00 78.50 333 GLY A C 1
ATOM 2650 O O . GLY A 1 333 ? -41.239 7.121 48.491 1.00 78.50 333 GLY A O 1
ATOM 2651 N N . ASP A 1 334 ? -43.365 6.490 48.193 1.00 79.44 334 ASP A N 1
ATOM 2652 C CA . ASP A 1 334 ? -43.930 7.220 49.337 1.00 79.44 334 ASP A CA 1
ATOM 2653 C C . ASP A 1 334 ? -43.796 6.473 50.684 1.00 79.44 334 ASP A C 1
ATOM 2655 O O . ASP A 1 334 ? -44.266 6.950 51.717 1.00 79.44 334 ASP A O 1
ATOM 2659 N N . GLY A 1 335 ? -43.185 5.284 50.691 1.00 79.38 335 GLY A N 1
ATOM 2660 C CA . GLY A 1 335 ? -43.026 4.438 51.873 1.00 79.38 335 GLY A CA 1
ATOM 2661 C C . GLY A 1 335 ? -44.230 3.566 52.217 1.00 79.38 335 GLY A C 1
ATOM 2662 O O . GLY A 1 335 ? -44.114 2.726 53.113 1.00 79.38 335 GLY A O 1
ATOM 2663 N N . SER A 1 336 ? -45.359 3.698 51.516 1.00 83.06 336 SER A N 1
ATOM 2664 C CA . SER A 1 336 ? -46.514 2.820 51.706 1.00 83.06 336 SER A CA 1
ATOM 2665 C C . SER A 1 336 ? -46.223 1.408 51.193 1.00 83.06 336 SER A C 1
ATOM 2667 O O . SER A 1 336 ? -45.463 1.205 50.246 1.00 83.06 336 SER A O 1
ATOM 2669 N N . LYS A 1 337 ? -46.820 0.399 51.830 1.00 87.88 337 LYS A N 1
ATOM 2670 C CA . LYS A 1 337 ? -46.653 -1.003 51.431 1.00 87.88 337 LYS A CA 1
ATOM 2671 C C . LYS A 1 337 ? -47.225 -1.231 50.026 1.00 87.88 337 LYS A C 1
ATOM 2673 O O . LYS A 1 337 ? -48.391 -0.924 49.789 1.00 87.88 337 LYS A O 1
ATOM 2678 N N . ASP A 1 338 ? -46.424 -1.803 49.125 1.00 89.88 338 ASP A N 1
ATOM 2679 C CA . ASP A 1 338 ? -46.862 -2.233 47.790 1.00 89.88 338 ASP A CA 1
ATOM 2680 C C . ASP A 1 338 ? -47.304 -3.704 47.847 1.00 89.88 338 ASP A C 1
ATOM 2682 O O . ASP A 1 338 ? -48.489 -4.020 47.741 1.00 89.88 338 ASP A O 1
ATOM 2686 N N . PHE A 1 339 ? -46.367 -4.617 48.119 1.00 90.88 339 PHE A N 1
ATOM 2687 C CA . PHE A 1 339 ? -46.635 -6.048 48.287 1.00 90.88 339 PHE A CA 1
ATOM 2688 C C . PHE A 1 339 ? -45.523 -6.751 49.078 1.00 90.88 339 PHE A C 1
ATOM 2690 O O . PHE A 1 339 ? -44.504 -6.157 49.424 1.00 90.88 339 PHE A O 1
ATOM 2697 N N . GLU A 1 340 ? -45.734 -8.033 49.381 1.00 92.69 340 GLU A N 1
ATOM 2698 C CA . GLU A 1 340 ? -44.749 -8.897 50.038 1.00 92.69 340 GLU A CA 1
ATOM 2699 C C . GLU A 1 340 ? -44.516 -10.140 49.184 1.00 92.69 340 GLU A C 1
ATOM 2701 O O . GLU A 1 340 ? -45.459 -10.667 48.589 1.00 92.69 340 GLU A O 1
ATOM 2706 N N . ILE A 1 341 ? -43.280 -10.628 49.160 1.00 90.44 341 ILE A N 1
ATOM 2707 C CA . ILE A 1 341 ? -42.917 -11.888 48.510 1.00 90.44 341 ILE A CA 1
ATOM 2708 C C . ILE A 1 341 ? -42.417 -12.845 49.593 1.00 90.44 341 ILE A C 1
ATOM 2710 O O . ILE A 1 341 ? -41.433 -12.511 50.255 1.00 90.44 341 ILE A O 1
ATOM 2714 N N . PRO A 1 342 ? -43.054 -14.012 49.798 1.00 90.12 342 PRO A N 1
ATOM 2715 C CA . PRO A 1 342 ? -42.542 -15.033 50.703 1.00 90.12 342 PRO A CA 1
ATOM 2716 C C . PRO A 1 342 ? -41.142 -15.481 50.273 1.00 90.12 342 PRO A C 1
ATOM 2718 O O . PRO A 1 342 ? -40.942 -15.915 49.140 1.00 90.12 342 PRO A O 1
ATOM 2721 N N . LEU A 1 343 ? -40.186 -15.360 51.184 1.00 85.94 343 LEU A N 1
ATOM 2722 C CA . LEU A 1 343 ? -38.785 -15.731 51.024 1.00 85.94 343 LEU A CA 1
ATOM 2723 C C . LEU A 1 343 ? -38.295 -16.324 52.351 1.00 85.94 343 LEU A C 1
ATOM 2725 O O . LEU A 1 343 ? -37.818 -15.582 53.215 1.00 85.94 343 LEU A O 1
ATOM 2729 N N . PRO A 1 344 ? -38.440 -17.646 52.535 1.00 79.88 344 PRO A N 1
ATOM 2730 C CA . PRO A 1 344 ? -38.003 -18.314 53.750 1.00 79.88 344 PRO A CA 1
ATOM 2731 C C . PRO A 1 344 ? -36.516 -18.070 54.012 1.00 79.88 344 PRO A C 1
ATOM 2733 O O . PRO A 1 344 ? -35.675 -18.218 53.123 1.00 79.88 344 PRO A O 1
ATOM 2736 N N . GLY A 1 345 ? -36.187 -17.658 55.233 1.00 79.69 345 GLY A N 1
ATOM 2737 C CA . GLY A 1 345 ? -34.808 -17.403 55.631 1.00 79.69 345 GLY A CA 1
ATOM 2738 C C . GLY A 1 345 ? -34.161 -16.182 54.972 1.00 79.69 345 GLY A C 1
ATOM 2739 O O . GLY A 1 345 ? -32.934 -16.090 54.976 1.00 79.69 345 GLY A O 1
ATOM 2740 N N . ALA A 1 346 ? -34.925 -15.248 54.393 1.00 77.62 346 ALA A N 1
ATOM 2741 C CA . ALA A 1 346 ? -34.374 -13.997 53.870 1.00 77.62 346 ALA A CA 1
ATOM 2742 C C . ALA A 1 346 ? -33.579 -13.246 54.949 1.00 77.62 346 ALA A C 1
ATOM 2744 O O . ALA A 1 346 ? -34.067 -13.002 56.053 1.00 77.62 346 ALA A O 1
ATOM 2745 N N . PHE A 1 347 ? -32.344 -12.872 54.625 1.00 76.50 347 PHE A N 1
ATOM 2746 C CA . PHE A 1 347 ? -31.440 -12.220 55.566 1.00 76.50 347 PHE A CA 1
ATOM 2747 C C . PHE A 1 347 ? -31.121 -10.790 55.141 1.00 76.50 347 PHE A C 1
ATOM 2749 O O . PHE A 1 347 ? -31.293 -9.879 55.944 1.00 76.50 347 PHE A O 1
ATOM 2756 N N . ASP A 1 348 ? -30.720 -10.579 53.887 1.00 79.62 348 ASP A N 1
ATOM 2757 C CA . ASP A 1 348 ? -30.232 -9.282 53.403 1.00 79.62 348 ASP A CA 1
ATOM 2758 C C . ASP A 1 348 ? -30.609 -9.046 51.931 1.00 79.62 348 ASP A C 1
ATOM 2760 O O . ASP A 1 348 ? -30.778 -9.999 51.168 1.00 79.62 348 ASP A O 1
ATOM 2764 N N . VAL A 1 349 ? -30.728 -7.783 51.526 1.00 77.50 349 VAL A N 1
ATOM 2765 C CA . VAL A 1 349 ? -30.985 -7.364 50.143 1.00 77.50 349 VAL A CA 1
ATOM 2766 C C . VAL A 1 349 ? -29.688 -6.816 49.565 1.00 77.50 349 VAL A C 1
ATOM 2768 O O . VAL A 1 349 ? -29.218 -5.760 49.965 1.00 77.50 349 VAL A O 1
ATOM 2771 N N . VAL A 1 350 ? -29.105 -7.537 48.609 1.00 73.38 350 VAL A N 1
ATOM 2772 C CA . VAL A 1 350 ? -27.738 -7.270 48.139 1.00 73.38 350 VAL A CA 1
ATOM 2773 C C . VAL A 1 350 ? -27.718 -6.250 47.002 1.00 73.38 350 VAL A C 1
ATOM 2775 O O . VAL A 1 350 ? -26.820 -5.416 46.939 1.00 73.38 350 VAL A O 1
ATOM 2778 N N . ASN A 1 351 ? -28.672 -6.326 46.068 1.00 71.81 351 ASN A N 1
ATOM 2779 C CA . ASN A 1 351 ? -28.721 -5.417 44.920 1.00 71.81 351 ASN A CA 1
ATOM 2780 C C . ASN A 1 351 ? -30.092 -5.451 44.217 1.00 71.81 351 ASN A C 1
ATOM 2782 O O . ASN A 1 351 ? -30.641 -6.529 43.985 1.00 71.81 351 ASN A O 1
ATOM 2786 N N . GLY A 1 352 ? -30.621 -4.288 43.831 1.00 63.25 352 GLY A N 1
ATOM 2787 C CA . GLY A 1 352 ? -31.697 -4.162 42.846 1.00 63.25 352 GLY A CA 1
ATOM 2788 C C . GLY A 1 352 ? -31.088 -3.874 41.476 1.00 63.25 352 GLY A C 1
ATOM 2789 O O . GLY A 1 352 ? -30.812 -2.725 41.154 1.00 63.25 352 GLY A O 1
ATOM 2790 N N . THR A 1 353 ? -30.831 -4.909 40.673 1.00 62.69 353 THR A N 1
ATOM 2791 C CA . THR A 1 353 ? -30.124 -4.747 39.388 1.00 62.69 353 THR A CA 1
ATOM 2792 C C . THR A 1 353 ? -30.985 -4.094 38.306 1.00 62.69 353 THR A C 1
ATOM 2794 O O . THR A 1 353 ? -30.442 -3.532 37.359 1.00 62.69 353 THR A O 1
ATOM 2797 N N . THR A 1 354 ? -32.313 -4.166 38.437 1.00 74.00 354 THR A N 1
ATOM 2798 C CA . THR A 1 354 ? -33.305 -3.558 37.535 1.00 74.00 354 THR A CA 1
ATOM 2799 C C . THR A 1 354 ? -34.592 -3.226 38.303 1.00 74.00 354 THR A C 1
ATOM 2801 O O . THR A 1 354 ? -34.749 -3.583 39.471 1.00 74.00 354 THR A O 1
ATOM 2804 N N . ASP A 1 355 ? -35.558 -2.586 37.646 1.00 77.19 355 ASP A N 1
ATOM 2805 C CA . ASP A 1 355 ? -36.934 -2.418 38.135 1.00 77.19 355 ASP A CA 1
ATOM 2806 C C . ASP A 1 355 ? -37.711 -3.743 38.305 1.00 77.19 355 ASP A C 1
ATOM 2808 O O . ASP A 1 355 ? -38.775 -3.758 38.938 1.00 77.19 355 ASP A O 1
ATOM 2812 N N . LYS A 1 356 ? -37.181 -4.849 37.764 1.00 84.56 356 LYS A N 1
ATOM 2813 C CA . LYS A 1 356 ? -37.821 -6.172 37.735 1.00 84.56 356 LYS A CA 1
ATOM 2814 C C . LYS A 1 356 ? -37.187 -7.189 38.667 1.00 84.56 356 LYS A C 1
ATOM 2816 O O . LYS A 1 356 ? -37.857 -8.150 39.021 1.00 84.56 356 LYS A O 1
ATOM 2821 N N . THR A 1 357 ? -35.929 -7.013 39.064 1.00 87.50 357 THR A N 1
ATOM 2822 C CA . THR A 1 357 ? -35.192 -8.054 39.791 1.00 87.50 357 THR A CA 1
ATOM 2823 C C . THR A 1 357 ? -34.470 -7.530 41.017 1.00 87.50 357 THR A C 1
ATOM 2825 O O . THR A 1 357 ? -33.722 -6.555 40.944 1.00 87.50 357 THR A O 1
ATOM 2828 N N . VAL A 1 358 ? -34.626 -8.248 42.128 1.00 86.56 358 VAL A N 1
ATOM 2829 C CA . VAL A 1 358 ? -33.890 -8.015 43.375 1.00 86.56 358 VAL A CA 1
ATOM 2830 C C . VAL A 1 358 ? -33.126 -9.267 43.758 1.00 86.56 358 VAL A C 1
ATOM 2832 O O . VAL A 1 358 ? -33.639 -10.381 43.671 1.00 86.56 358 VAL A O 1
ATOM 2835 N N . ILE A 1 359 ? -31.888 -9.079 44.192 1.00 87.00 359 ILE A N 1
ATOM 2836 C CA . ILE A 1 359 ? -31.024 -10.142 44.683 1.00 87.00 359 ILE A CA 1
ATOM 2837 C C . ILE A 1 359 ? -31.087 -10.134 46.209 1.00 87.00 359 ILE A C 1
ATOM 2839 O O . ILE A 1 359 ? -30.677 -9.164 46.848 1.00 87.00 359 ILE A O 1
ATOM 2843 N N . VAL A 1 360 ? -31.597 -11.220 46.783 1.00 86.00 360 VAL A N 1
ATOM 2844 C CA . VAL A 1 360 ? -31.785 -11.395 48.227 1.00 86.00 360 VAL A CA 1
ATOM 2845 C C . VAL A 1 360 ? -30.905 -12.542 48.710 1.00 86.00 360 VAL A C 1
ATOM 2847 O O . VAL A 1 360 ? -30.942 -13.644 48.166 1.00 86.00 360 VAL A O 1
ATOM 2850 N N . SER A 1 361 ? -30.107 -12.294 49.740 1.00 85.56 361 SER A N 1
ATOM 2851 C CA . SER A 1 361 ? -29.389 -13.333 50.475 1.00 85.56 361 SER A CA 1
ATOM 2852 C C . SER A 1 361 ? -30.364 -14.068 51.396 1.00 85.56 361 SER A C 1
ATOM 2854 O O . SER A 1 361 ? -31.108 -13.432 52.145 1.00 85.56 361 SER A O 1
ATOM 2856 N N . SER A 1 362 ? -30.365 -15.400 51.352 1.00 83.50 362 SER A N 1
ATOM 2857 C CA . SER A 1 362 ? -31.287 -16.258 52.111 1.00 83.50 362 SER A CA 1
ATOM 2858 C C . SER A 1 362 ? -30.558 -17.428 52.779 1.00 83.50 362 SER A C 1
ATOM 2860 O O . SER A 1 362 ? -29.608 -17.989 52.227 1.00 83.50 362 SER A O 1
ATOM 2862 N N . ASN A 1 363 ? -31.006 -17.800 53.976 1.00 80.25 363 ASN A N 1
ATOM 2863 C CA . ASN A 1 363 ? -30.515 -18.921 54.765 1.00 80.25 363 ASN A CA 1
ATOM 2864 C C . ASN A 1 363 ? -31.699 -19.793 55.203 1.00 80.25 363 ASN A C 1
ATOM 2866 O O . ASN A 1 363 ? -32.273 -19.599 56.273 1.00 80.25 363 ASN A O 1
ATOM 2870 N N . GLU A 1 364 ? -32.085 -20.736 54.346 1.00 74.00 364 GLU A N 1
ATOM 2871 C CA . GLU A 1 364 ? -33.253 -21.592 54.552 1.00 74.00 364 GLU A CA 1
ATOM 2872 C C . GLU A 1 364 ? -32.802 -22.989 54.996 1.00 74.00 364 GLU A C 1
ATOM 2874 O O . GLU A 1 364 ? -32.051 -23.647 54.278 1.00 74.00 364 GLU A O 1
ATOM 2879 N N . MET A 1 365 ? -33.233 -23.444 56.182 1.00 59.31 365 MET A N 1
ATOM 2880 C CA . MET A 1 365 ? -33.070 -24.826 56.681 1.00 59.31 365 MET A CA 1
ATOM 2881 C C . MET A 1 365 ? -31.733 -25.501 56.290 1.00 59.31 365 MET A C 1
ATOM 2883 O O . MET A 1 365 ? -31.715 -26.544 55.636 1.00 59.31 365 MET A O 1
ATOM 2887 N N . PHE A 1 366 ? -30.604 -24.902 56.693 1.00 57.22 366 PHE A N 1
ATOM 2888 C CA . PHE A 1 366 ? -29.227 -25.377 56.444 1.00 57.22 366 PHE A CA 1
ATOM 2889 C C . PHE A 1 366 ? -28.678 -25.207 55.012 1.00 57.22 366 PHE A C 1
ATOM 2891 O O . PHE A 1 366 ? -27.583 -25.693 54.720 1.00 57.22 366 PHE A O 1
ATOM 2898 N N . LYS A 1 367 ? -29.370 -24.481 54.127 1.00 75.38 367 LYS A N 1
ATOM 2899 C CA . LYS A 1 367 ? -28.878 -24.099 52.795 1.00 75.38 367 LYS A CA 1
ATOM 2900 C C . LYS A 1 367 ? -28.753 -22.580 52.690 1.00 75.38 367 LYS A C 1
ATOM 2902 O O . LYS A 1 367 ? -29.738 -21.858 52.563 1.00 75.38 367 LYS A O 1
ATOM 2907 N N . SER A 1 368 ? -27.515 -22.097 52.708 1.00 83.25 368 SER A N 1
ATOM 2908 C CA . SER A 1 368 ? -27.193 -20.710 52.370 1.00 83.25 368 SER A CA 1
ATOM 2909 C C . SER A 1 368 ? -27.267 -20.526 50.853 1.00 83.25 368 SER A C 1
ATOM 2911 O O . SER A 1 368 ? -26.767 -21.367 50.103 1.00 83.25 368 SER A O 1
ATOM 2913 N N . GLY A 1 369 ? -27.861 -19.438 50.374 1.00 86.88 369 GLY A N 1
ATOM 2914 C CA . GLY A 1 369 ? -27.926 -19.169 48.941 1.00 86.88 369 GLY A CA 1
ATOM 2915 C C . GLY A 1 369 ? -28.440 -17.783 48.590 1.00 86.88 369 GLY A C 1
ATOM 2916 O O . GLY A 1 369 ? -28.861 -17.007 49.449 1.00 86.88 369 GLY A O 1
ATOM 2917 N N . ILE A 1 370 ? -28.402 -17.486 47.297 1.00 88.44 370 ILE A N 1
ATOM 2918 C CA . ILE A 1 370 ? -28.874 -16.229 46.723 1.00 88.44 370 ILE A CA 1
ATOM 2919 C C . ILE A 1 370 ? -30.187 -16.490 45.990 1.00 88.44 370 ILE A C 1
ATOM 2921 O O . ILE A 1 370 ? -30.247 -17.304 45.067 1.00 88.44 370 ILE A O 1
ATOM 2925 N N . SER A 1 371 ? -31.227 -15.765 46.381 1.00 89.31 371 SER A N 1
ATOM 2926 C CA . SER A 1 371 ? -32.521 -15.737 45.711 1.00 89.31 371 SER A CA 1
ATOM 2927 C C . SER A 1 371 ? -32.573 -14.562 44.737 1.00 89.31 371 SER A C 1
ATOM 2929 O O . SER A 1 371 ? -32.427 -13.407 45.133 1.00 89.31 371 SER A O 1
ATOM 2931 N N . ILE A 1 372 ? -32.798 -14.846 43.456 1.00 90.31 372 ILE A N 1
ATOM 2932 C CA . ILE A 1 372 ? -33.144 -13.837 42.452 1.00 90.31 372 ILE A CA 1
ATOM 2933 C C . ILE A 1 372 ? -34.664 -13.731 42.436 1.00 90.31 372 ILE A C 1
ATOM 2935 O O . ILE A 1 372 ? -35.366 -14.658 42.020 1.00 90.31 372 ILE A O 1
ATOM 2939 N N . VAL A 1 373 ? -35.174 -12.605 42.906 1.00 88.69 373 VAL A N 1
ATOM 2940 C CA . VAL A 1 373 ? -36.600 -12.343 43.065 1.00 88.69 373 VAL A CA 1
ATOM 2941 C C . VAL A 1 373 ? -37.087 -11.517 41.891 1.00 88.69 373 VAL A C 1
ATOM 2943 O O . VAL A 1 373 ? -36.551 -10.441 41.635 1.00 88.69 373 VAL A O 1
ATOM 2946 N N . ASP A 1 374 ? -38.102 -12.021 41.197 1.00 90.38 374 ASP A N 1
ATOM 2947 C CA . ASP A 1 374 ? -38.813 -11.262 40.178 1.00 90.38 374 ASP A CA 1
ATOM 2948 C C . ASP A 1 374 ? -39.928 -10.450 40.850 1.00 90.38 374 ASP A C 1
ATOM 2950 O O . ASP A 1 374 ? -40.848 -10.988 41.475 1.00 90.38 374 ASP A O 1
ATOM 2954 N N . ILE A 1 375 ? -39.800 -9.133 40.753 1.00 89.31 375 ILE A N 1
ATOM 2955 C CA . ILE A 1 375 ? -40.665 -8.132 41.373 1.00 89.31 375 ILE A CA 1
ATOM 2956 C C . ILE A 1 375 ? -41.980 -7.983 40.602 1.00 89.31 375 ILE A C 1
ATOM 2958 O O . ILE A 1 375 ? -42.996 -7.642 41.208 1.00 89.31 375 ILE A O 1
ATOM 2962 N N . GLN A 1 376 ? -41.993 -8.241 39.290 1.00 87.62 376 GLN A N 1
ATOM 2963 C CA . GLN A 1 376 ? -43.222 -8.203 38.492 1.00 87.62 376 GLN A CA 1
ATOM 2964 C C . GLN A 1 376 ? -44.069 -9.445 38.760 1.00 87.62 376 GLN A C 1
ATOM 2966 O O . GLN A 1 376 ? -45.256 -9.327 39.066 1.00 87.62 376 GLN A O 1
ATOM 2971 N N . ASP A 1 377 ? -43.431 -10.614 38.744 1.00 91.19 377 ASP A N 1
ATOM 2972 C CA . ASP A 1 377 ? -44.084 -11.904 38.974 1.00 91.19 377 ASP A CA 1
ATOM 2973 C C . ASP A 1 377 ? -44.311 -12.222 40.460 1.00 91.19 377 ASP A C 1
ATOM 2975 O O . ASP A 1 377 ? -44.964 -13.214 40.792 1.00 91.19 377 ASP A O 1
ATOM 2979 N N . ARG A 1 378 ? -43.766 -11.395 41.363 1.00 92.50 378 ARG A N 1
ATOM 2980 C CA . ARG A 1 378 ? -43.884 -11.512 42.826 1.00 92.50 378 ARG A CA 1
ATOM 2981 C C . ARG A 1 378 ? -43.453 -12.880 43.364 1.00 92.50 378 ARG A C 1
ATOM 2983 O O . ARG A 1 378 ? -44.079 -13.423 44.275 1.00 92.50 378 ARG A O 1
ATOM 2990 N N . LYS A 1 379 ? -42.387 -13.451 42.799 1.00 93.12 379 LYS A N 1
ATOM 2991 C CA . LYS A 1 379 ? -41.896 -14.792 43.152 1.00 93.12 379 LYS A CA 1
ATOM 2992 C C . LYS A 1 379 ? -40.379 -14.890 43.056 1.00 93.12 379 LYS A C 1
ATOM 2994 O O . LYS A 1 379 ? -39.722 -14.109 42.369 1.00 93.12 379 LYS A O 1
ATOM 2999 N N . VAL A 1 380 ? -39.817 -15.904 43.704 1.00 90.56 380 VAL A N 1
ATOM 3000 C CA . VAL A 1 380 ? -38.415 -16.282 43.499 1.00 90.56 380 VAL A CA 1
ATOM 3001 C C . VAL A 1 380 ? -38.285 -16.907 42.111 1.00 90.56 380 VAL A C 1
ATOM 3003 O O . VAL A 1 380 ? -38.849 -17.965 41.845 1.00 90.56 380 VAL A O 1
ATOM 3006 N N . SER A 1 381 ? -37.560 -16.240 41.215 1.00 91.44 381 SER A N 1
ATOM 3007 C CA . SER A 1 381 ? -37.316 -16.729 39.852 1.00 91.44 381 SER A CA 1
ATOM 3008 C C . SER A 1 381 ? -36.249 -17.821 39.824 1.00 91.44 381 SER A C 1
ATOM 3010 O O . SER A 1 381 ? -36.335 -18.769 39.045 1.00 91.44 381 SER A O 1
ATOM 3012 N N . LYS A 1 382 ? -35.233 -17.696 40.686 1.00 92.19 382 LYS A N 1
ATOM 3013 C CA . LYS A 1 382 ? -34.096 -18.612 40.745 1.00 92.19 382 LYS A CA 1
ATOM 3014 C C . LYS A 1 382 ? -33.459 -18.584 42.127 1.00 92.19 382 LYS A C 1
ATOM 3016 O O . LYS A 1 382 ? -33.168 -17.512 42.646 1.00 92.19 382 LYS A O 1
ATOM 3021 N N . PHE A 1 383 ? -33.183 -19.760 42.682 1.00 90.06 383 PHE A N 1
ATOM 3022 C CA . PHE A 1 383 ? -32.356 -19.918 43.876 1.00 90.06 383 PHE A CA 1
ATOM 3023 C C . PHE A 1 383 ? -31.001 -20.507 43.486 1.00 90.06 383 PHE A C 1
ATOM 3025 O O . PHE A 1 383 ? -30.932 -21.515 42.779 1.00 90.06 383 PHE A O 1
ATOM 3032 N N . ILE A 1 384 ? -29.922 -19.869 43.929 1.00 89.25 384 ILE A N 1
ATOM 3033 C CA . ILE A 1 384 ? -28.548 -20.303 43.687 1.00 89.25 384 ILE A CA 1
ATOM 3034 C C . ILE A 1 384 ? -27.958 -20.734 45.035 1.00 89.25 384 ILE A C 1
ATOM 3036 O O . ILE A 1 384 ? -27.615 -19.869 45.843 1.00 89.25 384 ILE A O 1
ATOM 3040 N N . PRO A 1 385 ? -27.838 -22.047 45.308 1.00 87.31 385 PRO A N 1
ATOM 3041 C CA . PRO A 1 385 ? -27.231 -22.516 46.546 1.00 87.31 385 PRO A CA 1
ATOM 3042 C C . PRO A 1 385 ? -25.742 -22.159 46.571 1.00 87.31 385 PRO A C 1
ATOM 3044 O O . PRO A 1 385 ? -24.999 -22.450 45.630 1.00 87.31 385 PRO A O 1
ATOM 3047 N N . CYS A 1 386 ? -25.287 -21.569 47.670 1.00 83.44 386 CYS A N 1
ATOM 3048 C CA . CYS A 1 386 ? -23.879 -21.299 47.915 1.00 83.44 386 CYS A CA 1
ATOM 3049 C C . CYS A 1 386 ? -23.279 -22.485 48.679 1.00 83.44 386 CYS A C 1
ATOM 3051 O O . CYS A 1 386 ? -23.750 -22.853 49.750 1.00 83.44 386 CYS A O 1
ATOM 3053 N N . ARG A 1 387 ? -22.219 -23.099 48.136 1.00 72.31 387 ARG A N 1
ATOM 3054 C CA . ARG A 1 387 ? -21.505 -24.205 48.809 1.00 72.31 387 ARG A CA 1
ATOM 3055 C C . ARG A 1 387 ? -20.678 -23.755 50.014 1.00 72.31 387 ARG A C 1
ATOM 3057 O O . ARG A 1 387 ? -20.257 -24.590 50.805 1.00 72.31 387 ARG A O 1
ATOM 3064 N N . PHE A 1 388 ? -20.454 -22.454 50.149 1.00 60.25 388 PHE A N 1
ATOM 3065 C CA . PHE A 1 388 ? -19.803 -21.859 51.303 1.00 60.25 388 PHE A CA 1
ATOM 3066 C C . PHE A 1 388 ? -20.880 -21.239 52.188 1.00 60.25 388 PHE A C 1
ATOM 3068 O O . PHE A 1 388 ? -21.691 -20.449 51.700 1.00 60.25 388 PHE A O 1
ATOM 3075 N N . GLN A 1 389 ? -20.888 -21.589 53.479 1.00 56.78 389 GLN A N 1
ATOM 3076 C CA . GLN A 1 389 ? -21.597 -20.784 54.471 1.00 56.78 389 GLN A CA 1
ATOM 3077 C C . GLN A 1 389 ? -21.053 -19.361 54.352 1.00 56.78 389 GLN A C 1
ATOM 3079 O O . GLN A 1 389 ? -19.859 -19.129 54.551 1.00 56.78 389 GLN A O 1
ATOM 3084 N N . MET A 1 390 ? -21.908 -18.413 53.967 1.00 51.31 390 MET A N 1
ATOM 3085 C CA . MET A 1 390 ? -21.553 -17.003 54.045 1.00 51.31 390 MET A CA 1
ATOM 3086 C C . MET A 1 390 ? -21.467 -16.646 55.526 1.00 51.31 390 MET A C 1
ATOM 3088 O O . MET A 1 390 ? -22.481 -16.411 56.178 1.00 51.31 390 MET A O 1
ATOM 3092 N N . PHE A 1 391 ? -20.254 -16.659 56.072 1.00 46.72 391 PHE A N 1
ATOM 3093 C CA . PHE A 1 391 ? -19.995 -16.120 57.397 1.00 46.72 391 PHE A CA 1
ATOM 3094 C C . PHE A 1 391 ? -20.074 -14.602 57.303 1.00 46.72 391 PHE A C 1
ATOM 3096 O O . PHE A 1 391 ? -19.186 -13.947 56.758 1.00 46.72 391 PHE A O 1
ATOM 3103 N N . TRP A 1 392 ? -21.167 -14.046 57.813 1.00 47.91 392 TRP A N 1
ATOM 3104 C CA . TRP A 1 392 ? -21.282 -12.614 58.017 1.00 47.91 392 TRP A CA 1
ATOM 3105 C C . TRP A 1 392 ? -20.681 -12.290 59.382 1.00 47.91 392 TRP A C 1
ATOM 3107 O O . TRP A 1 392 ? -21.225 -12.667 60.420 1.00 47.91 392 TRP A O 1
ATOM 3117 N N . PHE A 1 393 ? -19.527 -11.629 59.386 1.00 35.78 393 PHE A N 1
ATOM 3118 C CA . PHE A 1 393 ? -18.985 -11.045 60.605 1.00 35.78 393 PHE A CA 1
ATOM 3119 C C . PHE A 1 393 ? -19.811 -9.800 60.921 1.00 35.78 393 PHE A C 1
ATOM 3121 O O . PHE A 1 393 ? -19.606 -8.754 60.307 1.00 35.78 393 PHE A O 1
ATOM 3128 N N . SER A 1 394 ? -20.742 -9.889 61.875 1.00 37.25 394 SER A N 1
ATOM 3129 C CA . SER A 1 394 ? -21.273 -8.669 62.478 1.00 37.25 394 SER A CA 1
ATOM 3130 C C . SER A 1 394 ? -20.125 -8.012 63.241 1.00 37.25 394 SER A C 1
ATOM 3132 O O . SER A 1 394 ? -19.692 -8.525 64.275 1.00 37.25 394 SER A O 1
ATOM 3134 N N . ARG A 1 395 ? -19.599 -6.896 62.735 1.00 33.91 395 ARG A N 1
ATOM 3135 C CA . ARG A 1 395 ? -18.870 -5.963 63.595 1.00 33.91 395 ARG A CA 1
ATOM 3136 C C . ARG A 1 395 ? -19.911 -5.334 64.517 1.00 33.91 395 ARG A C 1
ATOM 3138 O O . ARG A 1 395 ? -20.659 -4.468 64.074 1.00 33.91 395 ARG A O 1
ATOM 3145 N N . THR A 1 396 ? -20.017 -5.863 65.732 1.00 36.31 396 THR A N 1
ATOM 3146 C CA . THR A 1 396 ? -20.622 -5.155 66.868 1.00 36.31 396 THR A CA 1
ATOM 3147 C C . THR A 1 396 ? -19.814 -3.919 67.202 1.00 36.31 396 THR A C 1
ATOM 3149 O O . THR A 1 396 ? -18.565 -4.044 67.164 1.00 36.31 396 THR A O 1
#

Radius of gyration: 45.28 Å; chains: 1; bounding box: 98×58×140 Å